Protein AF-0000000076695880 (afdb_homodimer)

Radius of gyration: 28.84 Å; Cα contacts (8 Å, |Δi|>4): 1571; chains: 2; bounding box: 132×77×71 Å

pLDDT: mean 78.67, std 29.5, range [17.52, 98.88]

Solvent-accessible surface area (backbone atoms only — not comparable to full-atom values): 42286 Å² total; per-residue (Å²): 88,83,69,28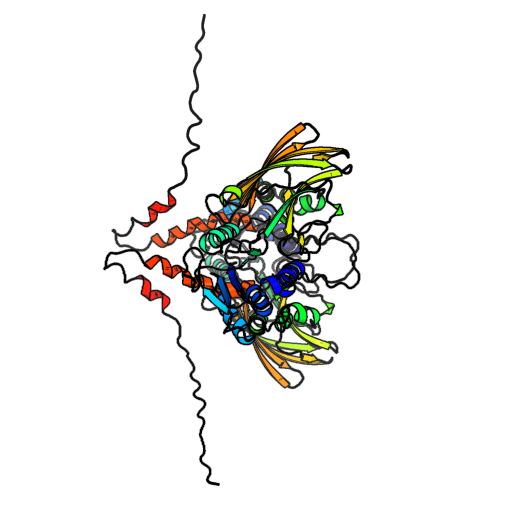,56,57,60,48,46,43,54,42,50,51,37,45,75,35,24,86,78,28,49,71,26,37,36,36,23,51,64,27,52,63,32,63,65,46,48,37,38,46,73,19,37,27,55,34,29,40,30,31,22,66,55,38,39,41,61,55,17,52,54,30,37,50,71,62,70,36,61,90,36,45,47,78,44,82,33,47,79,94,73,51,85,67,96,64,70,67,21,46,30,39,37,43,82,44,70,31,51,77,53,58,35,57,45,41,53,54,57,52,49,50,44,44,74,66,26,45,38,91,87,40,46,54,42,62,65,44,74,42,38,36,40,33,36,22,43,42,64,72,58,41,44,64,69,37,52,37,26,58,49,52,96,86,37,48,31,49,74,55,27,59,53,48,54,26,38,51,38,24,26,51,53,62,52,87,30,50,40,30,46,69,35,75,45,84,68,59,84,79,42,74,72,41,64,44,44,77,36,69,48,67,31,42,26,71,43,75,45,52,33,33,26,37,38,32,28,41,36,41,33,31,69,89,38,90,69,76,37,67,54,47,29,35,53,87,42,63,78,44,90,57,27,20,30,36,42,54,47,96,59,78,40,76,44,43,55,72,35,52,38,39,36,36,46,31,38,31,61,27,89,89,44,55,44,18,36,36,35,35,44,33,38,29,44,72,87,64,53,73,50,76,47,70,30,45,48,49,49,35,45,49,47,79,64,28,58,55,54,69,40,77,58,76,77,76,80,76,68,82,84,73,75,70,71,75,67,61,60,67,70,57,60,59,39,49,71,37,61,68,59,67,72,58,68,80,59,69,81,67,79,80,80,80,87,66,62,78,75,60,60,82,74,54,84,62,80,74,81,74,80,73,79,75,78,76,73,76,77,78,71,82,72,127,90,82,70,28,56,57,61,47,45,44,53,42,49,52,36,46,76,36,24,86,79,28,49,70,27,38,34,36,23,51,63,28,51,64,32,62,67,47,49,37,39,46,74,19,37,26,54,34,29,39,30,30,23,66,54,36,35,41,62,55,16,52,53,31,36,50,71,62,70,36,61,90,37,44,46,78,44,83,35,47,78,92,73,51,85,68,97,65,71,66,21,46,30,39,37,45,83,45,69,30,51,80,52,56,33,57,46,41,52,52,57,52,51,48,44,45,73,66,26,44,38,92,88,40,48,54,41,61,64,42,74,42,40,36,41,33,38,22,44,41,62,71,58,41,45,64,70,37,53,37,26,58,50,53,97,84,36,48,32,51,76,55,28,58,53,48,53,25,37,52,38,25,26,54,56,63,52,87,30,51,40,31,46,70,36,75,45,83,66,60,83,81,42,73,72,41,65,44,43,76,36,71,48,68,32,43,28,70,41,73,46,52,35,33,25,37,39,32,27,41,37,41,32,31,70,89,38,90,68,76,38,64,54,46,29,36,53,88,43,63,77,42,92,56,28,21,31,36,42,55,48,95,59,78,40,78,45,43,56,71,37,54,39,39,34,36,46,31,37,30,61,28,88,90,44,56,44,18,35,36,35,34,44,34,37,30,46,72,87,65,53,72,50,77,47,68,30,45,47,48,48,33,45,49,47,80,66,28,57,55,56,69,40,79,58,78,79,76,81,77,69,84,84,73,77,68,72,74,67,65,60,70,69,57,62,62,39,50,70,40,61,69,61,64,72,59,68,80,57,68,81,66,78,78,81,79,84,67,64,78,74,61,61,80,75,53,84,61,82,71,71,83,66,70,78,73,66,85,70,84,82,83,82,74,84,128

InterPro domains:
  IPR025799 Protein arginine N-methyltransferase [PS51678] (1-283)
  IPR025799 Protein arginine N-methyltransferase [PTHR11006] (1-287)
  IPR029063 S-adenosyl-L-methionine-dependent methyltransferase superfamily [G3DSA:3.40.50.150] (1-128)
  IPR029063 S-adenosyl-L-methionine-dependent methyltransferase superfamily [SSF53335] (1-287)
  IPR041698 Methyltransferase domain 25 [PF13649] (27-124)
  IPR055135 Protein arginine N-methyltransferase domain [PF22528] (129-287)

Nearest PDB structures (foldseek):
  5dst-assembly5_J  TM=9.882E-01  e=7.158E-46  Homo sapiens
  8g2g-assembly2_B-3  TM=9.650E-01  e=9.463E-41  Homo sapiens
  8g2f-assembly1_A-2  TM=9.492E-01  e=1.344E-39  Homo sapiens
  8shb-assembly1_A  TM=9.537E-01  e=2.030E-39  Homo sapiens
  4ryl-assembly1_A  TM=9.333E-01  e=1.696E-38  Homo sapiens

Secondary structure (DSSP, 8-state):
-TT-HHHHHHHHHHHHTTHHHHTT-EEEEET-TTSHHHHHHHHTT-SEEEEEESSTHHHHHHHHHHHTT-TTTEEEEES-TTTPPPS-S-EEEEEE---BTTBTGGGTHHHHHHHHHHHEEEEEEEES-EEEEEEEEE--HHHHHHHTGGGG-BTTB--HHHHHHHHTSPEEE---GGGB-B--EEE---S--GGGGSEEEEEEEEB-SSEEEEEEEEEEEEEETTSSS-EEEE-STTS---TT-EEEEEEEEEEEE-TT-EEEEEEEEEE-SS-TTSEEEEEEEE-TTS-EEEEEEEE------S-----EE--------SS---------GGGTTHHHHGGGGGGGGTT---SSTTGGGGGGG---------------------/-TT-HHHHHHHHHHHHTTHHHHTT-EEEEET-TTSHHHHHHHHTT-SEEEEEESSTHHHHHHHHHHHTT-TTTEEEEES-TTTPPPS-S-EEEEEE---BTTBTGGGTHHHHHHHHHHHEEEEEEEES-EEEEEEEEE--HHHHHHHTGGGG-BTTB--HHHHHHHHTS-EEE---GGGB-B--EEE---S--GGGGSEEEEEEEEB-SSEEEEEEEEEEEEEETTSSS-EEEE-STTS---TT-EEEEEEEEEEEE-TT-EEEEEEEEEE-SS-TTSEEEEEEEE-TTS-EEEEEEEE------S-----EE--------SS---------GGGGGGGGGGGGGGGGGTT---SSTTGGGSGGG-----GGGGGG----------

Sequence (772 aa):
MLKDTVRTGSYRSAIVDNGHLFKGKTVLDVGCGTGILSMFAAKAGAQHVVGIDMSNIIDQAQKIIEANGFSDRITLVKGKLEEAELPIKEFDIIISEWMGYFLLYESMLDTVLLARDKYLKKGGLIFPDNATLYLAAIEDQDYKEEKINFWDNVYGFDYSCIKNIALREPLVDTVDLKSVVTDPCHINLLTAKKEDLTFDSRFSLKVTRNDYIHAFLAWFDILFDCTHKRTKFSTGPHAQYTHWKQTVFYTPNTIVAHAGDTIEGTLSCAPNQRNNRDLDITVTYTTPEGSETTMNYKMCVIFPLPLPHPRVFTRVGERPLTGCQVLIYTSTFSMLITHAILTNMKLLSACLPSLHARYYILQRACWIPYSFCIALASRPFTVYRYMLKDTVRTGSYRSAIVDNGHLFKGKTVLDVGCGTGILSMFAAKAGAQHVVGIDMSNIIDQAQKIIEANGFSDRITLVKGKLEEAELPIKEFDIIISEWMGYFLLYESMLDTVLLARDKYLKKGGLIFPDNATLYLAAIEDQDYKEEKINFWDNVYGFDYSCIKNIALREPLVDTVDLKSVVTDPCHINLLTAKKEDLTFDSRFSLKVTRNDYIHAFLAWFDILFDCTHKRTKFSTGPHAQYTHWKQTVFYTPNTIVAHAGDTIEGTLSCAPNQRNNRDLDITVTYTTPEGSETTMNYKMCVIFPLPLPHPRVFTRVGERPLTGCQVLIYTSTFSMLITHAILTNMKLLSACLPSLHARYYILQRACWIPYSFCIALASRPFTVYRY

Structure (mmCIF, N/CA/C/O backbone):
data_AF-0000000076695880-model_v1
#
loop_
_entity.id
_entity.type
_entity.pdbx_description
1 polymer 'type I protein arginine methyltransferase'
#
loop_
_atom_site.group_PDB
_atom_site.id
_atom_site.type_symbol
_atom_site.label_atom_id
_atom_site.label_alt_id
_atom_site.label_comp_id
_atom_site.label_asym_id
_atom_site.label_entity_id
_atom_site.label_seq_id
_atom_site.pdbx_PDB_ins_code
_atom_site.Cartn_x
_atom_site.Cartn_y
_atom_site.Cartn_z
_atom_site.occupancy
_atom_site.B_iso_or_equiv
_atom_site.auth_seq_id
_atom_site.auth_comp_id
_atom_site.auth_asym_id
_atom_site.auth_atom_id
_atom_site.pdbx_PDB_model_num
ATOM 1 N N . MET A 1 1 ? 4.934 11.008 2.451 1 80.5 1 MET A N 1
ATOM 2 C CA . MET A 1 1 ? 4.195 12.195 2.883 1 80.5 1 MET A CA 1
ATOM 3 C C . MET A 1 1 ? 4.98 13.469 2.568 1 80.5 1 MET A C 1
ATOM 5 O O . MET A 1 1 ? 4.414 14.445 2.074 1 80.5 1 MET A O 1
ATOM 9 N N . LEU A 1 2 ? 6.305 13.406 2.711 1 90.75 2 LEU A N 1
ATOM 10 C CA . LEU A 1 2 ? 7.105 14.617 2.523 1 90.75 2 LEU A CA 1
ATOM 11 C C . LEU A 1 2 ? 7.082 15.062 1.065 1 90.75 2 LEU A C 1
ATOM 13 O O . LEU A 1 2 ? 7.289 16.234 0.77 1 90.75 2 LEU A O 1
ATOM 17 N N . LYS A 1 3 ? 6.738 14.125 0.211 1 88.81 3 LYS A N 1
ATOM 18 C CA . LYS A 1 3 ? 6.711 14.445 -1.213 1 88.81 3 LYS A CA 1
ATOM 19 C C . LYS A 1 3 ? 5.383 15.086 -1.609 1 88.81 3 LYS A C 1
ATOM 21 O O . LYS A 1 3 ? 5.242 15.602 -2.719 1 88.81 3 LYS A O 1
ATOM 26 N N . ASP A 1 4 ? 4.398 15.062 -0.739 1 92.81 4 ASP A N 1
ATOM 27 C CA . ASP A 1 4 ? 3.143 15.781 -0.947 1 92.81 4 ASP A CA 1
ATOM 28 C C . ASP A 1 4 ? 3.348 17.281 -0.825 1 92.81 4 ASP A C 1
ATOM 30 O O . ASP A 1 4 ? 3.326 17.828 0.28 1 92.81 4 ASP A O 1
ATOM 34 N N . THR A 1 5 ? 3.43 17.891 -1.964 1 94.75 5 THR A N 1
ATOM 35 C CA . THR A 1 5 ? 3.814 19.297 -1.987 1 94.75 5 THR A CA 1
ATOM 36 C C . THR A 1 5 ? 2.682 20.172 -1.469 1 94.75 5 THR A C 1
ATOM 38 O O . THR A 1 5 ? 2.924 21.266 -0.929 1 94.75 5 THR A O 1
ATOM 41 N N . VAL A 1 6 ? 1.458 19.734 -1.634 1 96.62 6 VAL A N 1
ATOM 42 C CA . VAL A 1 6 ? 0.332 20.5 -1.112 1 96.62 6 VAL A CA 1
ATOM 43 C C . VAL A 1 6 ? 0.379 20.516 0.414 1 96.62 6 VAL A C 1
ATOM 45 O O . VAL A 1 6 ? 0.318 21.578 1.033 1 96.62 6 VAL A O 1
ATOM 48 N N . ARG A 1 7 ? 0.529 19.328 0.953 1 95.56 7 ARG A N 1
ATOM 49 C CA . ARG A 1 7 ? 0.595 19.203 2.404 1 95.56 7 ARG A CA 1
ATOM 50 C C . ARG A 1 7 ? 1.791 19.953 2.971 1 95.56 7 ARG A C 1
ATOM 52 O O . ARG A 1 7 ? 1.625 20.875 3.775 1 95.56 7 ARG A O 1
ATOM 59 N N . THR A 1 8 ? 2.955 19.609 2.543 1 96.81 8 THR A N 1
ATOM 60 C CA . THR A 1 8 ? 4.176 20.141 3.141 1 96.81 8 THR A CA 1
ATOM 61 C C . THR A 1 8 ? 4.344 21.625 2.811 1 96.81 8 THR A C 1
ATOM 63 O O . THR A 1 8 ? 4.773 22.406 3.658 1 96.81 8 THR A O 1
ATOM 66 N N . GLY A 1 9 ? 3.947 21.953 1.588 1 97.19 9 GLY A N 1
ATOM 67 C CA . GLY A 1 9 ? 4.02 23.359 1.191 1 97.19 9 GLY A CA 1
ATOM 68 C C . GLY A 1 9 ? 3.09 24.25 1.985 1 97.19 9 GLY A C 1
ATOM 69 O O . GLY A 1 9 ? 3.445 25.375 2.324 1 97.19 9 GLY A O 1
ATOM 70 N N . SER A 1 10 ? 1.941 23.797 2.309 1 97.5 10 SER A N 1
ATOM 71 C CA . SER A 1 10 ? 0.995 24.578 3.092 1 97.5 10 SER A CA 1
ATOM 72 C C . SER A 1 10 ? 1.487 24.781 4.52 1 97.5 10 SER A C 1
ATOM 74 O O . SER A 1 10 ? 1.396 25.875 5.07 1 97.5 10 SER A O 1
ATOM 76 N N . TYR A 1 11 ? 2.02 23.734 5.117 1 97.88 11 TYR A N 1
ATOM 77 C CA . TYR A 1 11 ? 2.609 23.875 6.445 1 97.88 11 TYR A CA 1
ATOM 78 C C . TYR A 1 11 ? 3.789 24.844 6.418 1 97.88 11 TYR A C 1
ATOM 80 O O . TYR A 1 11 ? 3.922 25.688 7.301 1 97.88 11 TYR A O 1
ATOM 88 N N . ARG A 1 12 ? 4.613 24.656 5.418 1 98.12 12 ARG A N 1
ATOM 89 C CA . ARG A 1 12 ? 5.754 25.562 5.285 1 98.12 12 ARG A CA 1
ATOM 90 C C . ARG A 1 12 ? 5.301 27.016 5.188 1 98.12 12 ARG A C 1
ATOM 92 O O . ARG A 1 12 ? 5.801 27.875 5.91 1 98.12 12 ARG A O 1
ATOM 99 N N . SER A 1 13 ? 4.34 27.25 4.27 1 97.44 13 SER A N 1
ATOM 100 C CA . SER A 1 13 ? 3.83 28.594 4.078 1 97.44 13 SER A CA 1
ATOM 101 C C . SER A 1 13 ? 3.205 29.141 5.359 1 97.44 13 SER A C 1
ATOM 103 O O . SER A 1 13 ? 3.434 30.297 5.727 1 97.44 13 SER A O 1
ATOM 105 N N . ALA A 1 14 ? 2.486 28.328 6.051 1 97.81 14 ALA A N 1
ATOM 106 C CA . ALA A 1 14 ? 1.804 28.75 7.273 1 97.81 14 ALA A CA 1
ATOM 107 C C . ALA A 1 14 ? 2.807 29.109 8.367 1 97.81 14 ALA A C 1
ATOM 109 O O . ALA A 1 14 ? 2.535 29.953 9.211 1 97.81 14 ALA A O 1
ATOM 110 N N . ILE A 1 15 ? 3.951 28.516 8.359 1 98.25 15 ILE A N 1
ATOM 111 C CA . ILE A 1 15 ? 4.914 28.672 9.445 1 98.25 15 ILE A CA 1
ATOM 112 C C . ILE A 1 15 ? 5.984 29.688 9.031 1 98.25 15 ILE A C 1
ATOM 114 O O . ILE A 1 15 ? 6.113 30.75 9.648 1 98.25 15 ILE A O 1
ATOM 118 N N . VAL A 1 16 ? 6.641 29.453 7.945 1 97.5 16 VAL A N 1
ATOM 119 C CA . VAL A 1 16 ? 7.824 30.203 7.551 1 97.5 16 VAL A CA 1
ATOM 120 C C . VAL A 1 16 ? 7.41 31.594 7.09 1 97.5 16 VAL A C 1
ATOM 122 O O . VAL A 1 16 ? 8.109 32.594 7.352 1 97.5 16 VAL A O 1
ATOM 125 N N . ASP A 1 17 ? 6.305 31.703 6.426 1 96.69 17 ASP A N 1
ATOM 126 C CA . ASP A 1 17 ? 5.863 33 5.93 1 96.69 17 ASP A CA 1
ATOM 127 C C . ASP A 1 17 ? 5.207 33.812 7.043 1 96.69 17 ASP A C 1
ATOM 129 O O . ASP A 1 17 ? 4.82 34.969 6.828 1 96.69 17 ASP A O 1
ATOM 133 N N . ASN A 1 18 ? 5.086 33.25 8.156 1 97.44 18 ASN A N 1
ATOM 134 C CA . ASN A 1 18 ? 4.516 33.938 9.305 1 97.44 18 ASN A CA 1
ATOM 135 C C . ASN A 1 18 ? 5.473 33.938 10.492 1 97.44 18 ASN A C 1
ATOM 137 O O . ASN A 1 18 ? 5.078 33.656 11.617 1 97.44 18 ASN A O 1
ATOM 141 N N . GLY A 1 19 ? 6.68 34.312 10.203 1 96.88 19 GLY A N 1
ATOM 142 C CA . GLY A 1 19 ? 7.73 34.344 11.211 1 96.88 19 GLY A CA 1
ATOM 143 C C . GLY A 1 19 ? 7.383 35.219 12.406 1 96.88 19 GLY A C 1
ATOM 144 O O . GLY A 1 19 ? 7.82 34.938 13.523 1 96.88 19 GLY A O 1
ATOM 145 N N . HIS A 1 20 ? 6.594 36.25 12.211 1 97.06 20 HIS A N 1
ATOM 146 C CA . HIS A 1 20 ? 6.203 37.156 13.281 1 97.06 20 HIS A CA 1
ATOM 147 C C . HIS A 1 20 ? 5.441 36.406 14.375 1 97.06 20 HIS A C 1
ATOM 149 O O . HIS A 1 20 ? 5.441 36.844 15.531 1 97.06 20 HIS A O 1
ATOM 155 N N . LEU A 1 21 ? 4.816 35.281 14.062 1 97.38 21 LEU A N 1
ATOM 156 C CA . LEU A 1 21 ? 4.082 34.5 15.047 1 97.38 21 LEU A CA 1
ATOM 157 C C . LEU A 1 21 ? 5.016 33.562 15.805 1 97.38 21 LEU A C 1
ATOM 159 O O . LEU A 1 21 ? 4.711 33.125 16.922 1 97.38 21 LEU A O 1
ATOM 163 N N . PHE A 1 22 ? 6.195 33.281 15.211 1 98.25 22 PHE A N 1
ATOM 164 C CA . PHE A 1 22 ? 7.047 32.219 15.734 1 98.25 22 PHE A CA 1
ATOM 165 C C . PHE A 1 22 ? 8.281 32.812 16.406 1 98.25 22 PHE A C 1
ATOM 167 O O . PHE A 1 22 ? 8.883 32.156 17.281 1 98.25 22 PHE A O 1
ATOM 174 N N . LYS A 1 23 ? 8.664 34 16.016 1 98.44 23 LYS A N 1
ATOM 175 C CA . LYS A 1 23 ? 9.898 34.594 16.531 1 98.44 23 LYS A CA 1
ATOM 176 C C . LYS A 1 23 ? 9.891 34.656 18.047 1 98.44 23 LYS A C 1
ATOM 178 O O . LYS A 1 23 ? 8.984 35.25 18.641 1 98.44 23 LYS A O 1
ATOM 183 N N . GLY A 1 24 ? 10.891 34.031 18.609 1 98.31 24 GLY A N 1
ATOM 184 C CA . GLY A 1 24 ? 11.07 34.094 20.047 1 98.31 24 GLY A CA 1
ATOM 185 C C . GLY A 1 24 ? 10.086 33.219 20.812 1 98.31 24 GLY A C 1
ATOM 186 O O . GLY A 1 24 ? 9.977 33.312 22.031 1 98.31 24 GLY A O 1
ATOM 187 N N . LYS A 1 25 ? 9.344 32.406 20.188 1 98.56 25 LYS A N 1
ATOM 188 C CA . LYS A 1 25 ? 8.305 31.594 20.812 1 98.56 25 LYS A CA 1
ATOM 189 C C . LYS A 1 25 ? 8.781 30.156 21.016 1 98.56 25 LYS A C 1
ATOM 191 O O . LYS A 1 25 ? 9.719 29.703 20.344 1 98.56 25 LYS A O 1
ATOM 196 N N . THR A 1 26 ? 8.172 29.484 21.984 1 98.81 26 THR A N 1
ATOM 197 C CA . THR A 1 26 ? 8.367 28.047 22.156 1 98.81 26 THR A CA 1
ATOM 198 C C . THR A 1 26 ? 7.293 27.266 21.406 1 98.81 26 THR A C 1
ATOM 200 O O . THR A 1 26 ? 6.125 27.656 21.391 1 98.81 26 THR A O 1
ATOM 203 N N . VAL A 1 27 ? 7.75 26.172 20.734 1 98.88 27 VAL A N 1
ATOM 204 C CA . VAL A 1 27 ? 6.848 25.422 19.859 1 98.88 27 VAL A CA 1
ATOM 205 C C . VAL A 1 27 ? 6.898 23.938 20.219 1 98.88 27 VAL A C 1
ATOM 207 O O . VAL A 1 27 ? 7.977 23.375 20.438 1 98.88 27 VAL A O 1
ATOM 210 N N . LEU A 1 28 ? 5.719 23.344 20.359 1 98.81 28 LEU A N 1
ATOM 211 C CA . LEU A 1 28 ? 5.594 21.891 20.516 1 98.81 28 LEU A CA 1
ATOM 212 C C . LEU A 1 28 ? 5.133 21.25 19.219 1 98.81 28 LEU A C 1
ATOM 214 O O . LEU A 1 28 ? 4.062 21.578 18.703 1 98.81 28 LEU A O 1
ATOM 218 N N . ASP A 1 29 ? 5.941 20.344 18.672 1 98.69 29 ASP A N 1
ATOM 219 C CA . ASP A 1 29 ? 5.652 19.578 17.469 1 98.69 29 ASP A CA 1
ATOM 220 C C . ASP A 1 29 ? 5.207 18.156 17.828 1 98.69 29 ASP A C 1
ATOM 222 O O . ASP A 1 29 ? 6.039 17.281 18.094 1 98.69 29 ASP A O 1
ATOM 226 N N . VAL A 1 30 ? 3.859 17.938 17.766 1 97.62 30 VAL A N 1
ATOM 227 C CA . VAL A 1 30 ? 3.289 16.656 18.156 1 97.62 30 VAL A CA 1
ATOM 228 C C . VAL A 1 30 ? 3.264 15.703 16.969 1 97.62 30 VAL A C 1
ATOM 230 O O . VAL A 1 30 ? 2.65 16 15.938 1 97.62 30 VAL A O 1
ATOM 233 N N . GLY A 1 31 ? 3.891 14.516 17.125 1 96.5 31 GLY A N 1
ATOM 234 C CA . GLY A 1 31 ? 4.094 13.633 15.984 1 96.5 31 GLY A CA 1
ATOM 235 C C . GLY A 1 31 ? 5.082 14.188 14.977 1 96.5 31 GLY A C 1
ATOM 236 O O . GLY A 1 31 ? 4.77 14.297 13.789 1 96.5 31 GLY A O 1
ATOM 237 N N . CYS A 1 32 ? 6.266 14.414 15.406 1 97.56 32 CYS A N 1
ATOM 238 C CA . CYS A 1 32 ? 7.176 15.25 14.633 1 97.56 32 CYS A CA 1
ATOM 239 C C . CYS A 1 32 ? 7.777 14.469 13.469 1 97.56 32 CYS A C 1
ATOM 241 O O . CYS A 1 32 ? 8.352 15.062 12.547 1 97.56 32 CYS A O 1
ATOM 243 N N . GLY A 1 33 ? 7.691 13.172 13.5 1 95.62 33 GLY A N 1
ATOM 244 C CA . GLY A 1 33 ? 8.258 12.383 12.414 1 95.62 33 GLY A CA 1
ATOM 245 C C . GLY A 1 33 ? 9.719 12.68 12.156 1 95.62 33 GLY A C 1
ATOM 246 O O . GLY A 1 33 ? 10.539 12.617 13.07 1 95.62 33 GLY A O 1
ATOM 247 N N . THR A 1 34 ? 10.031 13.133 10.961 1 96.19 34 THR A N 1
ATOM 248 C CA . THR A 1 34 ? 11.414 13.414 10.578 1 96.19 34 THR A CA 1
ATOM 249 C C . THR A 1 34 ? 11.828 14.805 11.039 1 96.19 34 THR A C 1
ATOM 251 O O . THR A 1 34 ? 12.977 15.219 10.836 1 96.19 34 THR A O 1
ATOM 254 N N . GLY A 1 35 ? 10.922 15.539 11.57 1 97.94 35 GLY A N 1
ATOM 255 C CA . GLY A 1 35 ? 11.25 16.828 12.164 1 97.94 35 GLY A CA 1
ATOM 256 C C . GLY A 1 35 ? 11.078 17.984 11.203 1 97.94 35 GLY A C 1
ATOM 257 O O . GLY A 1 35 ? 11.562 19.094 11.461 1 97.94 35 GLY A O 1
ATOM 258 N N . ILE A 1 36 ? 10.383 17.797 10.078 1 98.31 36 ILE A N 1
ATOM 259 C CA . ILE A 1 36 ? 10.297 18.828 9.047 1 98.31 36 ILE A CA 1
ATOM 260 C C . ILE A 1 36 ? 9.562 20.047 9.602 1 98.31 36 ILE A C 1
ATOM 262 O O . ILE A 1 36 ? 10.008 21.188 9.414 1 98.31 36 ILE A O 1
ATOM 266 N N . LEU A 1 37 ? 8.5 19.844 10.289 1 98.62 37 LEU A N 1
ATOM 267 C CA . LEU A 1 37 ? 7.75 20.969 10.836 1 98.62 37 LEU A CA 1
ATOM 268 C C . LEU A 1 37 ? 8.539 21.656 11.945 1 98.62 37 LEU A C 1
ATOM 270 O O . LEU A 1 37 ? 8.5 22.891 12.07 1 98.62 37 LEU A O 1
ATOM 274 N N . SER A 1 38 ? 9.227 20.859 12.766 1 98.81 38 SER A N 1
ATOM 275 C CA . SER A 1 38 ? 10.109 21.422 13.781 1 98.81 38 SER A CA 1
ATOM 276 C C . SER A 1 38 ? 11.141 22.359 13.164 1 98.81 38 SER A C 1
ATOM 278 O O . SER A 1 38 ? 11.367 23.469 13.672 1 98.81 38 SER A O 1
ATOM 280 N N . MET A 1 39 ? 11.68 21.938 12.078 1 98.81 39 MET A N 1
ATOM 281 C CA . MET A 1 39 ? 12.711 22.734 11.43 1 98.81 39 MET A CA 1
ATOM 282 C C . MET A 1 39 ? 12.109 23.984 10.773 1 98.81 39 MET A C 1
ATOM 284 O O . MET A 1 39 ? 12.727 25.047 10.758 1 98.81 39 MET A O 1
ATOM 288 N N . PHE A 1 40 ? 10.906 23.844 10.172 1 98.81 40 PHE A N 1
ATOM 289 C CA . PHE A 1 40 ? 10.219 25.031 9.68 1 98.81 40 PHE A CA 1
ATOM 290 C C . PHE A 1 40 ? 10.039 26.062 10.789 1 98.81 40 PHE A C 1
ATOM 292 O O . PHE A 1 40 ? 10.289 27.25 10.578 1 98.81 40 PHE A O 1
ATOM 299 N N . ALA A 1 41 ? 9.648 25.609 11.961 1 98.88 41 ALA A N 1
ATOM 300 C CA . ALA A 1 41 ? 9.414 26.5 13.086 1 98.88 41 ALA A CA 1
ATOM 301 C C . ALA A 1 41 ? 10.719 27.172 13.531 1 98.88 41 ALA A C 1
ATOM 303 O O . ALA A 1 41 ? 10.75 28.375 13.789 1 98.88 41 ALA A O 1
ATOM 304 N N . ALA A 1 42 ? 11.734 26.375 13.625 1 98.75 42 ALA A N 1
ATOM 305 C CA . ALA A 1 42 ? 13.039 26.922 13.992 1 98.75 42 ALA A CA 1
ATOM 306 C C . ALA A 1 42 ? 13.508 27.969 12.984 1 98.75 42 ALA A C 1
ATOM 308 O O . ALA A 1 42 ? 13.969 29.047 13.367 1 98.75 42 ALA A O 1
ATOM 309 N N . LYS A 1 43 ? 13.375 27.672 11.742 1 98.25 43 LYS A N 1
ATOM 310 C CA . LYS A 1 43 ? 13.758 28.578 10.672 1 98.25 43 LYS A CA 1
ATOM 311 C C . LYS A 1 43 ? 12.953 29.875 10.734 1 98.25 43 LYS A C 1
ATOM 313 O O . LYS A 1 43 ? 13.461 30.953 10.406 1 98.25 43 LYS A O 1
ATOM 318 N N . ALA A 1 44 ? 11.758 29.781 11.18 1 98.19 44 ALA A N 1
ATOM 319 C CA . ALA A 1 44 ? 10.859 30.938 11.273 1 98.19 44 ALA A CA 1
ATOM 320 C C . ALA A 1 44 ? 11.203 31.797 12.477 1 98.19 44 ALA A C 1
ATOM 322 O O . ALA A 1 44 ? 10.609 32.875 12.68 1 98.19 44 ALA A O 1
ATOM 323 N N . GLY A 1 45 ? 12.117 31.312 13.352 1 98.25 45 GLY A N 1
ATOM 324 C CA . GLY A 1 45 ? 12.602 32.188 14.414 1 98.25 45 GLY A CA 1
ATOM 325 C C . GLY A 1 45 ? 12.203 31.703 15.797 1 98.25 45 GLY A C 1
ATOM 326 O O . GLY A 1 45 ? 12.422 32.406 16.797 1 98.25 45 GLY A O 1
ATOM 327 N N . ALA A 1 46 ? 11.633 30.516 15.898 1 98.75 46 ALA A N 1
ATOM 328 C CA . ALA A 1 46 ? 11.273 29.984 17.219 1 98.75 46 ALA A CA 1
ATOM 329 C C . ALA A 1 46 ? 12.477 29.969 18.141 1 98.75 46 ALA A C 1
ATOM 331 O O . ALA A 1 46 ? 13.586 29.641 17.719 1 98.75 46 ALA A O 1
ATOM 332 N N . GLN A 1 47 ? 12.219 30.297 19.391 1 98.5 47 GLN A N 1
ATOM 333 C CA . GLN A 1 47 ? 13.273 30.234 20.391 1 98.5 47 GLN A CA 1
ATOM 334 C C . GLN A 1 47 ? 13.703 28.797 20.656 1 98.5 47 GLN A C 1
ATOM 336 O O . GLN A 1 47 ? 14.898 28.5 20.75 1 98.5 47 GLN A O 1
ATOM 341 N N . HIS A 1 48 ? 12.75 27.969 20.797 1 98.75 48 HIS A N 1
ATOM 342 C CA . HIS A 1 48 ? 13.023 26.547 21 1 98.75 48 HIS A CA 1
ATOM 343 C C . HIS A 1 48 ? 11.836 25.703 20.547 1 98.75 48 HIS A C 1
ATOM 345 O O . HIS A 1 48 ? 10.68 26.078 20.766 1 98.75 48 HIS A O 1
ATOM 351 N N . VAL A 1 49 ? 12.172 24.578 19.922 1 98.88 49 VAL A N 1
ATOM 352 C CA . VAL A 1 49 ? 11.164 23.625 19.453 1 98.88 49 VAL A CA 1
ATOM 353 C C . VAL A 1 49 ? 11.375 22.281 20.125 1 98.88 49 VAL A C 1
ATOM 355 O O . VAL A 1 49 ? 12.5 21.781 20.203 1 98.88 49 VAL A O 1
ATOM 358 N N . VAL A 1 50 ? 10.297 21.734 20.656 1 98.88 50 VAL A N 1
ATOM 359 C CA . VAL A 1 50 ? 10.312 20.359 21.156 1 98.88 50 VAL A CA 1
ATOM 360 C C . VAL A 1 50 ? 9.453 19.469 20.266 1 98.88 50 VAL A C 1
ATOM 362 O O . VAL A 1 50 ? 8.266 19.75 20.062 1 98.88 50 VAL A O 1
ATOM 365 N N . GLY A 1 51 ? 10.094 18.484 19.641 1 98.56 51 GLY A N 1
ATOM 366 C CA . GLY A 1 51 ? 9.359 17.469 18.875 1 98.56 51 GLY A CA 1
ATOM 367 C C . GLY A 1 51 ? 9.211 16.156 19.625 1 98.56 51 GLY A C 1
ATOM 368 O O . GLY A 1 51 ? 10.156 15.695 20.266 1 98.56 51 GLY A O 1
ATOM 369 N N . ILE A 1 52 ? 7.984 15.602 19.531 1 98.06 52 ILE A N 1
ATOM 370 C CA . ILE A 1 52 ? 7.77 14.312 20.188 1 98.06 52 ILE A CA 1
ATOM 371 C C . ILE A 1 52 ? 7.164 13.328 19.188 1 98.06 52 ILE A C 1
ATOM 373 O O . ILE A 1 52 ? 6.281 13.688 18.406 1 98.06 52 ILE A O 1
ATOM 377 N N . ASP A 1 53 ? 7.676 12.156 19.203 1 96.12 53 ASP A N 1
ATOM 378 C CA . ASP A 1 53 ? 7.203 11.07 18.359 1 96.12 53 ASP A CA 1
ATOM 379 C C . ASP A 1 53 ? 7.512 9.711 18.984 1 96.12 53 ASP A C 1
ATOM 381 O O . ASP A 1 53 ? 8.562 9.539 19.609 1 96.12 53 ASP A O 1
ATOM 385 N N . MET A 1 54 ? 6.59 8.797 18.734 1 92.56 54 MET A N 1
ATOM 386 C CA . MET A 1 54 ? 6.773 7.48 19.344 1 92.56 54 MET A CA 1
ATOM 387 C C . MET A 1 54 ? 7.52 6.543 18.406 1 92.56 54 MET A C 1
ATOM 389 O O . MET A 1 54 ? 8.086 5.539 18.828 1 92.56 54 MET A O 1
ATOM 393 N N . SER A 1 55 ? 7.555 6.945 17.172 1 88.31 55 SER A N 1
ATOM 394 C CA . SER A 1 55 ? 8.125 6.047 16.172 1 88.31 55 SER A CA 1
ATOM 395 C C . SER A 1 55 ? 9.648 6.105 16.188 1 88.31 55 SER A C 1
ATOM 397 O O . SER A 1 55 ? 10.234 7.086 16.641 1 88.31 55 SER A O 1
ATOM 399 N N . ASN A 1 56 ? 10.289 5.102 15.641 1 88.19 56 ASN A N 1
ATOM 400 C CA . ASN A 1 56 ? 11.742 5.004 15.578 1 88.19 56 ASN A CA 1
ATOM 401 C C . ASN A 1 56 ? 12.328 5.98 14.555 1 88.19 56 ASN A C 1
ATOM 403 O O . ASN A 1 56 ? 13.531 6.23 14.547 1 88.19 56 ASN A O 1
ATOM 407 N N . ILE A 1 57 ? 11.508 6.547 13.828 1 90.5 57 ILE A N 1
ATOM 408 C CA . ILE A 1 57 ? 11.961 7.5 12.82 1 90.5 57 ILE A CA 1
ATOM 409 C C . ILE A 1 57 ? 12.625 8.695 13.508 1 90.5 57 ILE A C 1
ATOM 411 O O . ILE A 1 57 ? 13.375 9.445 12.875 1 90.5 57 ILE A O 1
ATOM 415 N N . ILE A 1 58 ? 12.32 8.797 14.711 1 94.06 58 ILE A N 1
ATOM 416 C CA . ILE A 1 58 ? 12.828 9.93 15.469 1 94.06 58 ILE A CA 1
ATOM 417 C C . ILE A 1 58 ? 14.352 9.859 15.555 1 94.06 58 ILE A C 1
ATOM 419 O O . ILE A 1 58 ? 15.016 10.891 15.664 1 94.06 58 ILE A O 1
ATOM 423 N N . ASP A 1 59 ? 14.914 8.695 15.422 1 94.19 59 ASP A N 1
ATOM 424 C CA . ASP A 1 59 ? 16.359 8.547 15.398 1 94.19 59 ASP A CA 1
ATOM 425 C C . ASP A 1 59 ? 16.969 9.195 14.156 1 94.19 59 ASP A C 1
ATOM 427 O O . ASP A 1 59 ? 18 9.852 14.234 1 94.19 59 ASP A O 1
ATOM 431 N N . GLN A 1 60 ? 16.312 8.984 13.094 1 94.19 60 GLN A N 1
ATOM 432 C CA . GLN A 1 60 ? 16.734 9.648 11.867 1 94.19 60 GLN A CA 1
ATOM 433 C C . GLN A 1 60 ? 16.5 11.156 11.953 1 94.19 60 GLN A C 1
ATOM 435 O O . GLN A 1 60 ? 17.281 11.945 11.43 1 94.19 60 GLN A O 1
ATOM 440 N N . ALA A 1 61 ? 15.422 11.5 12.633 1 97.31 61 ALA A N 1
ATOM 441 C CA . ALA A 1 61 ? 15.125 12.922 12.812 1 97.31 61 ALA A CA 1
ATOM 442 C C . ALA A 1 61 ? 16.266 13.633 13.531 1 97.31 61 ALA A C 1
ATOM 444 O O . ALA A 1 61 ? 16.609 14.766 13.18 1 97.31 61 ALA A O 1
ATOM 445 N N . GLN A 1 62 ? 16.828 12.953 14.477 1 98 62 GLN A N 1
ATOM 446 C CA . GLN A 1 62 ? 17.953 13.531 15.219 1 98 62 GLN A CA 1
ATOM 447 C C . GLN A 1 62 ? 19.125 13.82 14.297 1 98 62 GLN A C 1
ATOM 449 O O . GLN A 1 62 ? 19.734 14.891 14.367 1 98 62 GLN A O 1
ATOM 454 N N . LYS A 1 63 ? 19.406 12.906 13.43 1 97.56 63 LYS A N 1
ATOM 455 C CA . LYS A 1 63 ? 20.5 13.078 12.469 1 97.56 63 LYS A CA 1
ATOM 456 C C . LYS A 1 63 ? 20.203 14.227 11.508 1 97.56 63 LYS A C 1
ATOM 458 O O . LYS A 1 63 ? 21.094 15 11.164 1 97.56 63 LYS A O 1
ATOM 463 N N . ILE A 1 64 ? 19.031 14.344 11.148 1 98 64 ILE A N 1
ATOM 464 C CA . ILE A 1 64 ? 18.609 15.383 10.211 1 98 64 ILE A CA 1
ATOM 465 C C . ILE A 1 64 ? 18.75 16.75 10.859 1 98 64 ILE A C 1
ATOM 467 O O . ILE A 1 64 ? 19.281 17.688 10.266 1 98 64 ILE A O 1
ATOM 471 N N . ILE A 1 65 ? 18.281 16.859 12.078 1 98.44 65 ILE A N 1
ATOM 472 C CA . ILE A 1 65 ? 18.359 18.109 12.82 1 98.44 65 ILE A CA 1
ATOM 473 C C . ILE A 1 65 ? 19.812 18.547 12.961 1 98.44 65 ILE A C 1
ATOM 475 O O . ILE A 1 65 ? 20.125 19.719 12.75 1 98.44 65 ILE A O 1
ATOM 479 N N . GLU A 1 66 ? 20.625 17.609 13.258 1 98.25 66 GLU A N 1
ATOM 480 C CA . GLU A 1 66 ? 22.047 17.891 13.406 1 98.25 66 GLU A CA 1
ATOM 481 C C . GLU A 1 66 ? 22.672 18.328 12.078 1 98.25 66 GLU A C 1
ATOM 483 O O . GLU A 1 66 ? 23.406 19.312 12.031 1 98.25 66 GLU A O 1
ATOM 488 N N . ALA A 1 67 ? 22.328 17.688 11.047 1 97.94 67 ALA A N 1
ATOM 489 C CA . ALA A 1 67 ? 22.875 17.969 9.727 1 97.94 67 ALA A CA 1
ATOM 490 C C . ALA A 1 67 ? 22.469 19.359 9.258 1 97.94 67 ALA A C 1
ATOM 492 O O . ALA A 1 67 ? 23.156 19.953 8.414 1 97.94 67 ALA A O 1
ATOM 493 N N . ASN A 1 68 ? 21.422 19.906 9.812 1 98.56 68 ASN A N 1
ATOM 494 C CA . ASN A 1 68 ? 20.906 21.188 9.344 1 98.56 68 ASN A CA 1
ATOM 495 C C . ASN A 1 68 ? 21.188 22.297 10.352 1 98.56 68 ASN A C 1
ATOM 497 O O . ASN A 1 68 ? 20.688 23.422 10.195 1 98.56 68 ASN A O 1
ATOM 501 N N . GLY A 1 69 ? 21.859 21.953 11.438 1 98.06 69 GLY A N 1
ATOM 502 C CA . GLY A 1 69 ? 22.359 22.969 12.352 1 98.06 69 GLY A CA 1
ATOM 503 C C . GLY A 1 69 ? 21.312 23.438 13.344 1 98.06 69 GLY A C 1
ATOM 504 O O . GLY A 1 69 ? 21.359 24.594 13.805 1 98.06 69 GLY A O 1
ATOM 505 N N . PHE A 1 70 ? 20.359 22.594 13.688 1 98.5 70 PHE A N 1
ATOM 506 C CA . PHE A 1 70 ? 19.297 23.047 14.586 1 98.5 70 PHE A CA 1
ATOM 507 C C . PHE A 1 70 ? 19.391 22.344 15.938 1 98.5 70 PHE A C 1
ATOM 509 O O . PHE A 1 70 ? 18.438 22.359 16.719 1 98.5 70 PHE A O 1
ATOM 516 N N . SER A 1 71 ? 20.516 21.766 16.281 1 97.69 71 SER A N 1
ATOM 517 C CA . SER A 1 71 ? 20.688 20.969 17.5 1 97.69 71 SER A CA 1
ATOM 518 C C . SER A 1 71 ? 20.5 21.828 18.75 1 97.69 71 SER A C 1
ATOM 520 O O . SER A 1 71 ? 20.078 21.328 19.797 1 97.69 71 SER A O 1
ATOM 522 N N . ASP A 1 72 ? 20.75 23.078 18.609 1 97.38 72 ASP A N 1
ATOM 523 C CA . ASP A 1 72 ? 20.656 23.969 19.766 1 97.38 72 ASP A CA 1
ATOM 524 C C . ASP A 1 72 ? 19.234 24.5 19.922 1 97.38 72 ASP A C 1
ATOM 526 O O . ASP A 1 72 ? 18.875 25.031 20.984 1 97.38 72 ASP A O 1
ATOM 530 N N . ARG A 1 73 ? 18.422 24.344 18.953 1 98 73 ARG A N 1
ATOM 531 C CA . ARG A 1 73 ? 17.109 24.984 18.953 1 98 73 ARG A CA 1
ATOM 532 C C . ARG A 1 73 ? 15.992 23.938 18.984 1 98 73 ARG A C 1
ATOM 534 O O . ARG A 1 73 ? 14.836 24.266 19.266 1 98 73 ARG A O 1
ATOM 541 N N . ILE A 1 74 ? 16.297 22.703 18.625 1 98.81 74 ILE A N 1
ATOM 542 C CA . ILE A 1 74 ? 15.281 21.656 18.562 1 98.81 74 ILE A CA 1
ATOM 543 C C . ILE A 1 74 ? 15.672 20.5 19.5 1 98.81 74 ILE A C 1
ATOM 545 O O . ILE A 1 74 ? 16.797 20 19.438 1 98.81 74 ILE A O 1
ATOM 549 N N . THR A 1 75 ? 14.812 20.141 20.344 1 98.69 75 THR A N 1
ATOM 550 C CA . THR A 1 75 ? 14.945 18.953 21.188 1 98.69 75 THR A CA 1
ATOM 551 C C . THR A 1 75 ? 13.891 17.906 20.812 1 98.69 75 THR A C 1
ATOM 553 O O . THR A 1 75 ? 12.703 18.219 20.734 1 98.69 75 THR A O 1
ATOM 556 N N . LEU A 1 76 ? 14.344 16.703 20.594 1 98.44 76 LEU A N 1
ATOM 557 C CA . LEU A 1 76 ? 13.422 15.625 20.266 1 98.44 76 LEU A CA 1
ATOM 558 C C . LEU A 1 76 ? 13.219 14.703 21.453 1 98.44 76 LEU A C 1
ATOM 560 O O . LEU A 1 76 ? 14.164 14.391 22.188 1 98.44 76 LEU A O 1
ATOM 564 N N . VAL A 1 77 ? 11.984 14.344 21.672 1 97.88 77 VAL A N 1
ATOM 565 C CA . VAL A 1 77 ? 11.609 13.406 22.734 1 97.88 77 VAL A CA 1
ATOM 566 C C . VAL A 1 77 ? 10.977 12.164 22.109 1 97.88 77 VAL A C 1
ATOM 568 O O . VAL A 1 77 ? 9.977 12.25 21.391 1 97.88 77 VAL A O 1
ATOM 571 N N . LYS A 1 78 ? 11.555 11.016 22.344 1 96.5 78 LYS A N 1
ATOM 572 C CA . LYS A 1 78 ? 10.992 9.75 21.875 1 96.5 78 LYS A CA 1
ATOM 573 C C . LYS A 1 78 ? 10 9.188 22.875 1 96.5 78 LYS A C 1
ATOM 575 O O . LYS A 1 78 ? 10.359 8.891 24.016 1 96.5 78 LYS A O 1
ATOM 580 N N . GLY A 1 79 ? 8.734 9.039 22.453 1 94.62 79 GLY A N 1
ATOM 581 C CA . GLY A 1 79 ? 7.707 8.5 23.328 1 94.62 79 GLY A CA 1
ATOM 582 C C . GLY A 1 79 ? 6.309 8.961 22.969 1 94.62 79 GLY A C 1
ATOM 583 O O . GLY A 1 79 ? 6.121 9.695 22 1 94.62 79 GLY A O 1
ATOM 584 N N . LYS A 1 80 ? 5.414 8.508 23.719 1 93.5 80 LYS A N 1
ATOM 585 C CA . LYS A 1 80 ? 4.027 8.953 23.625 1 93.5 80 LYS A CA 1
ATOM 586 C C . LYS A 1 80 ? 3.795 10.219 24.453 1 93.5 80 LYS A C 1
ATOM 588 O O . LYS A 1 80 ? 4.188 10.281 25.609 1 93.5 80 LYS A O 1
ATOM 593 N N . LEU A 1 81 ? 3.137 11.117 23.781 1 94.38 81 LEU A N 1
ATOM 594 C CA . LEU A 1 81 ? 2.885 12.375 24.484 1 94.38 81 LEU A CA 1
ATOM 595 C C . LEU A 1 81 ? 2.158 12.125 25.797 1 94.38 81 LEU A C 1
ATOM 597 O O . LEU A 1 81 ? 2.416 12.812 26.797 1 94.38 81 LEU A O 1
ATOM 601 N N . GLU A 1 82 ? 1.301 11.117 25.828 1 91.12 82 GLU A N 1
ATOM 602 C CA . GLU A 1 82 ? 0.473 10.805 26.984 1 91.12 82 GLU A CA 1
ATOM 603 C C . GLU A 1 82 ? 1.326 10.344 28.156 1 91.12 82 GLU A C 1
ATOM 605 O O . GLU A 1 82 ? 0.905 10.438 29.312 1 91.12 82 GLU A O 1
ATOM 610 N N . GLU A 1 83 ? 2.512 9.898 27.828 1 92.81 83 GLU A N 1
ATOM 611 C CA . GLU A 1 83 ? 3.312 9.258 28.875 1 92.81 83 GLU A CA 1
A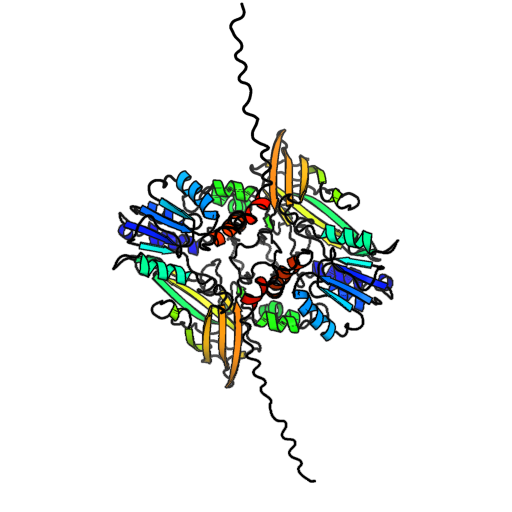TOM 612 C C . GLU A 1 83 ? 4.625 10 29.094 1 92.81 83 GLU A C 1
ATOM 614 O O . GLU A 1 83 ? 5.207 9.922 30.188 1 92.81 83 GLU A O 1
ATOM 619 N N . ALA A 1 84 ? 5.012 10.688 28.188 1 91.69 84 ALA A N 1
ATOM 620 C CA . ALA A 1 84 ? 6.348 11.266 28.219 1 91.69 84 ALA A CA 1
ATOM 621 C C . ALA A 1 84 ? 6.359 12.562 29.016 1 91.69 84 ALA A C 1
ATOM 623 O O . ALA A 1 84 ? 5.344 13.258 29.109 1 91.69 84 ALA A O 1
ATOM 624 N N . GLU A 1 85 ? 7.555 12.82 29.625 1 92.38 85 GLU A N 1
ATOM 625 C CA . GLU A 1 85 ? 7.82 14.125 30.234 1 92.38 85 GLU A CA 1
ATOM 626 C C . GLU A 1 85 ? 8.562 15.039 29.266 1 92.38 85 GLU A C 1
ATOM 628 O O . GLU A 1 85 ? 9.594 14.656 28.703 1 92.38 85 GLU A O 1
ATOM 633 N N . LEU A 1 86 ? 8.023 16.188 29.125 1 96.75 86 LEU A N 1
ATOM 634 C CA . LEU A 1 86 ? 8.648 17.125 28.203 1 96.75 86 LEU A CA 1
ATOM 635 C C . LEU A 1 86 ? 9.57 18.078 28.953 1 96.75 86 LEU A C 1
ATOM 637 O O . LEU A 1 86 ? 9.359 18.359 30.141 1 96.75 86 LEU A O 1
ATOM 641 N N . PRO A 1 87 ? 10.578 18.547 28.312 1 95.94 87 PRO A N 1
ATOM 642 C CA . PRO A 1 87 ? 11.539 19.438 28.953 1 95.94 87 PRO A CA 1
ATOM 643 C C . PRO A 1 87 ? 10.969 20.828 29.219 1 95.94 87 PRO A C 1
ATOM 645 O O . PRO A 1 87 ? 11.539 21.609 29.984 1 95.94 87 PRO A O 1
ATOM 648 N N . ILE A 1 88 ? 9.938 21.203 28.531 1 94.38 88 ILE A N 1
ATOM 649 C CA . ILE A 1 88 ? 9.234 22.469 28.719 1 94.38 88 ILE A CA 1
ATOM 650 C C . ILE A 1 88 ? 7.793 22.203 29.141 1 94.38 88 ILE A C 1
ATOM 652 O O . ILE A 1 88 ? 7.145 21.297 28.625 1 94.38 88 ILE A O 1
ATOM 656 N N . LYS A 1 89 ? 7.254 23.078 29.969 1 93.38 89 LYS A N 1
ATOM 657 C CA . LYS A 1 89 ? 5.949 22.797 30.562 1 93.38 89 LYS A CA 1
ATOM 658 C C . LYS A 1 89 ? 4.832 23.484 29.797 1 93.38 89 LYS A C 1
ATOM 660 O O . LYS A 1 89 ? 3.686 23.031 29.812 1 93.38 89 LYS A O 1
ATOM 665 N N . GLU A 1 90 ? 5.18 24.688 29.281 1 97.25 90 GLU A N 1
ATOM 666 C CA . GLU A 1 90 ? 4.172 25.406 28.516 1 97.25 90 GLU A CA 1
ATOM 667 C C . GLU A 1 90 ? 4.75 25.938 27.219 1 97.25 90 GLU A C 1
ATOM 669 O O . GLU A 1 90 ? 5.891 26.406 27.172 1 97.25 90 GLU A O 1
ATOM 674 N N . PHE A 1 91 ? 3.926 25.875 26.172 1 98.56 91 PHE A N 1
ATOM 675 C CA . PHE A 1 91 ? 4.371 26.297 24.844 1 98.56 91 PHE A CA 1
ATOM 676 C C . PHE A 1 91 ? 3.477 27.406 24.297 1 98.56 91 PHE A C 1
ATOM 678 O O . PHE A 1 91 ? 2.283 27.453 24.609 1 98.56 91 PHE A O 1
ATOM 685 N N . ASP A 1 92 ? 4.039 28.281 23.469 1 98.56 92 ASP A N 1
ATOM 686 C CA . ASP A 1 92 ? 3.285 29.328 22.797 1 98.56 92 ASP A CA 1
ATOM 687 C C . ASP A 1 92 ? 2.475 28.766 21.641 1 98.56 92 ASP A C 1
ATOM 689 O O . ASP A 1 92 ? 1.398 29.281 21.312 1 98.56 92 ASP A O 1
ATOM 693 N N . ILE A 1 93 ? 3.035 27.781 20.984 1 98.5 93 ILE A N 1
ATOM 694 C CA . ILE A 1 93 ? 2.449 27.25 19.766 1 98.5 93 ILE A CA 1
ATOM 695 C C . ILE A 1 93 ? 2.539 25.719 19.75 1 98.5 93 ILE A C 1
ATOM 697 O O . ILE A 1 93 ? 3.555 25.156 20.172 1 98.5 93 ILE A O 1
ATOM 701 N N . ILE A 1 94 ? 1.479 25.094 19.312 1 98 94 ILE A N 1
ATOM 702 C CA . ILE A 1 94 ? 1.487 23.672 19.016 1 98 94 ILE A CA 1
ATOM 703 C C . ILE A 1 94 ? 1.278 23.453 17.516 1 98 94 ILE A C 1
ATOM 705 O O . ILE A 1 94 ? 0.375 24.031 16.922 1 98 94 ILE A O 1
ATOM 709 N N . ILE A 1 95 ? 2.162 22.703 16.891 1 98.25 95 ILE A N 1
ATOM 710 C CA . ILE A 1 95 ? 2.002 22.312 15.5 1 98.25 95 ILE A CA 1
ATOM 711 C C . ILE A 1 95 ? 1.885 20.781 15.398 1 98.25 95 ILE A C 1
ATOM 713 O O . ILE A 1 95 ? 2.521 20.062 16.156 1 98.25 95 ILE A O 1
ATOM 717 N N . SER A 1 96 ? 1.011 20.297 14.477 1 97 96 SER A N 1
ATOM 718 C CA . SER A 1 96 ? 0.854 18.859 14.281 1 97 96 SER A CA 1
ATOM 719 C C . SER A 1 96 ? 0.179 18.562 12.945 1 97 96 SER A C 1
ATOM 721 O O . SER A 1 96 ? -0.734 19.281 12.531 1 97 96 SER A O 1
ATOM 723 N N . GLU A 1 97 ? 0.717 17.578 12.297 1 94.5 97 GLU A N 1
ATOM 724 C CA . GLU A 1 97 ? -0.011 16.984 11.18 1 94.5 97 GLU A CA 1
ATOM 725 C C . GLU A 1 97 ? -0.861 15.805 11.648 1 94.5 97 GLU A C 1
ATOM 727 O O . GLU A 1 97 ? -0.458 14.648 11.508 1 94.5 97 GLU A O 1
ATOM 732 N N . TRP A 1 98 ? -2.047 16.125 12.055 1 92.06 98 TRP A N 1
ATOM 733 C CA . TRP A 1 98 ? -2.812 15.125 12.781 1 92.06 98 TRP A CA 1
ATOM 734 C C . TRP A 1 98 ? -3.824 14.438 11.867 1 92.06 98 TRP A C 1
ATOM 736 O O . TRP A 1 98 ? -4.395 13.406 12.227 1 92.06 98 TRP A O 1
ATOM 746 N N . MET A 1 99 ? -3.994 14.883 10.641 1 92.62 99 MET A N 1
ATOM 747 C CA . MET A 1 99 ? -5.082 14.375 9.805 1 92.62 99 MET A CA 1
ATOM 748 C C . MET A 1 99 ? -4.789 12.961 9.328 1 92.62 99 MET A C 1
ATOM 750 O O . MET A 1 99 ? -3.648 12.633 9 1 92.62 99 MET A O 1
ATOM 754 N N . GLY A 1 100 ? -5.785 12.18 9.273 1 91.31 100 GLY A N 1
ATOM 755 C CA . GLY A 1 100 ? -5.773 10.898 8.594 1 91.31 100 GLY A CA 1
ATOM 756 C C . GLY A 1 100 ? -6.832 10.789 7.508 1 91.31 100 GLY A C 1
ATOM 757 O O . GLY A 1 100 ? -7.473 11.781 7.156 1 91.31 100 GLY A O 1
ATOM 758 N N . TYR A 1 101 ? -6.887 9.609 6.961 1 90.75 101 TYR A N 1
ATOM 759 C CA . TYR A 1 101 ? -7.973 9.367 6.016 1 90.75 101 TYR A CA 1
ATOM 760 C C . TYR A 1 101 ? -9.32 9.703 6.637 1 90.75 101 TYR A C 1
ATOM 762 O O . TYR A 1 101 ? -9.531 9.508 7.836 1 90.75 101 TYR A O 1
ATOM 770 N N . PHE A 1 102 ? -10.195 10.281 5.805 1 94.06 102 PHE A N 1
ATOM 771 C CA . PHE A 1 102 ? -11.5 10.711 6.301 1 94.06 102 PHE A CA 1
ATOM 772 C C . PHE A 1 102 ? -11.344 11.672 7.477 1 94.06 102 PHE A C 1
ATOM 774 O O . PHE A 1 102 ? -12.172 11.68 8.391 1 94.06 102 PHE A O 1
ATOM 781 N N . LEU A 1 103 ? -10.234 12.32 7.555 1 92.62 103 LEU A N 1
ATOM 782 C CA . LEU A 1 103 ? -9.891 13.375 8.5 1 92.62 103 LEU A CA 1
ATOM 783 C C . LEU A 1 103 ? -9.555 12.805 9.867 1 92.62 103 LEU A C 1
ATOM 785 O O . LEU A 1 103 ? -8.555 13.188 10.477 1 92.62 103 LEU A O 1
ATOM 789 N N . LEU A 1 104 ? -10.305 11.812 10.289 1 89.5 104 LEU A N 1
ATOM 790 C CA . LEU A 1 104 ? -10.234 11.43 11.695 1 89.5 104 LEU A CA 1
ATOM 791 C C . LEU A 1 104 ? -9.625 10.039 11.852 1 89.5 104 LEU A C 1
ATOM 793 O O . LEU A 1 104 ? -9.477 9.547 12.969 1 89.5 104 LEU A O 1
ATOM 797 N N . TYR A 1 105 ? -9.25 9.531 10.75 1 87.31 105 TYR A N 1
ATOM 798 C CA . TYR A 1 105 ? -8.648 8.203 10.812 1 87.31 105 TYR A CA 1
ATOM 799 C C . TYR A 1 105 ? -7.359 8.234 11.625 1 87.31 105 TYR A C 1
ATOM 801 O O . TYR A 1 105 ? -6.617 9.219 11.594 1 87.31 105 TYR A O 1
ATOM 809 N N . GLU A 1 106 ? -7.031 7.191 12.461 1 80.62 106 GLU A N 1
ATOM 810 C CA . GLU A 1 106 ? -5.879 6.957 13.328 1 80.62 106 GLU A CA 1
ATOM 811 C C . GLU A 1 106 ? -6.008 7.73 14.633 1 80.62 106 GLU A C 1
ATOM 813 O O . GLU A 1 106 ? -5.113 7.68 15.484 1 80.62 106 GLU A O 1
ATOM 818 N N . SER A 1 107 ? -6.945 8.641 14.836 1 79.81 107 SER A N 1
ATOM 819 C CA . SER A 1 107 ? -7.336 9.273 16.094 1 79.81 107 SER A CA 1
ATOM 820 C C . SER A 1 107 ? -6.18 10.07 16.688 1 79.81 107 SER A C 1
ATOM 822 O O . SER A 1 107 ? -5.973 10.062 17.906 1 79.81 107 SER A O 1
ATOM 824 N N . MET A 1 108 ? -5.41 10.703 15.844 1 86.5 108 MET A N 1
ATOM 825 C CA . MET A 1 108 ? -4.281 11.508 16.312 1 86.5 108 MET A CA 1
ATOM 826 C C . MET A 1 108 ? -4.766 12.805 16.953 1 86.5 108 MET A C 1
ATOM 828 O O . MET A 1 108 ? -4.066 13.383 17.781 1 86.5 108 MET A O 1
ATOM 832 N N . LEU A 1 109 ? -5.898 13.234 16.609 1 89.12 109 LEU A N 1
ATOM 833 C CA . LEU A 1 109 ? -6.41 14.5 17.109 1 89.12 109 LEU A CA 1
ATOM 834 C C . LEU A 1 109 ? -6.598 14.438 18.625 1 89.12 109 LEU A C 1
ATOM 836 O O . LEU A 1 109 ? -6.426 15.445 19.312 1 89.12 109 LEU A O 1
ATOM 840 N N . ASP A 1 110 ? -6.848 13.266 19.172 1 87.38 110 ASP A N 1
ATOM 841 C CA . ASP A 1 110 ? -6.949 13.094 20.625 1 87.38 110 ASP A CA 1
ATOM 842 C C . ASP A 1 110 ? -5.668 13.547 21.312 1 87.38 110 ASP A C 1
ATOM 844 O O . ASP A 1 110 ? -5.719 14.242 22.328 1 87.38 110 ASP A O 1
ATOM 848 N N . THR A 1 111 ? -4.66 13.188 20.75 1 91.12 111 THR A N 1
ATOM 849 C CA . THR A 1 111 ? -3.359 13.523 21.328 1 91.12 111 THR A CA 1
ATOM 850 C C . THR A 1 111 ? -3.094 15.023 21.219 1 91.12 111 THR A C 1
ATOM 852 O O . THR A 1 111 ? -2.553 15.633 22.156 1 91.12 111 THR A O 1
ATOM 855 N N . VAL A 1 112 ? -3.459 15.602 20.156 1 93 112 VAL A N 1
ATOM 856 C CA . VAL A 1 112 ? -3.242 17.031 19.969 1 93 112 VAL A CA 1
ATOM 857 C C . VAL A 1 112 ? -4.086 17.828 20.953 1 93 112 VAL A C 1
ATOM 859 O O . VAL A 1 112 ? -3.623 18.812 21.516 1 93 112 VAL A O 1
ATOM 862 N N . LEU A 1 113 ? -5.27 17.359 21.156 1 91.25 113 LEU A N 1
ATOM 863 C CA . LEU A 1 113 ? -6.141 18.031 22.125 1 91.25 113 LEU A CA 1
ATOM 864 C C . LEU A 1 113 ? -5.594 17.891 23.531 1 91.25 113 LEU A C 1
ATOM 866 O O . LEU A 1 113 ? -5.66 18.828 24.328 1 91.25 113 LEU A O 1
ATOM 870 N N . LEU A 1 114 ? -5.078 16.766 23.828 1 92 114 LEU A N 1
ATOM 871 C CA . LEU A 1 114 ? -4.414 16.578 25.109 1 92 114 LEU A CA 1
ATOM 872 C C . LEU A 1 114 ? -3.232 17.531 25.25 1 92 114 LEU A C 1
ATOM 874 O O . LEU A 1 114 ? -3.053 18.156 26.297 1 92 114 LEU A O 1
ATOM 878 N N . ALA A 1 115 ? -2.465 17.656 24.266 1 94.88 115 ALA A N 1
ATOM 879 C CA . ALA A 1 115 ? -1.335 18.578 24.266 1 94.88 115 ALA A CA 1
ATOM 880 C C . ALA A 1 115 ? -1.803 20.016 24.484 1 94.88 115 ALA A C 1
ATOM 882 O O . ALA A 1 115 ? -1.188 20.766 25.234 1 94.88 115 ALA A O 1
ATOM 883 N N . ARG A 1 116 ? -2.816 20.359 23.766 1 93.62 116 ARG A N 1
ATOM 884 C CA . ARG A 1 116 ? -3.4 21.688 23.906 1 93.62 116 ARG A CA 1
ATOM 885 C C . ARG A 1 116 ? -3.771 21.969 25.359 1 93.62 116 ARG A C 1
ATOM 887 O O . ARG A 1 116 ? -3.361 22.984 25.938 1 93.62 116 ARG A O 1
ATOM 894 N N . ASP A 1 117 ? -4.461 21.062 25.953 1 92.75 117 ASP A N 1
ATOM 895 C CA . ASP A 1 117 ? -5.004 21.266 27.297 1 92.75 117 ASP A CA 1
ATOM 896 C C . ASP A 1 117 ? -3.898 21.25 28.344 1 92.75 117 ASP A C 1
ATOM 898 O O . ASP A 1 117 ? -3.975 21.984 29.344 1 92.75 117 ASP A O 1
ATOM 902 N N . LYS A 1 118 ? -2.891 20.562 28.094 1 94.5 118 LYS A N 1
ATOM 903 C CA . LYS A 1 118 ? -1.85 20.359 29.094 1 94.5 118 LYS A CA 1
ATOM 904 C C . LYS A 1 118 ? -0.709 21.359 28.922 1 94.5 118 LYS A C 1
ATOM 906 O O . LYS A 1 118 ? -0.11 21.812 29.891 1 94.5 118 LYS A O 1
ATOM 911 N N . TYR A 1 119 ? -0.454 21.688 27.656 1 96.69 119 TYR A N 1
ATOM 912 C CA . TYR A 1 119 ? 0.849 22.312 27.453 1 96.69 119 TYR A CA 1
ATOM 913 C C . TYR A 1 119 ? 0.701 23.672 26.781 1 96.69 119 TYR A C 1
ATOM 915 O O . TYR A 1 119 ? 1.647 24.453 26.75 1 96.69 119 TYR A O 1
ATOM 923 N N . LEU A 1 120 ? -0.398 23.984 26.219 1 97.31 120 LEU A N 1
ATOM 924 C CA . LEU A 1 120 ? -0.536 25.234 25.484 1 97.31 120 LEU A CA 1
ATOM 925 C C . LEU A 1 120 ? -0.809 26.391 26.438 1 97.31 120 LEU A C 1
ATOM 927 O O . LEU A 1 120 ? -1.682 26.297 27.297 1 97.31 120 LEU A O 1
ATOM 931 N N . LYS A 1 121 ? -0.094 27.484 26.281 1 97.38 121 LYS A N 1
ATOM 932 C CA . LYS A 1 121 ? -0.344 28.703 27.031 1 97.38 121 LYS A CA 1
ATOM 933 C C . LYS A 1 121 ? -1.708 29.297 26.688 1 97.38 121 LYS A C 1
ATOM 935 O O . LYS A 1 121 ? -2.221 29.094 25.594 1 97.38 121 LYS A O 1
ATOM 940 N N . LYS A 1 122 ? -2.232 30.031 27.734 1 95.31 122 LYS A N 1
ATOM 941 C CA . LYS A 1 122 ? -3.441 30.781 27.422 1 95.31 122 LYS A CA 1
ATOM 942 C C . LYS A 1 122 ? -3.219 31.719 26.234 1 95.31 122 LYS A C 1
ATOM 944 O O . LYS A 1 122 ? -2.256 32.5 26.219 1 95.31 122 LYS A O 1
ATOM 949 N N . GLY A 1 123 ? -4.051 31.562 25.281 1 94.19 123 GLY A N 1
ATOM 950 C CA . GLY A 1 123 ? -3.924 32.406 24.109 1 94.19 123 GLY A CA 1
ATOM 951 C C . GLY A 1 123 ? -2.943 31.859 23.078 1 94.19 123 GLY A C 1
ATOM 952 O O . GLY A 1 123 ? -2.648 32.5 22.078 1 94.19 123 GLY A O 1
ATOM 953 N N . GLY A 1 124 ? -2.393 30.719 23.328 1 97.25 124 GLY A N 1
ATOM 954 C CA . GLY A 1 124 ? -1.469 30.094 22.391 1 97.25 124 GLY A CA 1
ATOM 955 C C . GLY A 1 124 ? -2.125 29.688 21.078 1 97.25 124 GLY A C 1
ATOM 956 O O . GLY A 1 124 ? -3.348 29.75 20.938 1 97.25 124 GLY A O 1
ATOM 957 N N . LEU A 1 125 ? -1.286 29.359 20.141 1 96.75 125 LEU A N 1
ATOM 958 C CA . LEU A 1 125 ? -1.785 29.047 18.797 1 96.75 125 LEU A CA 1
ATOM 959 C C . LEU A 1 125 ? -1.612 27.578 18.484 1 96.75 125 LEU A C 1
ATOM 961 O O . LEU A 1 125 ? -0.695 26.922 19 1 96.75 125 LEU A O 1
ATOM 965 N N . ILE A 1 126 ? -2.523 27.078 17.672 1 95.25 126 ILE A N 1
ATOM 966 C CA . ILE A 1 126 ? -2.439 25.703 17.172 1 95.25 126 ILE A CA 1
ATOM 967 C C . ILE A 1 126 ? -2.449 25.703 15.656 1 95.25 126 ILE A C 1
ATOM 969 O O . ILE A 1 126 ? -3.258 26.391 15.031 1 95.25 126 ILE A O 1
ATOM 973 N N . PHE A 1 127 ? -1.484 24.969 15.086 1 96.19 127 PHE A N 1
ATOM 974 C CA . PHE A 1 127 ? -1.379 24.844 13.633 1 96.19 127 PHE A CA 1
ATOM 975 C C . PHE A 1 127 ? -1.62 23.406 13.188 1 96.19 127 PHE A C 1
ATOM 977 O O . PHE A 1 127 ? -0.879 22.5 13.57 1 96.19 127 PHE A O 1
ATOM 984 N N . PRO A 1 128 ? -2.551 23.141 12.25 1 95.19 128 PRO A N 1
ATOM 985 C CA . PRO A 1 128 ? -3.629 24.031 11.82 1 95.19 128 PRO A CA 1
ATOM 986 C C . PRO A 1 128 ? -4.707 24.219 12.883 1 95.19 128 PRO A C 1
ATOM 988 O O . PRO A 1 128 ? -4.734 23.484 13.875 1 95.19 128 PRO A O 1
ATOM 991 N N . ASP A 1 129 ? -5.566 25.172 12.648 1 92.12 129 ASP A N 1
ATOM 992 C CA . ASP A 1 129 ? -6.512 25.469 13.719 1 92.12 129 ASP A CA 1
ATOM 993 C C . ASP A 1 129 ? -7.949 25.234 13.258 1 92.12 129 ASP A C 1
ATOM 995 O O . ASP A 1 129 ? -8.883 25.328 14.062 1 92.12 129 ASP A O 1
ATOM 999 N N . ASN A 1 130 ? -8.172 24.953 12.023 1 90.62 130 ASN A N 1
ATOM 1000 C CA . ASN A 1 130 ? -9.523 24.672 11.531 1 90.62 130 ASN A CA 1
ATOM 1001 C C . ASN A 1 130 ? -9.531 23.547 10.508 1 90.62 130 ASN A C 1
ATOM 1003 O O . ASN A 1 130 ? -8.602 23.422 9.703 1 90.62 130 ASN A O 1
ATOM 1007 N N . ALA A 1 131 ? -10.5 22.703 10.625 1 92.06 131 ALA A N 1
ATOM 1008 C CA . ALA A 1 131 ? -10.727 21.609 9.672 1 92.06 131 ALA A CA 1
ATOM 1009 C C . ALA A 1 131 ? -12.219 21.453 9.383 1 92.06 131 ALA A C 1
ATOM 1011 O O . ALA A 1 131 ? -13.047 21.609 10.281 1 92.06 131 ALA A O 1
ATOM 1012 N N . THR A 1 132 ? -12.539 21.188 8.125 1 91.88 132 THR A N 1
ATOM 1013 C CA . THR A 1 132 ? -13.93 20.984 7.723 1 91.88 132 THR A CA 1
ATOM 1014 C C . THR A 1 132 ? -14.062 19.688 6.914 1 91.88 132 THR A C 1
ATOM 1016 O O . THR A 1 132 ? -13.289 19.453 5.988 1 91.88 132 THR A O 1
ATOM 1019 N N . LEU A 1 133 ? -15.031 18.891 7.328 1 94.12 133 LEU A N 1
ATOM 1020 C CA . LEU A 1 133 ? -15.367 17.672 6.582 1 94.12 133 LEU A CA 1
ATOM 1021 C C . LEU A 1 133 ? -16.531 17.938 5.629 1 94.12 133 LEU A C 1
ATOM 1023 O O . LEU A 1 133 ? -17.5 18.594 5.992 1 94.12 133 LEU A O 1
ATOM 1027 N N . TYR A 1 134 ? -16.391 17.422 4.387 1 96.06 134 TYR A N 1
ATOM 1028 C CA . TYR A 1 134 ? -17.422 17.578 3.369 1 96.06 134 TYR A CA 1
ATOM 1029 C C . TYR A 1 134 ? -17.938 16.219 2.904 1 96.06 134 TYR A C 1
ATOM 1031 O O . TYR A 1 134 ? -17.219 15.211 2.986 1 96.06 134 TYR A O 1
ATOM 1039 N N . LEU A 1 135 ? -19.172 16.234 2.434 1 97.56 135 LEU A N 1
ATOM 1040 C CA . LEU A 1 135 ? -19.812 15.062 1.855 1 97.56 135 LEU A CA 1
ATOM 1041 C C . LEU A 1 135 ? -20.516 15.414 0.548 1 97.56 135 LEU A C 1
ATOM 1043 O O . LEU A 1 135 ? -21.125 16.484 0.432 1 97.56 135 LEU A O 1
ATOM 1047 N N . ALA A 1 136 ? -20.422 14.562 -0.418 1 98.25 136 ALA A N 1
ATOM 1048 C CA . ALA A 1 136 ? -21.156 14.641 -1.678 1 98.25 136 ALA A CA 1
ATOM 1049 C C . ALA A 1 136 ? -21.516 13.242 -2.188 1 98.25 136 ALA A C 1
ATOM 1051 O O . ALA A 1 136 ? -21.234 12.242 -1.532 1 98.25 136 ALA A O 1
ATOM 1052 N N . ALA A 1 137 ? -22.25 13.219 -3.236 1 98.38 137 ALA A N 1
ATOM 1053 C CA . ALA A 1 137 ? -22.562 11.961 -3.906 1 98.38 137 ALA A CA 1
ATOM 1054 C C . ALA A 1 137 ? -21.953 11.914 -5.301 1 98.38 137 ALA A C 1
ATOM 1056 O O . ALA A 1 137 ? -21.797 12.945 -5.949 1 98.38 137 ALA A O 1
ATOM 1057 N N . ILE A 1 138 ? -21.641 10.664 -5.742 1 98.56 138 ILE A N 1
ATOM 1058 C CA . ILE A 1 138 ? -20.906 10.594 -7 1 98.56 138 ILE A CA 1
ATOM 1059 C C . ILE A 1 138 ? -21.484 9.492 -7.883 1 98.56 138 ILE A C 1
ATOM 1061 O O . ILE A 1 138 ? -22 8.5 -7.379 1 98.56 138 ILE A O 1
ATOM 1065 N N . GLU A 1 139 ? -21.422 9.758 -9.203 1 98.56 139 GLU A N 1
ATOM 1066 C CA . GLU A 1 139 ? -21.547 8.703 -10.211 1 98.56 139 GLU A CA 1
ATOM 1067 C C . GLU A 1 139 ? -20.219 7.953 -10.383 1 98.56 139 GLU A C 1
ATOM 1069 O O . GLU A 1 139 ? -19.203 8.555 -10.711 1 98.56 139 GLU A O 1
ATOM 1074 N N . ASP A 1 140 ? -20.266 6.66 -10.102 1 97.62 140 ASP A N 1
ATOM 1075 C CA . ASP A 1 140 ? -19.031 5.883 -10.109 1 97.62 140 ASP A CA 1
ATOM 1076 C C . ASP A 1 140 ? -19.297 4.441 -10.539 1 97.62 140 ASP A C 1
ATOM 1078 O O . ASP A 1 140 ? -18.781 3.504 -9.922 1 97.62 140 ASP A O 1
ATOM 1082 N N . GLN A 1 141 ? -20 4.285 -11.57 1 97.12 141 GLN A N 1
ATOM 1083 C CA . GLN A 1 141 ? -20.438 2.971 -12.031 1 97.12 141 GLN A CA 1
ATOM 1084 C C . GLN A 1 141 ? -19.25 2.086 -12.383 1 97.12 141 GLN A C 1
ATOM 1086 O O . GLN A 1 141 ? -19.156 0.948 -11.922 1 97.12 141 GLN A O 1
ATOM 1091 N N . ASP A 1 142 ? -18.375 2.6 -13.188 1 94.75 142 ASP A N 1
ATOM 1092 C CA . ASP A 1 142 ? -17.266 1.801 -13.688 1 94.75 142 ASP A CA 1
ATOM 1093 C C . ASP A 1 142 ? -16.406 1.278 -12.531 1 94.75 142 ASP A C 1
ATOM 1095 O O . ASP A 1 142 ? -16.047 0.099 -12.5 1 94.75 142 ASP A O 1
ATOM 1099 N N . TYR A 1 143 ? -16.125 2.092 -11.617 1 93.5 143 TYR A N 1
ATOM 1100 C CA . TYR A 1 143 ? -15.273 1.689 -10.5 1 93.5 143 TYR A CA 1
ATOM 1101 C C . TYR A 1 143 ? -16.016 0.776 -9.539 1 93.5 143 TYR A C 1
ATOM 1103 O O . TYR A 1 143 ? -15.43 -0.117 -8.93 1 93.5 143 TYR A O 1
ATOM 1111 N N . LYS A 1 144 ? -17.25 1.045 -9.375 1 96.12 144 LYS A N 1
ATOM 1112 C CA . LYS A 1 144 ? -18.031 0.128 -8.562 1 96.12 144 LYS A CA 1
ATOM 1113 C C . LYS A 1 144 ? -18.047 -1.271 -9.164 1 96.12 144 LYS A C 1
ATOM 1115 O O . LYS A 1 144 ? -17.984 -2.268 -8.445 1 96.12 144 LYS A O 1
ATOM 1120 N N . GLU A 1 145 ? -18.219 -1.368 -10.5 1 95.31 145 GLU A N 1
ATOM 1121 C CA . GLU A 1 145 ? -18.188 -2.652 -11.195 1 95.31 145 GLU A CA 1
ATOM 1122 C C . GLU A 1 145 ? -16.859 -3.365 -10.961 1 95.31 145 GLU A C 1
ATOM 1124 O O . GLU A 1 145 ? -16.828 -4.566 -10.672 1 95.31 145 GLU A O 1
ATOM 1129 N N . GLU A 1 146 ? -15.859 -2.627 -10.945 1 91.94 146 GLU A N 1
ATOM 1130 C CA . GLU A 1 146 ? -14.508 -3.184 -10.844 1 91.94 146 GLU A CA 1
ATOM 1131 C C . GLU A 1 146 ? -14.18 -3.572 -9.406 1 91.94 146 GLU A C 1
ATOM 1133 O O . GLU A 1 146 ? -13.578 -4.617 -9.156 1 91.94 146 GLU A O 1
ATOM 1138 N N . LYS A 1 147 ? -14.602 -2.766 -8.445 1 91.88 147 LYS A N 1
ATOM 1139 C CA . LYS A 1 147 ? -14.109 -2.934 -7.082 1 91.88 147 LYS A CA 1
ATOM 1140 C C . LYS A 1 147 ? -15.109 -3.695 -6.223 1 91.88 147 LYS A C 1
ATOM 1142 O O . LYS A 1 147 ? -14.742 -4.324 -5.23 1 91.88 147 LYS A O 1
ATOM 1147 N N . ILE A 1 148 ? -16.359 -3.602 -6.625 1 94.38 148 ILE A N 1
ATOM 1148 C CA . ILE A 1 148 ? -17.391 -4.191 -5.781 1 94.38 148 ILE A CA 1
ATOM 1149 C C . ILE A 1 148 ? -18.078 -5.336 -6.523 1 94.38 148 ILE A C 1
ATOM 1151 O O . ILE A 1 148 ? -18.031 -6.488 -6.086 1 94.38 148 ILE A O 1
ATOM 1155 N N . ASN A 1 149 ? -18.547 -5.047 -7.703 1 95.31 149 ASN A N 1
ATOM 1156 C CA . ASN A 1 149 ? -19.344 -6.027 -8.422 1 95.31 149 ASN A CA 1
ATOM 1157 C C . ASN A 1 149 ? -18.484 -7.125 -9.031 1 95.31 149 ASN A C 1
ATOM 1159 O O . ASN A 1 149 ? -19 -8.172 -9.438 1 95.31 149 ASN A O 1
ATOM 1163 N N . PHE A 1 150 ? -17.266 -6.965 -9.141 1 93.06 150 PHE A N 1
ATOM 1164 C CA . PHE A 1 150 ? -16.312 -7.984 -9.562 1 93.06 150 PHE A CA 1
ATOM 1165 C C . PHE A 1 150 ? -16.547 -9.281 -8.797 1 93.06 150 PHE A C 1
ATOM 1167 O O . PHE A 1 150 ? -16.422 -10.375 -9.359 1 93.06 150 PHE A O 1
ATOM 1174 N N . TRP A 1 151 ? -16.938 -9.195 -7.617 1 95.38 151 TRP A N 1
ATOM 1175 C CA . TRP A 1 151 ? -17 -10.328 -6.711 1 95.38 151 TRP A CA 1
ATOM 1176 C C . TRP A 1 151 ? -18.234 -11.195 -6.992 1 95.38 151 TRP A C 1
ATOM 1178 O O . TRP A 1 151 ? -18.328 -12.32 -6.504 1 95.38 151 TRP A O 1
ATOM 1188 N N . ASP A 1 152 ? -19.141 -10.633 -7.707 1 96.12 152 ASP A N 1
ATOM 1189 C CA . ASP A 1 152 ? -20.328 -11.422 -8.047 1 96.12 152 ASP A CA 1
ATOM 1190 C C . ASP A 1 152 ? -19.953 -12.625 -8.914 1 96.12 152 ASP A C 1
ATOM 1192 O O . ASP A 1 152 ? -20.641 -13.648 -8.883 1 96.12 152 ASP A O 1
ATOM 1196 N N . ASN A 1 153 ? -18.922 -12.453 -9.664 1 96.69 153 ASN A N 1
ATOM 1197 C CA . ASN A 1 153 ? -18.406 -13.5 -10.547 1 96.69 153 ASN A CA 1
ATOM 1198 C C . ASN A 1 153 ? -16.906 -13.391 -10.742 1 96.69 153 ASN A C 1
ATOM 1200 O O . ASN A 1 153 ? -16.438 -12.609 -11.57 1 96.69 153 ASN A O 1
ATOM 1204 N N . VAL A 1 154 ? -16.203 -14.18 -10.062 1 96.44 154 VAL A N 1
ATOM 1205 C CA . VAL A 1 154 ? -14.75 -14.219 -10.148 1 96.44 154 VAL A CA 1
ATOM 1206 C C . VAL A 1 154 ? -14.312 -15.445 -10.945 1 96.44 154 VAL A C 1
ATOM 1208 O O . VAL A 1 154 ? -14.25 -16.547 -10.398 1 96.44 154 VAL A O 1
ATOM 1211 N N . TYR A 1 155 ? -14.008 -15.266 -12.234 1 96.19 155 TYR A N 1
ATOM 1212 C CA . TYR A 1 155 ? -13.594 -16.328 -13.141 1 96.19 155 TYR A CA 1
ATOM 1213 C C . TYR A 1 155 ? -14.609 -17.469 -13.141 1 96.19 155 TYR A C 1
ATOM 1215 O O . TYR A 1 155 ? -14.227 -18.641 -13.133 1 96.19 155 TYR A O 1
ATOM 1223 N N . GLY A 1 156 ? -15.906 -17.141 -12.977 1 96.44 156 GLY A N 1
ATOM 1224 C CA . GLY A 1 156 ? -16.969 -18.125 -13.062 1 96.44 156 GLY A CA 1
ATOM 1225 C C . GLY A 1 156 ? -17.484 -18.578 -11.711 1 96.44 156 GLY A C 1
ATOM 1226 O O . GLY A 1 156 ? -18.406 -19.391 -11.625 1 96.44 156 GLY A O 1
ATOM 1227 N N . PHE A 1 157 ? -16.938 -18.078 -10.664 1 98.06 157 PHE A N 1
ATOM 1228 C CA . PHE A 1 157 ? -17.312 -18.547 -9.336 1 98.06 157 PHE A CA 1
ATOM 1229 C C . PHE A 1 157 ? -18 -17.422 -8.562 1 98.06 157 PHE A C 1
ATOM 1231 O O . PHE A 1 157 ? -17.703 -16.25 -8.766 1 98.06 157 PHE A O 1
ATOM 1238 N N . ASP A 1 158 ? -18.828 -17.812 -7.617 1 98.12 158 ASP A N 1
ATOM 1239 C CA . ASP A 1 158 ? -19.562 -16.906 -6.754 1 98.12 158 ASP A CA 1
ATOM 1240 C C . ASP A 1 158 ? -18.734 -16.5 -5.539 1 98.12 158 ASP A C 1
ATOM 1242 O O . ASP A 1 158 ? -18.469 -17.328 -4.656 1 98.12 158 ASP A O 1
ATOM 1246 N N . TYR A 1 159 ? -18.344 -15.258 -5.547 1 97.5 159 TYR A N 1
ATOM 1247 C CA . TYR A 1 159 ? -17.641 -14.688 -4.418 1 97.5 159 TYR A CA 1
ATOM 1248 C C . TYR A 1 159 ? -18.469 -13.609 -3.736 1 97.5 159 TYR A C 1
ATOM 1250 O O . TYR A 1 159 ? -17.922 -12.633 -3.205 1 97.5 159 TYR A O 1
ATOM 1258 N N . SER A 1 160 ? -19.734 -13.68 -3.691 1 95.56 160 SER A N 1
ATOM 1259 C CA . SER A 1 160 ? -20.641 -12.648 -3.197 1 95.56 160 SER A CA 1
ATOM 1260 C C . SER A 1 160 ? -20.406 -12.383 -1.712 1 95.56 160 SER A C 1
ATOM 1262 O O . SER A 1 160 ? -20.656 -11.281 -1.227 1 95.56 160 SER A O 1
ATOM 1264 N N . CYS A 1 161 ? -19.938 -13.375 -1.013 1 93.56 161 CYS A N 1
ATOM 1265 C CA . CYS A 1 161 ? -19.656 -13.156 0.404 1 93.56 161 CYS A CA 1
ATOM 1266 C C . CYS A 1 161 ? -18.578 -12.094 0.595 1 93.56 161 CYS A C 1
ATOM 1268 O O . CYS A 1 161 ? -18.594 -11.367 1.587 1 93.56 161 CYS A O 1
ATOM 1270 N N . ILE A 1 162 ? -17.641 -12.07 -0.34 1 93.5 162 ILE A N 1
ATOM 1271 C CA . ILE A 1 162 ? -16.594 -11.062 -0.292 1 93.5 162 ILE A CA 1
ATOM 1272 C C . ILE A 1 162 ? -17.156 -9.695 -0.669 1 93.5 162 ILE A C 1
ATOM 1274 O O . ILE A 1 162 ? -16.703 -8.672 -0.155 1 93.5 162 ILE A O 1
ATOM 1278 N N . LYS A 1 163 ? -18.109 -9.68 -1.555 1 93.81 163 LYS A N 1
ATOM 1279 C CA . LYS A 1 163 ? -18.75 -8.43 -1.977 1 93.81 163 LYS A CA 1
ATOM 1280 C C . LYS A 1 163 ? -19.328 -7.676 -0.783 1 93.81 163 LYS A C 1
ATOM 1282 O O . LYS A 1 163 ? -19.172 -6.457 -0.678 1 93.81 163 LYS A O 1
ATOM 1287 N N . ASN A 1 164 ? -19.906 -8.414 0.091 1 91.5 164 ASN A N 1
ATOM 1288 C CA . ASN A 1 164 ? -20.516 -7.812 1.271 1 91.5 164 ASN A CA 1
ATOM 1289 C C . ASN A 1 164 ? -19.484 -7.168 2.18 1 91.5 164 ASN A C 1
ATOM 1291 O O . ASN A 1 164 ? -19.734 -6.113 2.768 1 91.5 164 ASN A O 1
ATOM 1295 N N . ILE A 1 165 ? -18.438 -7.797 2.221 1 90.06 165 ILE A N 1
ATOM 1296 C CA . ILE A 1 165 ? -17.328 -7.266 3.021 1 90.06 165 ILE A CA 1
ATOM 1297 C C . ILE A 1 165 ? -16.734 -6.039 2.332 1 90.06 165 ILE A C 1
ATOM 1299 O O . ILE A 1 165 ? -16.516 -5.008 2.971 1 90.06 165 ILE A O 1
ATOM 1303 N N . ALA A 1 166 ? -16.531 -6.148 1.031 1 90.5 166 ALA A N 1
ATOM 1304 C CA . ALA A 1 166 ? -15.953 -5.066 0.241 1 90.5 166 ALA A CA 1
ATOM 1305 C C . ALA A 1 166 ? -16.828 -3.816 0.302 1 90.5 166 ALA A C 1
ATOM 1307 O O . ALA A 1 166 ? -16.312 -2.695 0.354 1 90.5 166 ALA A O 1
ATOM 1308 N N . LEU A 1 167 ? -18.078 -3.998 0.365 1 94 167 LEU A N 1
ATOM 1309 C CA . LEU A 1 167 ? -19.031 -2.893 0.403 1 94 167 LEU A CA 1
ATOM 1310 C C . LEU A 1 167 ? -18.906 -2.119 1.713 1 94 167 LEU A C 1
ATOM 1312 O O . LEU A 1 167 ? -19.203 -0.921 1.76 1 94 167 LEU A O 1
ATOM 1316 N N . ARG A 1 168 ? -18.453 -2.787 2.721 1 94.25 168 ARG A N 1
ATOM 1317 C CA . ARG A 1 168 ? -18.453 -2.191 4.051 1 94.25 168 ARG A CA 1
ATOM 1318 C C . ARG A 1 168 ? -17.078 -1.599 4.387 1 94.25 168 ARG A C 1
ATOM 1320 O O . ARG A 1 168 ? -16.875 -1.075 5.484 1 94.25 168 ARG A O 1
ATOM 1327 N N . GLU A 1 169 ? -16.234 -1.642 3.484 1 90.88 169 GLU A N 1
ATOM 1328 C CA . GLU A 1 169 ? -14.93 -1.002 3.627 1 90.88 169 GLU A CA 1
ATOM 1329 C C . GLU A 1 169 ? -14.797 0.195 2.689 1 90.88 169 GLU A C 1
ATOM 1331 O O . GLU A 1 169 ? -14.703 0.03 1.472 1 90.88 169 GLU A O 1
ATOM 1336 N N . PRO A 1 170 ? -14.719 1.352 3.25 1 94.94 170 PRO A N 1
ATOM 1337 C CA . PRO A 1 170 ? -14.547 2.518 2.379 1 94.94 170 PRO A CA 1
ATOM 1338 C C . PRO A 1 170 ? -13.258 2.467 1.57 1 94.94 170 PRO A C 1
ATOM 1340 O O . PRO A 1 170 ? -12.25 1.923 2.037 1 94.94 170 PRO A O 1
ATOM 1343 N N . LEU A 1 171 ? -13.328 3.023 0.419 1 92.12 171 LEU A N 1
ATOM 1344 C CA . LEU A 1 171 ? -12.148 3.105 -0.435 1 92.12 171 LEU A CA 1
ATOM 1345 C C . LEU A 1 171 ? -11.539 4.504 -0.39 1 92.12 171 LEU A C 1
ATOM 1347 O O . LEU A 1 171 ? -12.266 5.5 -0.403 1 92.12 171 LEU A O 1
ATOM 1351 N N . VAL A 1 172 ? -10.273 4.543 -0.196 1 92.31 172 VAL A N 1
ATOM 1352 C CA . VAL A 1 172 ? -9.539 5.801 -0.285 1 92.31 172 VAL A CA 1
ATOM 1353 C C . VAL A 1 172 ? -8.953 5.961 -1.686 1 92.31 172 VAL A C 1
ATOM 1355 O O . VAL A 1 172 ? -8.133 5.145 -2.117 1 92.31 172 VAL A O 1
ATOM 1358 N N . ASP A 1 173 ? -9.43 7.004 -2.408 1 90.94 173 ASP A N 1
ATOM 1359 C CA . ASP A 1 173 ? -9 7.195 -3.791 1 90.94 173 ASP A CA 1
ATOM 1360 C C . ASP A 1 173 ? -9.234 8.641 -4.242 1 90.94 173 ASP A C 1
ATOM 1362 O O . ASP A 1 173 ? -9.836 9.43 -3.516 1 90.94 173 ASP A O 1
ATOM 1366 N N . THR A 1 174 ? -8.641 8.906 -5.383 1 93.81 174 THR A N 1
ATOM 1367 C CA . THR A 1 174 ? -8.906 10.188 -6.016 1 93.81 174 THR A CA 1
ATOM 1368 C C . THR A 1 174 ? -10.078 10.086 -6.984 1 93.81 174 THR A C 1
ATOM 1370 O O . THR A 1 174 ? -10.102 9.203 -7.844 1 93.81 174 THR A O 1
ATOM 1373 N N . VAL A 1 175 ? -11.016 10.922 -6.844 1 95.88 175 VAL A N 1
ATOM 1374 C CA . VAL A 1 175 ? -12.211 10.93 -7.676 1 95.88 175 VAL A CA 1
ATOM 1375 C C . VAL A 1 175 ? -12.211 12.156 -8.586 1 95.88 175 VAL A C 1
ATOM 1377 O O . VAL A 1 175 ? -11.852 13.25 -8.148 1 95.88 175 VAL A O 1
ATOM 1380 N N . ASP A 1 176 ? -12.57 11.938 -9.828 1 95.12 176 ASP A N 1
ATOM 1381 C CA . ASP A 1 176 ? -12.68 13.055 -10.758 1 95.12 176 ASP A CA 1
ATOM 1382 C C . ASP A 1 176 ? -13.828 13.977 -10.375 1 95.12 176 ASP A C 1
ATOM 1384 O O . ASP A 1 176 ? -14.914 13.516 -10.008 1 95.12 176 ASP A O 1
ATOM 1388 N N . LEU A 1 177 ? -13.555 15.211 -10.531 1 94.88 177 LEU A N 1
ATOM 1389 C CA . LEU A 1 177 ? -14.57 16.203 -10.195 1 94.88 177 LEU A CA 1
ATOM 1390 C C . LEU A 1 177 ? -15.852 15.961 -10.984 1 94.88 177 LEU A C 1
ATOM 1392 O O . LEU A 1 177 ? -16.953 16.188 -10.469 1 94.88 177 LEU A O 1
ATOM 1396 N N . LYS A 1 178 ? -15.75 15.531 -12.227 1 95.81 178 LYS A N 1
ATOM 1397 C CA . LYS A 1 178 ? -16.906 15.328 -13.094 1 95.81 178 LYS A CA 1
ATOM 1398 C C . LYS A 1 178 ? -17.828 14.242 -12.539 1 95.81 178 LYS A C 1
ATOM 1400 O O . LYS A 1 178 ? -18.984 14.141 -12.945 1 95.81 178 LYS A O 1
ATOM 1405 N N . SER A 1 179 ? -17.281 13.438 -11.633 1 96.81 179 SER A N 1
ATOM 1406 C CA . SER A 1 179 ? -18.078 12.352 -11.07 1 96.81 179 SER A CA 1
ATOM 1407 C C . SER A 1 179 ? -19.016 12.859 -9.984 1 96.81 179 SER A C 1
ATOM 1409 O O . SER A 1 179 ? -19.938 12.148 -9.57 1 96.81 179 SER A O 1
ATOM 1411 N N . VAL A 1 180 ? -18.797 14.039 -9.445 1 97.62 180 VAL A N 1
ATOM 1412 C CA . VAL A 1 180 ? -19.609 14.594 -8.367 1 97.62 180 VAL A CA 1
ATOM 1413 C C . VAL A 1 180 ? -20.953 15.07 -8.922 1 97.62 180 VAL A C 1
ATOM 1415 O O . VAL A 1 180 ? -21 15.883 -9.844 1 97.62 180 VAL A O 1
ATOM 1418 N N . VAL A 1 181 ? -22.016 14.586 -8.297 1 97.56 181 VAL A N 1
ATOM 1419 C CA . VAL A 1 181 ? -23.328 14.828 -8.891 1 97.56 181 VAL A CA 1
ATOM 1420 C C . VAL A 1 181 ? -24.188 15.68 -7.945 1 97.56 181 VAL A C 1
ATOM 1422 O O . VAL A 1 181 ? -25.359 15.953 -8.227 1 97.56 181 VAL A O 1
ATOM 1425 N N . THR A 1 182 ? -23.672 16.109 -6.824 1 97.06 182 THR A N 1
ATOM 1426 C CA . THR A 1 182 ? -24.375 16.953 -5.871 1 97.06 182 THR A CA 1
ATOM 1427 C C . THR A 1 182 ? -23.5 18.125 -5.43 1 97.06 182 THR A C 1
ATOM 1429 O O . THR A 1 182 ? -22.281 18.078 -5.586 1 97.06 182 THR A O 1
ATOM 1432 N N . ASP A 1 183 ? -24.172 19.109 -4.875 1 94.12 183 ASP A N 1
ATOM 1433 C CA . ASP A 1 183 ? -23.422 20.078 -4.102 1 94.12 183 ASP A CA 1
ATOM 1434 C C . ASP A 1 183 ? -22.891 19.469 -2.809 1 94.12 183 ASP A C 1
ATOM 1436 O O . ASP A 1 183 ? -23.594 18.703 -2.148 1 94.12 183 ASP A O 1
ATOM 1440 N N . PRO A 1 184 ? -21.656 19.828 -2.557 1 92.62 184 PRO A N 1
ATOM 1441 C CA . PRO A 1 184 ? -21.125 19.312 -1.29 1 92.62 184 PRO A CA 1
ATOM 1442 C C . PRO A 1 184 ? -21.797 19.953 -0.073 1 92.62 184 PRO A C 1
ATOM 1444 O O . PRO A 1 184 ? -22.312 21.062 -0.158 1 92.62 184 PRO A O 1
ATOM 1447 N N . CYS A 1 185 ? -21.828 19.219 1.042 1 87.44 185 CYS A N 1
ATOM 1448 C CA . CYS A 1 185 ? -22.328 19.766 2.301 1 87.44 185 CYS A CA 1
ATOM 1449 C C . CYS A 1 185 ? -21.25 19.688 3.385 1 87.44 185 CYS A C 1
ATOM 1451 O O . CYS A 1 185 ? -20.422 18.781 3.379 1 87.44 185 CYS A O 1
ATOM 1453 N N . HIS A 1 186 ? -21.297 20.594 4.305 1 86.19 186 HIS A N 1
ATOM 1454 C CA . HIS A 1 186 ? -20.391 20.656 5.445 1 86.19 186 HIS A CA 1
ATOM 1455 C C . HIS A 1 186 ? -20.875 19.75 6.574 1 86.19 186 HIS A C 1
ATOM 1457 O O . HIS A 1 186 ? -22.062 19.734 6.91 1 86.19 186 HIS A O 1
ATOM 1463 N N . ILE A 1 187 ? -19.797 19.031 7.086 1 75.19 187 ILE A N 1
ATOM 1464 C CA . ILE A 1 187 ? -20.094 18.234 8.266 1 75.19 187 ILE A CA 1
ATOM 1465 C C . ILE A 1 187 ? -19.578 18.938 9.516 1 75.19 187 ILE A C 1
ATOM 1467 O O . ILE A 1 187 ? -18.375 19.188 9.648 1 75.19 187 ILE A O 1
ATOM 1471 N N . ASN A 1 188 ? -20.375 19.438 10.289 1 64.81 188 ASN A N 1
ATOM 1472 C CA . ASN A 1 188 ? -20.047 20.25 11.461 1 64.81 188 ASN A CA 1
ATOM 1473 C C . ASN A 1 188 ? -19.328 19.422 12.523 1 64.81 188 ASN A C 1
ATOM 1475 O O . ASN A 1 188 ? -19.906 18.5 13.102 1 64.81 188 ASN A O 1
ATOM 1479 N N . LEU A 1 189 ? -17.969 19.625 12.617 1 61.5 189 LEU A N 1
ATOM 1480 C CA . LEU A 1 189 ? -17.203 19.031 13.711 1 61.5 189 LEU A CA 1
ATOM 1481 C C . LEU A 1 189 ? -17.062 20.016 14.867 1 61.5 189 LEU A C 1
ATOM 1483 O O . LEU A 1 189 ? -16.766 21.188 14.656 1 61.5 189 LEU A O 1
ATOM 1487 N N . LEU A 1 190 ? -18.062 20.156 15.891 1 55.31 190 LEU A N 1
ATOM 1488 C CA . LEU A 1 190 ? -18.094 21.156 16.953 1 55.31 190 LEU A CA 1
ATOM 1489 C C . LEU A 1 190 ? -16.688 21.469 17.438 1 55.31 190 LEU A C 1
ATOM 1491 O O . LEU A 1 190 ? -15.719 20.797 17.047 1 55.31 190 LEU A O 1
ATOM 1495 N N . THR A 1 191 ? -16.578 22.406 18.484 1 58.16 191 THR A N 1
ATOM 1496 C CA . THR A 1 191 ? -15.375 22.875 19.172 1 58.16 191 THR A CA 1
ATOM 1497 C C . THR A 1 191 ? -14.586 21.688 19.734 1 58.16 191 THR A C 1
ATOM 1499 O O . THR A 1 191 ? -15.156 20.781 20.344 1 58.16 191 THR A O 1
ATOM 1502 N N . ALA A 1 192 ? -13.633 21.203 19.047 1 62.59 192 ALA A N 1
ATOM 1503 C CA . ALA A 1 192 ? -13.023 19.875 19 1 62.59 192 ALA A CA 1
ATOM 1504 C C . ALA A 1 192 ? -12.648 19.391 20.391 1 62.59 192 ALA A C 1
ATOM 1506 O O . ALA A 1 192 ? -11.648 19.844 20.969 1 62.59 192 ALA A O 1
ATOM 1507 N N . LYS A 1 193 ? -13.617 19.141 21.344 1 74.75 193 LYS A N 1
ATOM 1508 C CA . LYS A 1 193 ? -13.328 18.219 22.438 1 74.75 193 LYS A CA 1
ATOM 1509 C C . LYS A 1 193 ? -13.297 16.781 21.938 1 74.75 193 LYS A C 1
ATOM 1511 O O . LYS A 1 193 ? -13.773 16.484 20.844 1 74.75 193 LYS A O 1
ATOM 1516 N N . LYS A 1 194 ? -12.586 16.062 22.719 1 78.12 194 LYS A N 1
ATOM 1517 C CA . LYS A 1 194 ? -12.43 14.648 22.359 1 78.12 194 LYS A CA 1
ATOM 1518 C C . LYS A 1 194 ? -13.781 14 22.078 1 78.12 194 LYS A C 1
ATOM 1520 O O . LYS A 1 194 ? -13.906 13.211 21.141 1 78.12 194 LYS A O 1
ATOM 1525 N N . GLU A 1 195 ? -14.797 14.391 22.844 1 78.38 195 GLU A N 1
ATOM 1526 C CA . GLU A 1 195 ? -16.141 13.812 22.703 1 78.38 195 GLU A CA 1
ATOM 1527 C C . GLU A 1 195 ? -16.75 14.188 21.359 1 78.38 195 GLU A C 1
ATOM 1529 O O . GLU A 1 195 ? -17.625 13.477 20.844 1 78.38 195 GLU A O 1
ATOM 1534 N N . ASP A 1 196 ? -16.219 15.32 20.828 1 76.81 196 ASP A N 1
ATOM 1535 C CA . ASP A 1 196 ? -16.766 15.82 19.562 1 76.81 196 ASP A CA 1
ATOM 1536 C C . ASP A 1 196 ? -16.25 15.008 18.375 1 76.81 196 ASP A C 1
ATOM 1538 O O . ASP A 1 196 ? -16.781 15.125 17.266 1 76.81 196 ASP A O 1
ATOM 1542 N N . LEU A 1 197 ? -15.297 14.227 18.672 1 80.5 197 LEU A N 1
ATOM 1543 C CA . LEU A 1 197 ? -14.734 13.422 17.594 1 80.5 197 LEU A CA 1
ATOM 1544 C C . LEU A 1 197 ? -15.648 12.242 17.25 1 80.5 197 LEU A C 1
ATOM 1546 O O . LEU A 1 197 ? -15.484 11.602 16.219 1 80.5 197 LEU A O 1
ATOM 1550 N N . THR A 1 198 ? -16.562 11.922 18.141 1 86.31 198 THR A N 1
ATOM 1551 C CA . THR A 1 198 ? -17.719 11.094 17.859 1 86.31 198 THR A CA 1
ATOM 1552 C C . THR A 1 198 ? -18.922 11.961 17.516 1 86.31 198 THR A C 1
ATOM 1554 O O . THR A 1 198 ? -19.359 12.797 18.312 1 86.31 198 THR A O 1
ATOM 1557 N N . PHE A 1 199 ? -19.422 11.805 16.25 1 87.25 199 PHE A N 1
ATOM 1558 C CA . PHE A 1 199 ? -20.469 12.734 15.875 1 87.25 199 PHE A CA 1
ATOM 1559 C C . PHE A 1 199 ? -21.547 12.031 15.055 1 87.25 199 PHE A C 1
ATOM 1561 O O . PHE A 1 199 ? -21.328 10.93 14.547 1 87.25 199 PHE A O 1
ATOM 1568 N N . ASP A 1 200 ? -22.672 12.625 15.078 1 89.94 200 ASP A N 1
ATOM 1569 C CA . ASP A 1 200 ? -23.812 12.375 14.188 1 89.94 200 ASP A CA 1
ATOM 1570 C C . ASP A 1 200 ? -24.25 13.664 13.5 1 89.94 200 ASP A C 1
ATOM 1572 O O . ASP A 1 200 ? -24.703 14.602 14.164 1 89.94 200 ASP A O 1
ATOM 1576 N N . SER A 1 201 ? -24.109 13.695 12.219 1 91 201 SER A N 1
ATOM 1577 C CA . SER A 1 201 ? -24.422 14.922 11.5 1 91 201 SER A CA 1
ATOM 1578 C C . SER A 1 201 ? -25.453 14.664 10.398 1 91 201 SER A C 1
ATOM 1580 O O . SER A 1 201 ? -25.266 13.766 9.57 1 91 201 SER A O 1
ATOM 1582 N N . ARG A 1 202 ? -26.469 15.461 10.383 1 92.75 202 ARG A N 1
ATOM 1583 C CA . ARG A 1 202 ? -27.422 15.406 9.281 1 92.75 202 ARG A CA 1
ATOM 1584 C C . ARG A 1 202 ? -26.859 16.047 8.023 1 92.75 202 ARG A C 1
ATOM 1586 O O . ARG A 1 202 ? -26.031 16.969 8.109 1 92.75 202 ARG A O 1
ATOM 1593 N N . PHE A 1 203 ? -27.266 15.484 6.891 1 94.81 203 PHE A N 1
ATOM 1594 C CA . PHE A 1 203 ? -26.859 16.109 5.637 1 94.81 203 PHE A CA 1
ATOM 1595 C C . PHE A 1 203 ? -28.016 16.156 4.645 1 94.81 203 PHE A C 1
ATOM 1597 O O . PHE A 1 203 ? -28.984 15.391 4.777 1 94.81 203 PHE A O 1
ATOM 1604 N N . SER A 1 204 ? -27.938 17.125 3.805 1 95.94 204 SER A N 1
ATOM 1605 C CA . SER A 1 204 ? -28.828 17.281 2.66 1 95.94 204 SER A CA 1
ATOM 1606 C C . SER A 1 204 ? -28.047 17.594 1.388 1 95.94 204 SER A C 1
ATOM 1608 O O . SER A 1 204 ? -27.406 18.641 1.292 1 95.94 204 SER A O 1
ATOM 1610 N N . LEU A 1 205 ? -28.125 16.688 0.439 1 97.69 205 LEU A N 1
ATOM 1611 C CA . LEU A 1 205 ? -27.375 16.844 -0.804 1 97.69 205 LEU A CA 1
ATOM 1612 C C . LEU A 1 205 ? -28.312 17.156 -1.967 1 97.69 205 LEU A C 1
ATOM 1614 O O . LEU A 1 205 ? -29.188 16.344 -2.311 1 97.69 205 LEU A O 1
ATOM 1618 N N . LYS A 1 206 ? -28.062 18.25 -2.521 1 97.94 206 LYS A N 1
ATOM 1619 C CA . LYS A 1 206 ? -28.859 18.641 -3.68 1 97.94 206 LYS A CA 1
ATOM 1620 C C . LYS A 1 206 ? -28.234 18.125 -4.977 1 97.94 206 LYS A C 1
ATOM 1622 O O . LYS A 1 206 ? -27.078 18.406 -5.262 1 97.94 206 LYS A O 1
ATOM 1627 N N . VAL A 1 207 ? -29.047 17.438 -5.785 1 98 207 VAL A N 1
ATOM 1628 C CA . VAL A 1 207 ? -28.578 16.875 -7.047 1 98 207 VAL A CA 1
ATOM 1629 C C . VAL A 1 207 ? -28.5 17.953 -8.109 1 98 207 VAL A C 1
ATOM 1631 O O . VAL A 1 207 ? -29.438 18.75 -8.281 1 98 207 VAL A O 1
ATOM 1634 N N . THR A 1 208 ? -27.406 17.938 -8.844 1 98.12 208 THR A N 1
ATOM 1635 C CA . THR A 1 208 ? -27.156 19.062 -9.734 1 98.12 208 THR A CA 1
ATOM 1636 C C . THR A 1 208 ? -27.375 18.672 -11.188 1 98.12 208 THR A C 1
ATOM 1638 O O . THR A 1 208 ? -27.375 19.516 -12.078 1 98.12 208 THR A O 1
ATOM 1641 N N . ARG A 1 209 ? -27.531 17.344 -11.484 1 98.06 209 ARG A N 1
ATOM 1642 C CA . ARG A 1 209 ? -27.766 16.859 -12.844 1 98.06 209 ARG A CA 1
ATOM 1643 C C . ARG A 1 209 ? -28.438 15.5 -12.836 1 98.06 209 ARG A C 1
ATOM 1645 O O . ARG A 1 209 ? -28.406 14.789 -11.828 1 98.06 209 ARG A O 1
ATOM 1652 N N . ASN A 1 210 ? -29.078 15.195 -13.977 1 98 210 ASN A N 1
ATOM 1653 C CA . ASN A 1 210 ? -29.609 13.852 -14.125 1 98 210 ASN A CA 1
ATOM 1654 C C . ASN A 1 210 ? -28.5 12.812 -14.234 1 98 210 ASN A C 1
ATOM 1656 O O . ASN A 1 210 ? -27.703 12.836 -15.172 1 98 210 ASN A O 1
ATOM 1660 N N . ASP A 1 211 ? -28.453 11.914 -13.273 1 98.06 211 ASP A N 1
ATOM 1661 C CA . ASP A 1 211 ? -27.391 10.906 -13.25 1 98.06 211 ASP A CA 1
ATOM 1662 C C . ASP A 1 211 ? -27.703 9.805 -12.242 1 98.06 211 ASP A C 1
ATOM 1664 O O . ASP A 1 211 ? -28.797 9.781 -11.648 1 98.06 211 ASP A O 1
ATOM 1668 N N . TYR A 1 212 ? -26.766 8.875 -12.164 1 98.12 212 TYR A N 1
ATOM 1669 C CA . TYR A 1 212 ? -26.828 7.832 -11.148 1 98.12 212 TYR A CA 1
ATOM 1670 C C . TYR A 1 212 ? -25.859 8.133 -10.008 1 98.12 212 TYR A C 1
ATOM 1672 O O . TYR A 1 212 ? -24.844 8.789 -10.203 1 98.12 212 TYR A O 1
ATOM 1680 N N . ILE A 1 213 ? -26.266 7.66 -8.867 1 98.25 213 ILE A N 1
ATOM 1681 C CA . ILE A 1 213 ? -25.391 7.75 -7.707 1 98.25 213 ILE A CA 1
ATOM 1682 C C . ILE A 1 213 ? -25 6.348 -7.246 1 98.25 213 ILE A C 1
ATOM 1684 O O . ILE A 1 213 ? -25.859 5.508 -6.98 1 98.25 213 ILE A O 1
ATOM 1688 N N . HIS A 1 214 ? -23.703 6.172 -7.152 1 98.44 214 HIS A N 1
ATOM 1689 C CA . HIS A 1 214 ? -23.188 4.855 -6.801 1 98.44 214 HIS A CA 1
ATOM 1690 C C . HIS A 1 214 ? -22.5 4.887 -5.441 1 98.44 214 HIS A C 1
ATOM 1692 O O . HIS A 1 214 ? -22.219 3.834 -4.855 1 98.44 214 HIS A O 1
ATOM 1698 N N . ALA A 1 215 ? -22.141 6.051 -4.934 1 98.56 215 ALA A N 1
ATOM 1699 C CA . ALA A 1 215 ? -21.391 6.168 -3.684 1 98.56 215 ALA A CA 1
ATOM 1700 C C . ALA A 1 215 ? -21.5 7.582 -3.115 1 98.56 215 ALA A C 1
ATOM 1702 O O . ALA A 1 215 ? -21.859 8.516 -3.826 1 98.56 215 ALA A O 1
ATOM 1703 N N . PHE A 1 216 ? -21.203 7.715 -1.849 1 98.31 216 PHE A N 1
ATOM 1704 C CA . PHE A 1 216 ? -20.922 9 -1.219 1 98.31 216 PHE A CA 1
ATOM 1705 C C . PHE A 1 216 ? -19.422 9.25 -1.175 1 98.31 216 PHE A C 1
ATOM 1707 O O . PHE A 1 216 ? -18.625 8.305 -1.127 1 98.31 216 PHE A O 1
ATOM 1714 N N . LEU A 1 217 ? -19.062 10.5 -1.228 1 98.31 217 LEU A N 1
ATOM 1715 C CA . LEU A 1 217 ? -17.672 10.945 -1.249 1 98.31 217 LEU A CA 1
ATOM 1716 C C . LEU A 1 217 ? -17.406 11.922 -0.113 1 98.31 217 LEU A C 1
ATOM 1718 O O . LEU A 1 217 ? -18.109 12.922 0.032 1 98.31 217 LEU A O 1
ATOM 1722 N N . ALA A 1 218 ? -16.391 11.602 0.661 1 97.75 218 ALA A N 1
ATOM 1723 C CA . ALA A 1 218 ? -16 12.508 1.741 1 97.75 218 ALA A CA 1
ATOM 1724 C C . ALA A 1 218 ? -14.578 13.016 1.547 1 97.75 218 ALA A C 1
ATOM 1726 O O . ALA A 1 218 ? -13.703 12.281 1.1 1 97.75 218 ALA A O 1
ATOM 1727 N N . TRP A 1 219 ? -14.406 14.25 1.827 1 97.12 219 TRP A N 1
ATOM 1728 C CA . TRP A 1 219 ? -13.086 14.867 1.854 1 97.12 219 TRP A CA 1
ATOM 1729 C C . TRP A 1 219 ? -13.023 15.977 2.898 1 97.12 219 TRP A C 1
ATOM 1731 O O . TRP A 1 219 ? -13.992 16.219 3.621 1 97.12 219 TRP A O 1
ATOM 1741 N N . PHE A 1 220 ? -11.836 16.578 3.059 1 96.06 220 PHE A N 1
ATOM 1742 C CA . PHE A 1 220 ? -11.758 17.594 4.094 1 96.06 220 PHE A CA 1
ATOM 1743 C C . PHE A 1 220 ? -10.898 18.766 3.631 1 96.06 220 PHE A C 1
ATOM 1745 O O . PHE A 1 220 ? -10.086 18.625 2.709 1 96.06 220 PHE A O 1
ATOM 1752 N N . ASP A 1 221 ? -11.172 19.922 4.18 1 95.38 221 ASP A N 1
ATOM 1753 C CA . ASP A 1 221 ? -10.383 21.141 4.023 1 95.38 221 ASP A CA 1
ATOM 1754 C C . ASP A 1 221 ? -9.703 21.531 5.332 1 95.38 221 ASP A C 1
ATOM 1756 O O . ASP A 1 221 ? -10.281 21.391 6.406 1 95.38 221 ASP A O 1
ATOM 1760 N N . ILE A 1 222 ? -8.469 22 5.176 1 95.38 222 ILE A N 1
ATOM 1761 C CA . ILE A 1 222 ? -7.691 22.469 6.32 1 95.38 222 ILE A CA 1
ATOM 1762 C C . ILE A 1 222 ? -7.402 23.953 6.168 1 95.38 222 ILE A C 1
ATOM 1764 O O . ILE A 1 222 ? -7.07 24.422 5.074 1 95.38 222 ILE A O 1
ATOM 1768 N N . LEU A 1 223 ? -7.57 24.672 7.262 1 93.88 223 LEU A N 1
ATOM 1769 C CA . LEU A 1 223 ? -7.344 26.109 7.273 1 93.88 223 LEU A CA 1
ATOM 1770 C C . LEU A 1 223 ? -6.422 26.516 8.422 1 93.88 223 LEU A C 1
ATOM 1772 O O . LEU A 1 223 ? -6.574 26.016 9.547 1 93.88 223 LEU A O 1
ATOM 1776 N N . PHE A 1 224 ? -5.41 27.297 8.117 1 95.25 224 PHE A N 1
ATOM 1777 C CA . PHE A 1 224 ? -4.578 28 9.094 1 95.25 224 PHE A CA 1
ATOM 1778 C C . PHE A 1 224 ? -5.051 29.422 9.281 1 95.25 224 PHE A C 1
ATOM 1780 O O . PHE A 1 224 ? -4.438 30.359 8.773 1 95.25 224 PHE A O 1
ATOM 1787 N N . ASP A 1 225 ? -6.059 29.531 10.055 1 91.5 225 ASP A N 1
ATOM 1788 C CA . ASP A 1 225 ? -6.789 30.797 10.156 1 91.5 225 ASP A CA 1
ATOM 1789 C C . ASP A 1 225 ? -5.977 31.844 10.914 1 91.5 225 ASP A C 1
ATOM 1791 O O . ASP A 1 225 ? -6.195 33.031 10.75 1 91.5 225 ASP A O 1
ATOM 1795 N N . CYS A 1 226 ? -5.082 31.406 11.773 1 91.25 226 CYS A N 1
ATOM 1796 C CA . CYS A 1 226 ? -4.305 32.312 12.617 1 91.25 226 CYS A CA 1
ATOM 1797 C C . CYS A 1 226 ? -3.24 33.031 11.805 1 91.25 226 CYS A C 1
ATOM 1799 O O . CYS A 1 226 ? -2.629 34 12.281 1 91.25 226 CYS A O 1
ATOM 1801 N N . THR A 1 227 ? -3.031 32.625 10.531 1 93.12 227 THR A N 1
ATOM 1802 C CA . THR A 1 227 ? -1.992 33.25 9.711 1 93.12 227 THR A CA 1
ATOM 1803 C C . THR A 1 227 ? -2.473 34.562 9.125 1 93.12 227 THR A C 1
ATOM 1805 O O . THR A 1 227 ? -3.676 34.812 9.062 1 93.12 227 THR A O 1
ATOM 1808 N N . HIS A 1 228 ? -1.53 35.438 8.75 1 90 228 HIS A N 1
ATOM 1809 C CA . HIS A 1 228 ? -1.863 36.75 8.164 1 90 228 HIS A CA 1
ATOM 1810 C C . HIS A 1 228 ? -2.561 36.562 6.816 1 90 228 HIS A C 1
ATOM 1812 O O . HIS A 1 228 ? -3.654 37.094 6.609 1 90 228 HIS A O 1
ATOM 1818 N N . LYS A 1 229 ? -1.885 35.938 5.91 1 89.56 229 LYS A N 1
ATOM 1819 C CA . LYS A 1 229 ? -2.555 35.469 4.695 1 89.56 229 LYS A CA 1
ATOM 1820 C C . LYS A 1 229 ? -3.084 34.062 4.867 1 89.56 229 LYS A C 1
ATOM 1822 O O . LYS A 1 229 ? -2.334 33.156 5.234 1 89.56 229 LYS A O 1
ATOM 1827 N N . ARG A 1 230 ? -4.32 33.969 4.652 1 88.44 230 ARG A N 1
ATOM 1828 C CA . ARG A 1 230 ? -4.992 32.719 4.941 1 88.44 230 ARG A CA 1
ATOM 1829 C C . ARG A 1 230 ? -4.422 31.578 4.086 1 88.44 230 ARG A C 1
ATOM 1831 O O . ARG A 1 230 ? -4.504 31.625 2.857 1 88.44 230 ARG A O 1
ATOM 1838 N N . THR A 1 231 ? -3.717 30.641 4.754 1 94.81 231 THR A N 1
ATOM 1839 C CA . THR A 1 231 ? -3.219 29.422 4.121 1 94.81 231 THR A CA 1
ATOM 1840 C C . THR A 1 231 ? -4.219 28.281 4.285 1 94.81 231 THR A C 1
ATOM 1842 O O . THR A 1 231 ? -4.77 28.094 5.371 1 94.81 231 THR A O 1
ATOM 1845 N N . LYS A 1 232 ? -4.535 27.625 3.189 1 95.94 232 LYS A N 1
ATOM 1846 C CA . LYS A 1 232 ? -5.484 26.516 3.248 1 95.94 232 LYS A CA 1
ATOM 1847 C C . LYS A 1 232 ? -5.176 25.469 2.186 1 95.94 232 LYS A C 1
ATOM 1849 O O . LYS A 1 232 ? -4.438 25.75 1.236 1 95.94 232 LYS A O 1
ATOM 1854 N N . PHE A 1 233 ? -5.652 24.25 2.414 1 97.12 233 PHE A N 1
ATOM 1855 C CA . PHE A 1 233 ? -5.637 23.25 1.36 1 97.12 233 PHE A CA 1
ATOM 1856 C C . PHE A 1 233 ? -6.836 22.312 1.486 1 97.12 233 PHE A C 1
ATOM 1858 O O . PHE A 1 233 ? -7.5 22.281 2.523 1 97.12 233 PHE A O 1
ATOM 1865 N N . SER A 1 234 ? -7.109 21.609 0.381 1 97.38 234 SER A N 1
ATOM 1866 C CA . SER A 1 234 ? -8.234 20.688 0.302 1 97.38 234 SER A CA 1
ATOM 1867 C C . SER A 1 234 ? -7.793 19.328 -0.236 1 97.38 234 SER A C 1
ATOM 1869 O O . SER A 1 234 ? -6.859 19.234 -1.034 1 97.38 234 SER A O 1
ATOM 1871 N N . THR A 1 235 ? -8.461 18.266 0.25 1 97.25 235 THR A N 1
ATOM 1872 C CA . THR A 1 235 ? -8.258 16.938 -0.322 1 97.25 235 THR A CA 1
ATOM 1873 C C . THR A 1 235 ? -9.328 16.625 -1.362 1 97.25 235 THR A C 1
ATOM 1875 O O . THR A 1 235 ? -9.375 15.508 -1.891 1 97.25 235 THR A O 1
ATOM 1878 N N . GLY A 1 236 ? -10.156 17.578 -1.637 1 97.19 236 GLY A N 1
ATOM 1879 C CA . GLY A 1 236 ? -11.336 17.344 -2.463 1 97.19 236 GLY A CA 1
ATOM 1880 C C . GLY A 1 236 ? -11 17.109 -3.924 1 97.19 236 GLY A C 1
ATOM 1881 O O . GLY A 1 236 ? -9.867 17.344 -4.355 1 97.19 236 GLY A O 1
ATOM 1882 N N . PRO A 1 237 ? -11.984 16.625 -4.672 1 96.94 237 PRO A N 1
ATOM 1883 C CA . PRO A 1 237 ? -11.766 16.297 -6.082 1 96.94 237 PRO A CA 1
ATOM 1884 C C . PRO A 1 237 ? -11.422 17.531 -6.922 1 96.94 237 PRO A C 1
ATOM 1886 O O . PRO A 1 237 ? -10.844 17.391 -8.008 1 96.94 237 PRO A O 1
ATOM 1889 N N . HIS A 1 238 ? -11.75 18.672 -6.453 1 96.5 238 HIS A N 1
ATOM 1890 C CA . HIS A 1 238 ? -11.5 19.922 -7.184 1 96.5 238 HIS A CA 1
ATOM 1891 C C . HIS A 1 238 ? -10.07 20.406 -6.965 1 96.5 238 HIS A C 1
ATOM 1893 O O . HIS A 1 238 ? -9.609 21.312 -7.66 1 96.5 238 HIS A O 1
ATOM 1899 N N . ALA A 1 239 ? -9.414 19.844 -6 1 96.75 239 ALA A N 1
ATOM 1900 C CA . ALA A 1 239 ? -8.117 20.375 -5.566 1 96.75 239 ALA A CA 1
ATOM 1901 C C . ALA A 1 239 ? -6.977 19.484 -6.062 1 96.75 239 ALA A C 1
ATOM 1903 O O . ALA A 1 239 ? -7.211 18.422 -6.637 1 96.75 239 ALA A O 1
ATOM 1904 N N . GLN A 1 240 ? -5.773 20 -5.883 1 95.25 240 GLN A N 1
ATOM 1905 C CA . GLN A 1 240 ? -4.578 19.234 -6.219 1 95.25 240 GLN A CA 1
ATOM 1906 C C . GLN A 1 240 ? -4.461 17.984 -5.352 1 95.25 240 GLN A C 1
ATOM 1908 O O . GLN A 1 240 ? -4.902 17.984 -4.199 1 95.25 240 GLN A O 1
ATOM 1913 N N . TYR A 1 241 ? -3.801 17.125 -5.898 1 93.19 241 TYR A N 1
ATOM 1914 C CA . TYR A 1 241 ? -3.607 15.82 -5.266 1 93.19 241 TYR A CA 1
ATOM 1915 C C . TYR A 1 241 ? -2.959 15.969 -3.896 1 93.19 241 TYR A C 1
ATOM 1917 O O . TYR A 1 241 ? -2.029 16.766 -3.727 1 93.19 241 TYR A O 1
ATOM 1925 N N . THR A 1 242 ? -3.451 15.195 -2.9 1 94.56 242 THR A N 1
ATOM 1926 C CA . THR A 1 242 ? -2.809 14.945 -1.616 1 94.56 242 THR A CA 1
ATOM 1927 C C . THR A 1 242 ? -2.781 13.445 -1.311 1 94.56 242 THR A C 1
ATOM 1929 O O . THR A 1 242 ? -3.582 12.68 -1.851 1 94.56 242 THR A O 1
ATOM 1932 N N . HIS A 1 243 ? -1.924 12.953 -0.456 1 89.94 243 HIS A N 1
ATOM 1933 C CA . HIS A 1 243 ? -1.803 11.539 -0.144 1 89.94 243 HIS A CA 1
ATOM 1934 C C . HIS A 1 243 ? -3.033 11.031 0.6 1 89.94 243 HIS A C 1
ATOM 1936 O O . HIS A 1 243 ? -3.26 9.82 0.683 1 89.94 243 HIS A O 1
ATOM 1942 N N . TRP A 1 244 ? -3.809 11.938 1.161 1 93.69 244 TRP A N 1
ATOM 1943 C CA . TRP A 1 244 ? -5.004 11.531 1.889 1 93.69 244 TRP A CA 1
ATOM 1944 C C . TRP A 1 244 ? -6.125 11.148 0.926 1 93.69 244 TRP A C 1
ATOM 1946 O O . TRP A 1 244 ? -7.023 10.383 1.28 1 93.69 244 TRP A O 1
ATOM 1956 N N . LYS A 1 245 ? -6.039 11.734 -0.25 1 95.38 245 LYS A N 1
ATOM 1957 C CA . LYS A 1 245 ? -7.078 11.484 -1.245 1 95.38 245 LYS A CA 1
ATOM 1958 C C . LYS A 1 245 ? -8.469 11.727 -0.661 1 95.38 245 LYS A C 1
ATOM 1960 O O . LYS A 1 245 ? -8.672 12.672 0.102 1 95.38 245 LYS A O 1
ATOM 1965 N N . GLN A 1 246 ? -9.508 11.055 -1.243 1 96.94 246 GLN A N 1
ATOM 1966 C CA . GLN A 1 246 ? -10.875 11.102 -0.735 1 96.94 246 GLN A CA 1
ATOM 1967 C C . GLN A 1 246 ? -11.328 9.727 -0.266 1 96.94 246 GLN A C 1
ATOM 1969 O O . GLN A 1 246 ? -10.641 8.727 -0.483 1 96.94 246 GLN A O 1
ATOM 1974 N N . THR A 1 247 ? -12.383 9.711 0.494 1 96.75 247 THR A N 1
ATOM 1975 C CA . THR A 1 247 ? -12.961 8.461 0.971 1 96.75 247 THR A CA 1
ATOM 1976 C C . THR A 1 247 ? -14.297 8.188 0.291 1 96.75 247 THR A C 1
ATOM 1978 O O . THR A 1 247 ? -15.195 9.031 0.315 1 96.75 247 THR A O 1
ATOM 1981 N N . VAL A 1 248 ? -14.391 7.023 -0.31 1 97.38 248 VAL A N 1
ATOM 1982 C CA . VAL A 1 248 ? -15.562 6.656 -1.092 1 97.38 248 VAL A CA 1
ATOM 1983 C C . VAL A 1 248 ? -16.375 5.605 -0.342 1 97.38 248 VAL A C 1
ATOM 1985 O O . VAL A 1 248 ? -15.852 4.562 0.046 1 97.38 248 VAL A O 1
ATOM 1988 N N . PHE A 1 249 ? -17.672 5.891 -0.106 1 97.88 249 PHE A N 1
ATOM 1989 C CA . PHE A 1 249 ? -18.625 4.973 0.507 1 97.88 249 PHE A CA 1
ATOM 1990 C C . PHE A 1 249 ? -19.625 4.461 -0.525 1 97.88 249 PHE A C 1
ATOM 1992 O O . PHE A 1 249 ? -20.609 5.129 -0.821 1 97.88 249 PHE A O 1
ATOM 1999 N N . TYR A 1 250 ? -19.406 3.297 -1.039 1 97.88 250 TYR A N 1
ATOM 2000 C CA . TYR A 1 250 ? -20.312 2.768 -2.051 1 97.88 250 TYR A CA 1
ATOM 2001 C C . TYR A 1 250 ? -21.656 2.383 -1.433 1 97.88 250 TYR A C 1
ATOM 2003 O O . TYR A 1 250 ? -21.703 1.844 -0.324 1 97.88 250 TYR A O 1
ATOM 2011 N N . THR A 1 251 ? -22.672 2.617 -2.16 1 97.88 251 THR A N 1
ATOM 2012 C CA . THR A 1 251 ? -24.016 2.201 -1.767 1 97.88 251 THR A CA 1
ATOM 2013 C C . THR A 1 251 ? -24.328 0.801 -2.287 1 97.88 251 THR A C 1
ATOM 2015 O O . THR A 1 251 ? -23.766 0.375 -3.303 1 97.88 251 THR A O 1
ATOM 2018 N N . PRO A 1 252 ? -25.172 0.079 -1.558 1 96.69 252 PRO A N 1
ATOM 2019 C CA . PRO A 1 252 ? -25.5 -1.261 -2.047 1 96.69 252 PRO A CA 1
ATOM 2020 C C . PRO A 1 252 ? -26.25 -1.235 -3.383 1 96.69 252 PRO A C 1
ATOM 2022 O O . PRO A 1 252 ? -25.984 -2.064 -4.254 1 96.69 252 PRO A O 1
ATOM 2025 N N . ASN A 1 253 ? -27.156 -0.31 -3.551 1 95.38 253 ASN A N 1
ATOM 2026 C CA . ASN A 1 253 ? -27.922 -0.173 -4.785 1 95.38 253 ASN A CA 1
ATOM 2027 C C . ASN A 1 253 ? -27.625 1.153 -5.484 1 95.38 253 ASN A C 1
ATOM 2029 O O . ASN A 1 253 ? -27.219 2.121 -4.836 1 95.38 253 ASN A O 1
ATOM 2033 N N . THR A 1 254 ? -27.812 1.107 -6.762 1 96.75 254 THR A N 1
ATOM 2034 C CA . THR A 1 254 ? -27.703 2.336 -7.539 1 96.75 254 THR A CA 1
ATOM 2035 C C . THR A 1 254 ? -28.906 3.238 -7.309 1 96.75 254 THR A C 1
ATOM 2037 O O . THR A 1 254 ? -30.047 2.771 -7.316 1 96.75 254 THR A O 1
ATOM 2040 N N . ILE A 1 255 ? -28.625 4.527 -7.098 1 97.44 255 ILE A N 1
ATOM 2041 C CA . ILE A 1 255 ? -29.688 5.5 -6.883 1 97.44 255 ILE A CA 1
ATOM 2042 C C . ILE A 1 255 ? -29.906 6.312 -8.156 1 97.44 255 ILE A C 1
ATOM 2044 O O . ILE A 1 255 ? -28.969 6.891 -8.703 1 97.44 255 ILE A O 1
ATOM 2048 N N . VAL A 1 256 ? -31.078 6.359 -8.641 1 97.06 256 VAL A N 1
ATOM 2049 C CA . VAL A 1 256 ? -31.438 7.223 -9.758 1 97.06 256 VAL A CA 1
ATOM 2050 C C . VAL A 1 256 ? -31.75 8.625 -9.242 1 97.06 256 VAL A C 1
ATOM 2052 O O . VAL A 1 256 ? -32.625 8.789 -8.375 1 97.06 256 VAL A O 1
ATOM 2055 N N . ALA A 1 257 ? -31.047 9.602 -9.781 1 96.75 257 ALA A N 1
ATOM 2056 C CA . ALA A 1 257 ? -31.234 10.953 -9.273 1 96.75 257 ALA A CA 1
ATOM 2057 C C . ALA A 1 257 ? -31.438 11.945 -10.414 1 96.75 257 ALA A C 1
ATOM 2059 O O . ALA A 1 257 ? -30.797 11.844 -11.461 1 96.75 257 ALA A O 1
ATOM 2060 N N . HIS A 1 258 ? -32.375 12.898 -10.234 1 97.69 258 HIS A N 1
ATOM 2061 C CA . HIS A 1 258 ? -32.656 13.969 -11.18 1 97.69 258 HIS A CA 1
ATOM 2062 C C . HIS A 1 258 ? -32.281 15.328 -10.602 1 97.69 258 HIS A C 1
ATOM 2064 O O . HIS A 1 258 ? -32.312 15.516 -9.383 1 97.69 258 HIS A O 1
ATOM 2070 N N . ALA A 1 259 ? -31.922 16.188 -11.578 1 97.81 259 ALA A N 1
ATOM 2071 C CA . ALA A 1 259 ? -31.578 17.547 -11.141 1 97.81 259 ALA A CA 1
ATOM 2072 C C . ALA A 1 259 ? -32.688 18.125 -10.258 1 97.81 259 ALA A C 1
ATOM 2074 O O . ALA A 1 259 ? -33.844 18.078 -10.602 1 97.81 259 ALA A O 1
ATOM 2075 N N . GLY A 1 260 ? -32.25 18.641 -9.102 1 97.06 260 GLY A N 1
ATOM 2076 C CA . GLY A 1 260 ? -33.188 19.234 -8.188 1 97.06 260 GLY A CA 1
ATOM 2077 C C . GLY A 1 260 ? -33.625 18.312 -7.062 1 97.06 260 GLY A C 1
ATOM 2078 O O . GLY A 1 260 ? -34.125 18.766 -6.043 1 97.06 260 GLY A O 1
ATOM 2079 N N . ASP A 1 261 ? -33.406 17 -7.223 1 97.25 261 ASP A N 1
ATOM 2080 C CA . ASP A 1 261 ? -33.656 16.062 -6.137 1 97.25 261 ASP A CA 1
ATOM 2081 C C . ASP A 1 261 ? -32.781 16.344 -4.934 1 97.25 261 ASP A C 1
ATOM 2083 O O . ASP A 1 261 ? -31.766 17.047 -5.055 1 97.25 261 ASP A O 1
ATOM 2087 N N . THR A 1 262 ? -33.25 15.836 -3.807 1 96.81 262 THR A N 1
ATOM 2088 C CA . THR A 1 262 ? -32.438 15.938 -2.6 1 96.81 262 THR A CA 1
ATOM 2089 C C . THR A 1 262 ? -32.281 14.57 -1.934 1 96.81 262 THR A C 1
ATOM 2091 O O . THR A 1 262 ? -33.25 13.805 -1.859 1 96.81 262 THR A O 1
ATOM 2094 N N . ILE A 1 263 ? -31.109 14.297 -1.545 1 97.06 263 ILE A N 1
ATOM 2095 C CA . ILE A 1 263 ? -30.844 13.125 -0.723 1 97.06 263 ILE A CA 1
ATOM 2096 C C . ILE A 1 263 ? -30.562 13.555 0.714 1 97.06 263 ILE A C 1
ATOM 2098 O O . ILE A 1 263 ? -29.609 14.297 0.971 1 97.06 263 ILE A O 1
ATOM 2102 N N . GLU A 1 264 ? -31.359 13.094 1.604 1 96.44 264 GLU A N 1
ATOM 2103 C CA . GLU A 1 264 ? -31.203 13.438 3.016 1 96.44 264 GLU A CA 1
ATOM 2104 C C . GLU A 1 264 ? -30.734 12.234 3.826 1 96.44 264 GLU A C 1
ATOM 2106 O O . GLU A 1 264 ? -31.062 11.094 3.502 1 96.44 264 GLU A O 1
ATOM 2111 N N . GLY A 1 265 ? -29.969 12.57 4.887 1 96.31 265 GLY A N 1
ATOM 2112 C CA . GLY A 1 265 ? -29.5 11.461 5.707 1 96.31 265 GLY A CA 1
ATOM 2113 C C . GLY A 1 265 ? -28.656 11.906 6.887 1 96.31 265 GLY A C 1
ATOM 2114 O O . GLY A 1 265 ? -28.719 13.07 7.293 1 96.31 265 GLY A O 1
ATOM 2115 N N . THR A 1 266 ? -28.078 10.898 7.488 1 95.88 266 THR A N 1
ATOM 2116 C CA . THR A 1 266 ? -27.203 11.117 8.641 1 95.88 266 THR A CA 1
ATOM 2117 C C . THR A 1 266 ? -25.875 10.391 8.453 1 95.88 266 THR A C 1
ATOM 2119 O O . THR A 1 266 ? -25.844 9.25 7.996 1 95.88 266 THR A O 1
ATOM 2122 N N . LEU A 1 267 ? -24.828 11.109 8.711 1 95.62 267 LEU A N 1
ATOM 2123 C CA . LEU A 1 267 ? -23.484 10.547 8.773 1 95.62 267 LEU A CA 1
ATOM 2124 C C . LEU A 1 267 ? -23 10.453 10.219 1 95.62 267 LEU A C 1
ATOM 2126 O O . LEU A 1 267 ? -22.938 11.461 10.922 1 95.62 267 LEU A O 1
ATOM 2130 N N . SER A 1 268 ? -22.688 9.266 10.625 1 93.88 268 SER A N 1
ATOM 2131 C CA . SER A 1 268 ? -22.172 9.031 11.977 1 93.88 268 SER A CA 1
ATOM 2132 C C . SER A 1 268 ? -20.75 8.477 11.93 1 93.88 268 SER A C 1
ATOM 2134 O O . SER A 1 268 ? -20.422 7.664 11.062 1 93.88 268 SER A O 1
ATOM 2136 N N . CYS A 1 269 ? -19.953 8.922 12.844 1 93 269 CYS A N 1
ATOM 2137 C CA . CYS A 1 269 ? -18.578 8.484 12.922 1 93 269 CYS A CA 1
ATOM 2138 C C . CYS A 1 269 ? -18.125 8.352 14.367 1 93 269 CYS A C 1
ATOM 2140 O O . CYS A 1 269 ? -18.406 9.219 15.195 1 93 269 CYS A O 1
ATOM 2142 N N . ALA A 1 270 ? -17.453 7.258 14.664 1 91.69 270 ALA A N 1
ATOM 2143 C CA . ALA A 1 270 ? -16.922 7.02 16 1 91.69 270 ALA A CA 1
ATOM 2144 C C . ALA A 1 270 ? -15.68 6.133 15.953 1 91.69 270 ALA A C 1
ATOM 2146 O O . ALA A 1 270 ? -15.547 5.289 15.07 1 91.69 270 ALA A O 1
ATOM 2147 N N . PRO A 1 271 ? -14.75 6.375 16.891 1 90.12 271 PRO A N 1
ATOM 2148 C CA . PRO A 1 271 ? -13.672 5.391 17.016 1 90.12 271 PRO A CA 1
ATOM 2149 C C . PRO A 1 271 ? -14.188 3.988 17.328 1 90.12 271 PRO A C 1
ATOM 2151 O O . PRO A 1 271 ? -15.164 3.838 18.062 1 90.12 271 PRO A O 1
ATOM 2154 N N . ASN A 1 272 ? -13.547 3.023 16.734 1 90.62 272 ASN A N 1
ATOM 2155 C CA . ASN A 1 272 ? -13.922 1.642 17 1 90.62 272 ASN A CA 1
ATOM 2156 C C . ASN A 1 272 ? -13.672 1.266 18.453 1 90.62 272 ASN A C 1
ATOM 2158 O O . ASN A 1 272 ? -12.664 1.66 19.047 1 90.62 272 ASN A O 1
ATOM 2162 N N . GLN A 1 273 ? -14.508 0.475 18.984 1 87.94 273 GLN A N 1
ATOM 2163 C CA . GLN A 1 273 ? -14.445 0.137 20.406 1 87.94 273 GLN A CA 1
ATOM 2164 C C . GLN A 1 273 ? -13.25 -0.758 20.703 1 87.94 273 GLN A C 1
ATOM 2166 O O . GLN A 1 273 ? -12.625 -0.635 21.766 1 87.94 273 GLN A O 1
ATOM 2171 N N . ARG A 1 274 ? -12.891 -1.608 19.812 1 87 274 ARG A N 1
ATOM 2172 C CA . ARG A 1 274 ? -11.797 -2.543 20.031 1 87 274 ARG A CA 1
ATOM 2173 C C . ARG A 1 274 ? -10.453 -1.88 19.734 1 87 274 ARG A C 1
ATOM 2175 O O . ARG A 1 274 ? -9.484 -2.082 20.469 1 87 274 ARG A O 1
ATOM 2182 N N . ASN A 1 275 ? -10.398 -1.164 18.703 1 85.81 275 ASN A N 1
ATOM 2183 C CA . ASN A 1 275 ? -9.219 -0.407 18.297 1 85.81 275 ASN A CA 1
ATOM 2184 C C . ASN A 1 275 ? -9.57 1.048 17.984 1 85.81 275 ASN A C 1
ATOM 2186 O O . ASN A 1 275 ? -10.086 1.355 16.922 1 85.81 275 ASN A O 1
ATOM 2190 N N . ASN A 1 276 ? -9.172 1.826 18.828 1 86.06 276 ASN A N 1
ATOM 2191 C CA . ASN A 1 276 ? -9.594 3.221 18.734 1 86.06 276 ASN A CA 1
ATOM 2192 C C . ASN A 1 276 ? -8.977 3.91 17.531 1 86.06 276 ASN A C 1
ATOM 2194 O O . ASN A 1 276 ? -9.391 5.012 17.156 1 86.06 276 ASN A O 1
ATOM 2198 N N . ARG A 1 277 ? -8.07 3.332 16.906 1 85.06 277 ARG A N 1
ATOM 2199 C CA . ARG A 1 277 ? -7.477 3.918 15.719 1 85.06 277 ARG A CA 1
ATOM 2200 C C . ARG A 1 277 ? -8.328 3.627 14.484 1 85.06 277 ARG A C 1
ATOM 2202 O O . ARG A 1 277 ? -8.156 4.258 13.438 1 85.06 277 ARG A O 1
ATOM 2209 N N . ASP A 1 278 ? -9.219 2.639 14.625 1 88.69 278 ASP A N 1
ATOM 2210 C CA . ASP A 1 278 ? -10.188 2.342 13.578 1 88.69 278 ASP A CA 1
ATOM 2211 C C . ASP A 1 278 ? -11.414 3.248 13.695 1 88.69 278 ASP A C 1
ATOM 2213 O O . ASP A 1 278 ? -11.688 3.797 14.766 1 88.69 278 ASP A O 1
ATOM 2217 N N . LEU A 1 279 ? -12.117 3.381 12.57 1 93.25 279 LEU A N 1
ATOM 2218 C CA . LEU A 1 279 ? -13.312 4.207 12.578 1 93.25 279 LEU A CA 1
ATOM 2219 C C . LEU A 1 279 ? -14.539 3.391 12.188 1 93.25 279 LEU A C 1
ATOM 2221 O O . LEU A 1 279 ? -14.484 2.574 11.266 1 93.25 279 LEU A O 1
ATOM 2225 N N . ASP A 1 280 ? -15.555 3.58 12.961 1 94.62 280 ASP A N 1
ATOM 2226 C CA . ASP A 1 280 ? -16.891 3.119 12.578 1 94.62 280 ASP A CA 1
ATOM 2227 C C . ASP A 1 280 ? -17.703 4.254 11.977 1 94.62 280 ASP A C 1
ATOM 2229 O O . ASP A 1 280 ? -17.938 5.273 12.625 1 94.62 280 ASP A O 1
ATOM 2233 N N . ILE A 1 281 ? -18.109 4.031 10.734 1 96.25 281 ILE A N 1
ATOM 2234 C CA . ILE A 1 281 ? -18.844 5.074 10.023 1 96.25 281 ILE A CA 1
ATOM 2235 C C . ILE A 1 281 ? -20.188 4.527 9.547 1 96.25 281 ILE A C 1
ATOM 2237 O O . ILE A 1 281 ? -20.25 3.467 8.922 1 96.25 281 ILE A O 1
ATOM 2241 N N . THR A 1 282 ? -21.234 5.23 9.898 1 97.62 282 THR A N 1
ATOM 2242 C CA . THR A 1 282 ? -22.578 4.844 9.461 1 97.62 282 THR A CA 1
ATOM 2243 C C . THR A 1 282 ? -23.203 5.934 8.594 1 97.62 282 THR A C 1
ATOM 2245 O O . THR A 1 282 ? -23.172 7.113 8.961 1 97.62 282 THR A O 1
ATOM 2248 N N . VAL A 1 283 ? -23.688 5.527 7.457 1 97.88 283 VAL A N 1
ATOM 2249 C CA . VAL A 1 283 ? -24.422 6.441 6.594 1 97.88 283 VAL A CA 1
ATOM 2250 C C . VAL A 1 283 ? -25.875 5.961 6.441 1 97.88 283 VAL A C 1
ATOM 2252 O O . VAL A 1 283 ? -26.109 4.863 5.938 1 97.88 283 VAL A O 1
ATOM 2255 N N . THR A 1 284 ? -26.766 6.746 6.91 1 98.25 284 THR A N 1
ATOM 2256 C CA . THR A 1 284 ? -28.188 6.547 6.664 1 98.25 284 THR A CA 1
ATOM 2257 C C . THR A 1 284 ? -28.719 7.59 5.688 1 98.25 284 THR A C 1
ATOM 2259 O O . THR A 1 284 ? -28.484 8.789 5.852 1 98.25 284 THR A O 1
ATOM 2262 N N . TYR A 1 285 ? -29.406 7.129 4.652 1 98.19 285 TYR A N 1
ATOM 2263 C CA . TYR A 1 285 ? -29.891 8.086 3.66 1 98.19 285 TYR A CA 1
ATOM 2264 C C . TYR A 1 285 ? -31.234 7.676 3.1 1 98.19 285 TYR A C 1
ATOM 2266 O O . TYR A 1 285 ? -31.594 6.492 3.121 1 98.19 285 TYR A O 1
ATOM 2274 N N . THR A 1 286 ? -32 8.664 2.639 1 97.81 286 THR A N 1
ATOM 2275 C CA . THR A 1 286 ? -33.25 8.477 1.936 1 97.81 286 THR A CA 1
ATOM 2276 C C . THR A 1 286 ? -33.125 8.906 0.475 1 97.81 286 THR A C 1
ATOM 2278 O O . THR A 1 286 ? -32.719 10.023 0.184 1 97.81 286 THR A O 1
ATOM 2281 N N . THR A 1 287 ? -33.469 7.953 -0.41 1 95.31 287 THR A N 1
ATOM 2282 C CA . THR A 1 287 ? -33.375 8.234 -1.84 1 95.31 287 THR A CA 1
ATOM 2283 C C . THR A 1 287 ? -34.5 9.172 -2.266 1 95.31 287 THR A C 1
ATOM 2285 O O . THR A 1 287 ? -35.469 9.375 -1.521 1 95.31 287 THR A O 1
ATOM 2288 N N . PRO A 1 288 ? -34.344 9.719 -3.457 1 92.81 288 PRO A N 1
ATOM 2289 C CA . PRO A 1 288 ? -35.406 10.57 -3.941 1 92.81 288 PRO A CA 1
ATOM 2290 C C . PRO A 1 288 ? -36.75 9.836 -4.039 1 92.81 288 PRO A C 1
ATOM 2292 O O . PRO A 1 288 ? -37.812 10.453 -3.947 1 92.81 288 PRO A O 1
ATOM 2295 N N . GLU A 1 289 ? -36.688 8.539 -4.188 1 91.12 289 GLU A N 1
ATOM 2296 C CA . GLU A 1 289 ? -37.906 7.734 -4.293 1 91.12 289 GLU A CA 1
ATOM 2297 C C . GLU A 1 289 ? -38.469 7.414 -2.916 1 91.12 289 GLU A C 1
ATOM 2299 O O . GLU A 1 289 ? -39.531 6.812 -2.809 1 91.12 289 GLU A O 1
ATOM 2304 N N . GLY A 1 290 ? -37.812 7.75 -1.883 1 90.56 290 GLY A N 1
ATOM 2305 C CA . GLY A 1 290 ? -38.344 7.621 -0.54 1 90.56 290 GLY A CA 1
ATOM 2306 C C . GLY A 1 290 ? -37.844 6.395 0.194 1 90.56 290 GLY A C 1
ATOM 2307 O O . GLY A 1 290 ? -38.25 6.133 1.331 1 90.56 290 GLY A O 1
ATOM 2308 N N . SER A 1 291 ? -36.938 5.668 -0.386 1 93.75 291 SER A N 1
ATOM 2309 C CA . SER A 1 291 ? -36.406 4.48 0.259 1 93.75 291 SER A CA 1
ATOM 2310 C C . SER A 1 291 ? -35.25 4.84 1.19 1 93.75 291 SER A C 1
ATOM 2312 O O . SER A 1 291 ? -34.344 5.594 0.811 1 93.75 291 SER A O 1
ATOM 2314 N N . GLU A 1 292 ? -35.344 4.312 2.438 1 96.75 292 GLU A N 1
ATOM 2315 C CA . GLU A 1 292 ? -34.281 4.566 3.416 1 96.75 292 GLU A CA 1
ATOM 2316 C C . GLU A 1 292 ? -33.312 3.387 3.504 1 96.75 292 GLU A C 1
ATOM 2318 O O . GLU A 1 292 ? -33.719 2.229 3.508 1 96.75 292 GLU A O 1
ATOM 2323 N N . THR A 1 293 ? -32.062 3.674 3.492 1 97.5 293 THR A N 1
ATOM 2324 C CA . THR A 1 293 ? -31 2.672 3.596 1 97.5 293 THR A CA 1
ATOM 2325 C C . THR A 1 293 ? -29.953 3.082 4.637 1 97.5 293 THR A C 1
ATOM 2327 O O . THR A 1 293 ? -29.625 4.262 4.75 1 97.5 293 THR A O 1
ATOM 2330 N N . THR A 1 294 ? -29.516 2.129 5.477 1 98 294 THR A N 1
ATOM 2331 C CA . THR A 1 294 ? -28.422 2.344 6.426 1 98 294 THR A CA 1
ATOM 2332 C C . THR A 1 294 ? -27.25 1.422 6.121 1 98 294 THR A C 1
ATOM 2334 O O . THR A 1 294 ? -27.422 0.214 5.949 1 98 294 THR A O 1
ATOM 2337 N N . MET A 1 295 ? -26.141 2.01 5.949 1 97.75 295 MET A N 1
ATOM 2338 C CA . MET A 1 295 ? -24.906 1.261 5.723 1 97.75 295 MET A CA 1
ATOM 2339 C C . MET A 1 295 ? -23.891 1.519 6.836 1 97.75 295 MET A C 1
ATOM 2341 O O . MET A 1 295 ? -23.688 2.664 7.242 1 97.75 295 MET A O 1
ATOM 2345 N N . ASN A 1 296 ? -23.297 0.429 7.383 1 97.06 296 ASN A N 1
ATOM 2346 C CA . ASN A 1 296 ? -22.203 0.502 8.359 1 97.06 296 ASN A CA 1
ATOM 2347 C C . ASN A 1 296 ? -20.859 0.182 7.727 1 97.06 296 ASN A C 1
ATOM 2349 O O . ASN A 1 296 ? -20.656 -0.918 7.211 1 97.06 296 ASN A O 1
ATOM 2353 N N . TYR A 1 297 ? -20.031 1.137 7.777 1 96.25 297 TYR A N 1
ATOM 2354 C CA . TYR A 1 297 ? -18.688 0.983 7.234 1 96.25 297 TYR A CA 1
ATOM 2355 C C . TYR A 1 297 ? -17.656 0.937 8.352 1 96.25 297 TYR A C 1
ATOM 2357 O O . TYR A 1 297 ? -17.859 1.519 9.422 1 96.25 297 TYR A O 1
ATOM 2365 N N . LYS A 1 298 ? -16.578 0.257 8.047 1 92.19 298 LYS A N 1
ATOM 2366 C CA . LYS A 1 298 ? -15.453 0.187 8.984 1 92.19 298 LYS A CA 1
ATOM 2367 C C . LYS A 1 298 ? -14.133 0.5 8.281 1 92.19 298 LYS A C 1
ATOM 2369 O O . LYS A 1 298 ? -13.828 -0.075 7.238 1 92.19 298 LYS A O 1
ATOM 2374 N N . MET A 1 299 ? -13.461 1.465 8.781 1 89.5 299 MET A N 1
ATOM 2375 C CA . MET A 1 299 ? -12.109 1.767 8.336 1 89.5 299 MET A CA 1
ATOM 2376 C C . MET A 1 299 ? -11.078 1.224 9.32 1 89.5 299 MET A C 1
ATOM 2378 O O . MET A 1 299 ? -10.945 1.729 10.43 1 89.5 299 MET A O 1
ATOM 2382 N N . CYS A 1 300 ? -10.477 0.226 8.898 1 77.06 300 CYS A N 1
ATOM 2383 C CA . CYS A 1 300 ? -9.562 -0.453 9.812 1 77.06 300 CYS A CA 1
ATOM 2384 C C . CYS A 1 300 ? -8.109 -0.193 9.422 1 77.06 300 CYS A C 1
ATOM 2386 O O . CYS A 1 300 ? -7.793 -0.103 8.234 1 77.06 300 CYS A O 1
ATOM 2388 N N . VAL A 1 301 ? -7.434 0.179 10.398 1 56.06 301 VAL A N 1
ATOM 2389 C CA . VAL A 1 301 ? -5.988 0.217 10.195 1 56.06 301 VAL A CA 1
ATOM 2390 C C . VAL A 1 301 ? -5.477 -1.183 9.859 1 56.06 301 VAL A C 1
ATOM 2392 O O . VAL A 1 301 ? -5.66 -2.121 10.641 1 56.06 301 VAL A O 1
ATOM 2395 N N . ILE A 1 302 ? -5.723 -1.522 8.578 1 49.19 302 ILE A N 1
ATOM 2396 C CA . ILE A 1 302 ? -5.289 -2.875 8.242 1 49.19 302 ILE A CA 1
ATOM 2397 C C . ILE A 1 302 ? -3.814 -3.045 8.602 1 49.19 302 ILE A C 1
ATOM 2399 O O . ILE A 1 302 ? -2.963 -2.295 8.117 1 49.19 302 ILE A O 1
ATOM 2403 N N . PHE A 1 303 ? -3.596 -3.451 9.75 1 36.19 303 PHE A N 1
ATOM 2404 C CA . PHE A 1 303 ? -2.229 -3.916 9.953 1 36.19 303 PHE A CA 1
ATOM 2405 C C . PHE A 1 303 ? -1.829 -4.91 8.867 1 36.19 303 PHE A C 1
ATOM 2407 O O . PHE A 1 303 ? -2.594 -5.82 8.539 1 36.19 303 PHE A O 1
ATOM 2414 N N . PRO A 1 304 ? -1.237 -4.414 7.887 1 32.88 304 PRO A N 1
ATOM 2415 C CA . PRO A 1 304 ? -0.886 -5.457 6.922 1 32.88 304 PRO A CA 1
ATOM 2416 C C . PRO A 1 304 ? -0.748 -6.836 7.566 1 32.88 304 PRO A C 1
ATOM 2418 O O . PRO A 1 304 ? -0.206 -6.953 8.672 1 32.88 304 PRO A O 1
ATOM 2421 N N . LEU A 1 305 ? -1.711 -7.613 7.586 1 31.33 305 LEU A N 1
ATOM 2422 C CA . LEU A 1 305 ? -1.135 -8.945 7.738 1 31.33 305 LEU A CA 1
ATOM 2423 C C . LEU A 1 305 ? 0.308 -8.977 7.246 1 31.33 305 LEU A C 1
ATOM 2425 O O . LEU A 1 305 ? 0.687 -8.188 6.375 1 31.33 305 LEU A O 1
ATOM 2429 N N . PRO A 1 306 ? 1.139 -9.664 7.926 1 31.78 306 PRO A N 1
ATOM 2430 C CA . PRO A 1 306 ? 2.543 -9.75 7.52 1 31.78 306 PRO A CA 1
ATOM 2431 C C . PRO A 1 306 ? 2.717 -9.781 6 1 31.78 306 PRO A C 1
ATOM 2433 O O . PRO A 1 306 ? 3.711 -10.312 5.5 1 31.78 306 PRO A O 1
ATOM 2436 N N . LEU A 1 307 ? 1.629 -9.555 5.227 1 31.41 307 LEU A N 1
ATOM 2437 C CA . LEU A 1 307 ? 2.318 -9.609 3.943 1 31.41 307 LEU A CA 1
ATOM 2438 C C . LEU A 1 307 ? 3.076 -8.312 3.678 1 31.41 307 LEU A C 1
ATOM 2440 O O . LEU A 1 307 ? 2.479 -7.234 3.65 1 31.41 307 LEU A O 1
ATOM 2444 N N . PRO A 1 308 ? 4.207 -8.195 4.145 1 34.88 308 PRO A N 1
ATOM 2445 C CA . PRO A 1 308 ? 5.176 -7.121 3.934 1 34.88 308 PRO A CA 1
ATOM 2446 C C . PRO A 1 308 ? 5.238 -6.656 2.48 1 34.88 308 PRO A C 1
ATOM 2448 O O . PRO A 1 308 ? 5.254 -7.48 1.564 1 34.88 308 PRO A O 1
ATOM 2451 N N . HIS A 1 309 ? 4.492 -5.648 2.148 1 3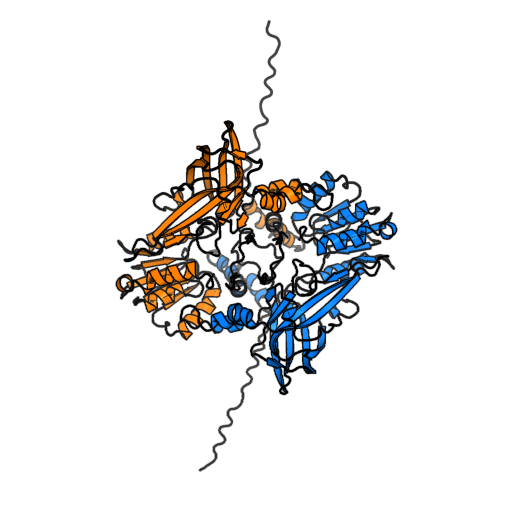8.41 309 HIS A N 1
ATOM 2452 C CA . HIS A 1 309 ? 4.641 -5.281 0.744 1 38.41 309 HIS A CA 1
ATOM 2453 C C . HIS A 1 309 ? 5.848 -4.375 0.535 1 38.41 309 HIS A C 1
ATOM 2455 O O . HIS A 1 309 ? 6.117 -3.496 1.356 1 38.41 309 HIS A O 1
ATOM 2461 N N . PRO A 1 310 ? 6.773 -4.809 -0.155 1 39.97 310 PRO A N 1
ATOM 2462 C CA . PRO A 1 310 ? 7.805 -3.873 -0.61 1 39.97 310 PRO A CA 1
ATOM 2463 C C . PRO A 1 310 ? 7.219 -2.57 -1.151 1 39.97 310 PRO A C 1
ATOM 2465 O O . PRO A 1 310 ? 6.031 -2.516 -1.49 1 39.97 310 PRO A O 1
ATOM 2468 N N . ARG A 1 311 ? 7.863 -1.561 -1.037 1 42.31 311 ARG A N 1
ATOM 2469 C CA . ARG A 1 311 ? 7.465 -0.272 -1.594 1 42.31 311 ARG A CA 1
ATOM 2470 C C . ARG A 1 311 ? 7.008 -0.42 -3.041 1 42.31 311 ARG A C 1
ATOM 2472 O O . ARG A 1 311 ? 7.816 -0.701 -3.928 1 42.31 311 ARG A O 1
ATOM 2479 N N . VAL A 1 312 ? 5.75 -0.739 -3.35 1 32.84 312 VAL A N 1
ATOM 2480 C CA . VAL A 1 312 ? 5.176 -0.898 -4.68 1 32.84 312 VAL A CA 1
ATOM 2481 C C . VAL A 1 312 ? 4.793 0.468 -5.246 1 32.84 312 VAL A C 1
ATOM 2483 O O . VAL A 1 312 ? 4.066 1.231 -4.605 1 32.84 312 VAL A O 1
ATOM 2486 N N . PHE A 1 313 ? 5.746 0.914 -6.152 1 35.09 313 PHE A N 1
ATOM 2487 C CA . PHE A 1 313 ? 5.438 2.174 -6.816 1 35.09 313 PHE A CA 1
ATOM 2488 C C . PHE A 1 313 ? 4.906 1.93 -8.227 1 35.09 313 PHE A C 1
ATOM 2490 O O . PHE A 1 313 ? 5.301 0.963 -8.883 1 35.09 313 PHE A O 1
ATOM 2497 N N . THR A 1 314 ? 3.68 2.24 -8.586 1 34.09 314 THR A N 1
ATOM 2498 C CA . THR A 1 314 ? 3.266 2.16 -9.984 1 34.09 314 THR A CA 1
ATOM 2499 C C . THR A 1 314 ? 3.74 3.387 -10.758 1 34.09 314 THR A C 1
ATOM 2501 O O . THR A 1 314 ? 3.467 4.523 -10.367 1 34.09 314 THR A O 1
ATOM 2504 N N . ARG A 1 315 ? 4.707 3.061 -11.789 1 35.88 315 ARG A N 1
ATOM 2505 C CA . ARG A 1 315 ? 5.188 4.109 -12.688 1 35.88 315 ARG A CA 1
ATOM 2506 C C . ARG A 1 315 ? 4.043 4.691 -13.508 1 35.88 315 ARG A C 1
ATOM 2508 O O . ARG A 1 315 ? 3.264 3.945 -14.109 1 35.88 315 ARG A O 1
ATOM 2515 N N . VAL A 1 316 ? 3.568 5.895 -13.422 1 30.75 316 VAL A N 1
ATOM 2516 C CA . VAL A 1 316 ? 2.525 6.562 -14.195 1 30.75 316 VAL A CA 1
ATOM 2517 C C . VAL A 1 316 ? 3.045 6.875 -15.602 1 30.75 316 VAL A C 1
ATOM 2519 O O . VAL A 1 316 ? 3.832 7.805 -15.781 1 30.75 316 VAL A O 1
ATOM 2522 N N . GLY A 1 317 ? 3.717 5.988 -16.422 1 28.14 317 GLY A N 1
ATOM 2523 C CA . GLY A 1 317 ? 4.137 6.406 -17.75 1 28.14 317 GLY A CA 1
ATOM 2524 C C . GLY A 1 317 ? 2.984 6.887 -18.609 1 28.14 317 GLY A C 1
ATOM 2525 O O . GLY A 1 317 ? 1.819 6.633 -18.297 1 28.14 317 GLY A O 1
ATOM 2526 N N . GLU A 1 318 ? 3.389 7.539 -19.938 1 28.89 318 GLU A N 1
ATOM 2527 C CA . GLU A 1 318 ? 2.85 8.383 -21 1 28.89 318 GLU A CA 1
ATOM 2528 C C . GLU A 1 318 ? 1.814 7.621 -21.828 1 28.89 318 GLU A C 1
ATOM 2530 O O . GLU A 1 318 ? 1.238 8.18 -22.766 1 28.89 318 GLU A O 1
ATOM 2535 N N . ARG A 1 319 ? 2.125 6.441 -22.484 1 24.73 319 ARG A N 1
ATOM 2536 C CA . ARG A 1 319 ? 1.448 6.234 -23.766 1 24.73 319 ARG A CA 1
ATOM 2537 C C . ARG A 1 319 ? -0.058 6.43 -23.625 1 24.73 319 ARG A C 1
ATOM 2539 O O . ARG A 1 319 ? -0.671 5.906 -22.688 1 24.73 319 ARG A O 1
ATOM 2546 N N . PRO A 1 320 ? -0.588 7.359 -24.359 1 25.47 320 PRO A N 1
ATOM 2547 C CA . PRO A 1 320 ? -2.023 7.527 -24.594 1 25.47 320 PRO A CA 1
ATOM 2548 C C . PRO A 1 320 ? -2.729 6.211 -24.922 1 25.47 320 PRO A C 1
ATOM 2550 O O . PRO A 1 320 ? -2.508 5.637 -25.984 1 25.47 320 PRO A O 1
ATOM 2553 N N . LEU A 1 321 ? -2.521 5.074 -24.281 1 23.52 321 LEU A N 1
ATOM 2554 C CA . LEU A 1 321 ? -3.531 4.227 -24.906 1 23.52 321 LEU A CA 1
ATOM 2555 C C . LEU A 1 321 ? -4.895 4.906 -24.891 1 23.52 321 LEU A C 1
ATOM 2557 O O . LEU A 1 321 ? -5.191 5.695 -23.984 1 23.52 321 LEU A O 1
ATOM 2561 N N . THR A 1 322 ? -5.652 5.043 -26.062 1 22.73 322 THR A N 1
ATOM 2562 C CA . THR A 1 322 ? -7.094 5.266 -26.109 1 22.73 322 THR A CA 1
ATOM 2563 C C . THR A 1 322 ? -7.754 4.785 -24.812 1 22.73 322 THR A C 1
ATOM 2565 O O . THR A 1 322 ? -8.227 5.594 -24.016 1 22.73 322 THR A O 1
ATOM 2568 N N . GLY A 1 323 ? -9.039 4.172 -24.969 1 22.06 323 GLY A N 1
ATOM 2569 C CA . GLY A 1 323 ? -10.141 3.775 -24.109 1 22.06 323 GLY A CA 1
ATOM 2570 C C . GLY A 1 323 ? -9.711 2.852 -22.984 1 22.06 323 GLY A C 1
ATOM 2571 O O . GLY A 1 323 ? -10.555 2.266 -22.297 1 22.06 323 GLY A O 1
ATOM 2572 N N . CYS A 1 324 ? -8.602 2.275 -23.047 1 19.83 324 CYS A N 1
ATOM 2573 C CA . CYS A 1 324 ? -8.422 1.048 -22.281 1 19.83 324 CYS A CA 1
ATOM 2574 C C . CYS A 1 324 ? -8.164 1.354 -20.812 1 19.83 324 CYS A C 1
ATOM 2576 O O . CYS A 1 324 ? -7.289 2.158 -20.484 1 19.83 324 CYS A O 1
ATOM 2578 N N . GLN A 1 325 ? -9.18 1.194 -19.969 1 20.47 325 GLN A N 1
ATOM 2579 C CA . GLN A 1 325 ? -9.406 1.162 -18.531 1 20.47 325 GLN A CA 1
ATOM 2580 C C . GLN A 1 325 ? -8.227 0.53 -17.797 1 20.47 325 GLN A C 1
ATOM 2582 O O . GLN A 1 325 ? -7.922 -0.646 -18.016 1 20.47 325 GLN A O 1
ATOM 2587 N N . VAL A 1 326 ? -7.125 1.15 -17.859 1 21.86 326 VAL A N 1
ATOM 2588 C CA . VAL A 1 326 ? -6.027 0.565 -17.094 1 21.86 326 VAL A CA 1
ATOM 2589 C C . VAL A 1 326 ? -6.477 0.306 -15.656 1 21.86 326 VAL A C 1
ATOM 2591 O O . VAL A 1 326 ? -6.836 1.238 -14.93 1 21.86 326 VAL A O 1
ATOM 2594 N N . LEU A 1 327 ? -7.18 -0.721 -15.43 1 21.41 327 LEU A N 1
ATOM 2595 C CA . LEU A 1 327 ? -7.66 -1.281 -14.172 1 21.41 327 LEU A CA 1
ATOM 2596 C C . LEU A 1 327 ? -6.508 -1.508 -13.203 1 21.41 327 LEU A C 1
ATOM 2598 O O . LEU A 1 327 ? -5.59 -2.279 -13.492 1 21.41 327 LEU A O 1
ATOM 2602 N N . ILE A 1 328 ? -5.965 -0.501 -12.781 1 22.05 328 ILE A N 1
ATOM 2603 C CA . ILE A 1 328 ? -4.973 -0.693 -11.727 1 22.05 328 ILE A CA 1
ATOM 2604 C C . ILE A 1 328 ? -5.609 -1.436 -10.555 1 22.05 328 ILE A C 1
ATOM 2606 O O . ILE A 1 328 ? -6.582 -0.962 -9.969 1 22.05 328 ILE A O 1
ATOM 2610 N N . TYR A 1 329 ? -5.633 -2.707 -10.594 1 22.19 329 TYR A N 1
ATOM 2611 C CA . TYR A 1 329 ? -6.203 -3.66 -9.648 1 22.19 329 TYR A CA 1
ATOM 2612 C C . TYR A 1 329 ? -5.535 -3.539 -8.281 1 22.19 329 TYR A C 1
ATOM 2614 O O . TYR A 1 329 ? -4.324 -3.719 -8.164 1 22.19 329 TYR A O 1
ATOM 2622 N N . THR A 1 330 ? -5.777 -2.486 -7.609 1 23.69 330 THR A N 1
ATOM 2623 C CA . THR A 1 330 ? -5.379 -2.385 -6.211 1 23.69 330 THR A CA 1
ATOM 2624 C C . THR A 1 330 ? -6.051 -3.471 -5.375 1 23.69 330 THR A C 1
ATOM 2626 O O . THR A 1 330 ? -7.227 -3.779 -5.578 1 23.69 330 THR A O 1
ATOM 2629 N N . SER A 1 331 ? -5.328 -4.5 -4.945 1 23.36 331 SER A N 1
ATOM 2630 C CA . SER A 1 331 ? -5.738 -5.66 -4.16 1 23.36 331 SER A CA 1
ATOM 2631 C C . SER A 1 331 ? -6.465 -5.234 -2.887 1 23.36 331 SER A C 1
ATOM 2633 O O . SER A 1 331 ? -5.941 -4.441 -2.102 1 23.36 331 SER A O 1
ATOM 2635 N N . THR A 1 332 ? -7.715 -5.051 -2.904 1 24.88 332 THR A N 1
ATOM 2636 C CA . THR A 1 332 ? -8.695 -4.812 -1.85 1 24.88 332 THR A CA 1
ATOM 2637 C C . THR A 1 332 ? -8.539 -5.84 -0.732 1 24.88 332 THR A C 1
ATOM 2639 O O . THR A 1 332 ? -9.266 -5.793 0.266 1 24.88 332 THR A O 1
ATOM 2642 N N . PHE A 1 333 ? -8.031 -6.988 -0.988 1 24.05 333 PHE A N 1
ATOM 2643 C CA . PHE A 1 333 ? -8.336 -8.062 -0.051 1 24.05 333 PHE A CA 1
ATOM 2644 C C . PHE A 1 333 ? -7.641 -7.832 1.283 1 24.05 333 PHE A C 1
ATOM 2646 O O . PHE A 1 333 ? -7.602 -8.727 2.131 1 24.05 333 PHE A O 1
ATOM 2653 N N . SER A 1 334 ? -7.195 -6.695 1.59 1 24.59 334 SER A N 1
ATOM 2654 C CA . SER A 1 334 ? -6.379 -6.637 2.801 1 24.59 334 SER A CA 1
ATOM 2655 C C . SER A 1 334 ? -7.23 -6.844 4.051 1 24.59 334 SER A C 1
ATOM 2657 O O . SER A 1 334 ? -6.703 -7.129 5.125 1 24.59 334 SER A O 1
ATOM 2659 N N . MET A 1 335 ? -8.516 -6.508 4.023 1 24.58 335 MET A N 1
ATOM 2660 C CA . MET A 1 335 ? -9.211 -6.418 5.305 1 24.58 335 MET A CA 1
ATOM 2661 C C . MET A 1 335 ? -9.453 -7.805 5.895 1 24.58 335 MET A C 1
ATOM 2663 O O . MET A 1 335 ? -9.711 -7.938 7.09 1 24.58 335 MET A O 1
ATOM 2667 N N . LEU A 1 336 ? -9.758 -8.766 5.027 1 24.92 336 LEU A N 1
ATOM 2668 C CA . LEU A 1 336 ? -10.281 -9.969 5.672 1 24.92 336 LEU A CA 1
ATOM 2669 C C . LEU A 1 336 ? -9.219 -10.617 6.551 1 24.92 336 LEU A C 1
ATOM 2671 O O . LEU A 1 336 ? -9.531 -11.422 7.426 1 24.92 336 LEU A O 1
ATOM 2675 N N . ILE A 1 337 ? -8.039 -10.32 6.16 1 25.73 337 ILE A N 1
ATOM 2676 C CA . ILE A 1 337 ? -7.027 -11.133 6.824 1 25.73 337 ILE A CA 1
ATOM 2677 C C . ILE A 1 337 ? -6.781 -10.594 8.234 1 25.73 337 ILE A C 1
ATOM 2679 O O . ILE A 1 337 ? -6.09 -11.227 9.039 1 25.73 337 ILE A O 1
ATOM 2683 N N . THR A 1 338 ? -7.363 -9.477 8.586 1 26.09 338 THR A N 1
ATOM 2684 C CA . THR A 1 338 ? -6.992 -8.891 9.867 1 26.09 338 THR A CA 1
ATOM 2685 C C . THR A 1 338 ? -7.527 -9.727 11.023 1 26.09 338 THR A C 1
ATOM 2687 O O . THR A 1 338 ? -6.863 -9.867 12.055 1 26.09 338 THR A O 1
ATOM 2690 N N . HIS A 1 339 ? -8.727 -10.242 10.945 1 24.45 339 HIS A N 1
ATOM 2691 C CA . HIS A 1 339 ? -9.297 -10.859 12.133 1 24.45 339 HIS A CA 1
ATOM 2692 C C . HIS A 1 339 ? -8.523 -12.109 12.539 1 24.45 339 HIS A C 1
ATOM 2694 O O . HIS A 1 339 ? -8.555 -12.523 13.695 1 24.45 339 HIS A O 1
ATOM 2700 N N . ALA A 1 340 ? -7.992 -12.734 11.547 1 23.84 340 ALA A N 1
ATOM 2701 C CA . ALA A 1 340 ? -7.504 -14.078 11.867 1 23.84 340 ALA A CA 1
ATOM 2702 C C . ALA A 1 340 ? -6.227 -14.008 12.695 1 23.84 340 ALA A C 1
ATOM 2704 O O . ALA A 1 340 ? -5.863 -14.984 13.367 1 23.84 340 ALA A O 1
ATOM 2705 N N . ILE A 1 341 ? -5.539 -12.922 12.617 1 26.12 341 ILE A N 1
ATOM 2706 C CA . ILE A 1 341 ? -4.223 -12.969 13.25 1 26.12 341 ILE A CA 1
ATOM 2707 C C . ILE A 1 341 ? -4.383 -12.961 14.766 1 26.12 341 ILE A C 1
ATOM 2709 O O . ILE A 1 341 ? -3.494 -13.422 15.492 1 26.12 341 ILE A O 1
ATOM 2713 N N . LEU A 1 342 ? -5.52 -12.547 15.312 1 24.8 342 LEU A N 1
ATOM 2714 C CA . LEU A 1 342 ? -5.52 -12.477 16.766 1 24.8 342 LEU A CA 1
ATOM 2715 C C . LEU A 1 342 ? -5.395 -13.867 17.375 1 24.8 342 LEU A C 1
ATOM 2717 O O . LEU A 1 342 ? -5.039 -14.008 18.547 1 24.8 342 LEU A O 1
ATOM 2721 N N . THR A 1 343 ? -5.906 -14.859 16.625 1 23.38 343 THR A N 1
ATOM 2722 C CA . THR A 1 343 ? -6.109 -16.078 17.391 1 23.38 343 THR A CA 1
ATOM 2723 C C . THR A 1 343 ? -4.785 -16.797 17.625 1 23.38 343 THR A C 1
ATOM 2725 O O . THR A 1 343 ? -4.676 -17.641 18.531 1 23.38 343 THR A O 1
ATOM 2728 N N . ASN A 1 344 ? -3.875 -16.641 16.719 1 24.14 344 ASN A N 1
ATOM 2729 C CA . ASN A 1 344 ? -2.82 -17.641 16.859 1 24.14 344 ASN A CA 1
ATOM 2730 C C . ASN A 1 344 ? -1.912 -17.328 18.047 1 24.14 344 ASN A C 1
ATOM 2732 O O . ASN A 1 344 ? -0.826 -17.906 18.156 1 24.14 344 ASN A O 1
ATOM 2736 N N . MET A 1 345 ? -2.191 -16.266 18.766 1 23.88 345 MET A N 1
ATOM 2737 C CA . MET A 1 345 ? -1.281 -16.156 19.906 1 23.88 345 MET A CA 1
ATOM 2738 C C . MET A 1 345 ? -1.45 -17.328 20.859 1 23.88 345 MET A C 1
ATOM 2740 O O . MET A 1 345 ? -0.784 -17.406 21.891 1 23.88 345 MET A O 1
ATOM 2744 N N . LYS A 1 346 ? -2.6 -18.109 20.641 1 25.2 346 LYS A N 1
ATOM 2745 C CA . LYS A 1 346 ? -2.838 -19.047 21.734 1 25.2 346 LYS A CA 1
ATOM 2746 C C . LYS A 1 346 ? -1.826 -20.188 21.719 1 25.2 346 LYS A C 1
ATOM 2748 O O . LYS A 1 346 ? -1.742 -20.969 22.672 1 25.2 346 LYS A O 1
ATOM 2753 N N . LEU A 1 347 ? -1.273 -20.484 20.578 1 22.06 347 LEU A N 1
ATOM 2754 C CA . LEU A 1 347 ? -0.779 -21.859 20.531 1 22.06 347 LEU A CA 1
ATOM 2755 C C . LEU A 1 347 ? 0.501 -22 21.344 1 22.06 347 LEU A C 1
ATOM 2757 O O . LEU A 1 347 ? 1.15 -23.047 21.312 1 22.06 347 LEU A O 1
ATOM 2761 N N . LEU A 1 348 ? 1.027 -21 21.969 1 24.08 348 LEU A N 1
ATOM 2762 C CA . LEU A 1 348 ? 2.287 -21.281 22.641 1 24.08 348 LEU A CA 1
ATOM 2763 C C . LEU A 1 348 ? 2.061 -22.203 23.844 1 24.08 348 LEU A C 1
ATOM 2765 O O . LEU A 1 348 ? 2.98 -22.453 24.625 1 24.08 348 LEU A O 1
ATOM 2769 N N . SER A 1 349 ? 0.76 -22.594 24.062 1 22.36 349 SER A N 1
ATOM 2770 C CA . SER A 1 349 ? 0.561 -23.141 25.391 1 22.36 349 SER A CA 1
ATOM 2771 C C . SER A 1 349 ? 1.141 -24.547 25.5 1 22.36 349 SER A C 1
ATOM 2773 O O . SER A 1 349 ? 1.212 -25.109 26.594 1 22.36 349 SER A O 1
ATOM 2775 N N . ALA A 1 350 ? 1.193 -25.297 24.438 1 23.3 350 ALA A N 1
ATOM 2776 C CA . ALA A 1 350 ? 0.969 -26.703 24.812 1 23.3 350 ALA A CA 1
ATOM 2777 C C . ALA A 1 350 ? 2.139 -27.234 25.625 1 23.3 350 ALA A C 1
ATOM 2779 O O . ALA A 1 350 ? 1.974 -28.172 26.406 1 23.3 350 ALA A O 1
ATOM 2780 N N . CYS A 1 351 ? 3.342 -27.172 25.188 1 22.22 351 CYS A N 1
ATOM 2781 C CA . CYS A 1 351 ? 4.137 -28.312 25.641 1 22.22 351 CYS A CA 1
ATOM 2782 C C . CYS A 1 351 ? 4.617 -28.094 27.062 1 22.22 351 CYS A C 1
ATOM 2784 O O . CYS A 1 351 ? 5.52 -28.797 27.531 1 22.22 351 CYS A O 1
ATOM 2786 N N . LEU A 1 352 ? 4.227 -26.859 27.734 1 23.39 352 LEU A N 1
ATOM 2787 C CA . LEU A 1 352 ? 5.008 -26.844 28.969 1 23.39 352 LEU A CA 1
ATOM 2788 C C . LEU A 1 352 ? 4.387 -27.75 30.016 1 23.39 352 LEU A C 1
ATOM 2790 O O . LEU A 1 352 ? 3.166 -27.75 30.203 1 23.39 352 LEU A O 1
ATOM 2794 N N . PRO A 1 353 ? 4.992 -28.906 30.453 1 23.17 353 PRO A N 1
ATOM 2795 C CA . PRO A 1 353 ? 4.473 -29.922 31.375 1 23.17 353 PRO A CA 1
ATOM 2796 C C . PRO A 1 353 ? 3.816 -29.297 32.625 1 23.17 353 PRO A C 1
ATOM 2798 O O . PRO A 1 353 ? 2.777 -29.781 33.062 1 23.17 353 PRO A O 1
ATOM 2801 N N . SER A 1 354 ? 4.57 -28.562 33.406 1 22.61 354 SER A N 1
ATOM 2802 C CA . SER A 1 354 ? 4.273 -28.609 34.844 1 22.61 354 SER A CA 1
ATOM 2803 C C . SER A 1 354 ? 3.021 -27.797 35.188 1 22.61 354 SER A C 1
ATOM 2805 O O . SER A 1 354 ? 2.645 -26.891 34.406 1 22.61 354 SER A O 1
ATOM 2807 N N . LEU A 1 355 ? 2.061 -28.125 36.25 1 22.47 355 LEU A N 1
ATOM 2808 C CA . LEU A 1 355 ? 0.697 -27.938 36.75 1 22.47 355 LEU A CA 1
ATOM 2809 C C . LEU A 1 355 ? 0.337 -26.453 36.812 1 22.47 355 LEU A C 1
ATOM 2811 O O . LEU A 1 355 ? -0.766 -26.062 36.438 1 22.47 355 LEU A O 1
ATOM 2815 N N . HIS A 1 356 ? 0.977 -25.703 37.625 1 21.83 356 HIS A N 1
ATOM 2816 C CA . HIS A 1 356 ? 0.404 -24.625 38.438 1 21.83 356 HIS A CA 1
ATOM 2817 C C . HIS A 1 356 ? 0.114 -23.391 37.594 1 21.83 356 HIS A C 1
ATOM 2819 O O . HIS A 1 356 ? -0.725 -22.562 37.969 1 21.83 356 HIS A O 1
ATOM 2825 N N . ALA A 1 357 ? 1.046 -23.078 36.688 1 20.48 357 ALA A N 1
ATOM 2826 C CA . ALA A 1 357 ? 1.121 -21.703 36.219 1 20.48 357 ALA A CA 1
ATOM 2827 C C . ALA A 1 357 ? 0.064 -21.422 35.156 1 20.48 357 ALA A C 1
ATOM 2829 O O . ALA A 1 357 ? 0.391 -21.234 33.969 1 20.48 357 ALA A O 1
ATOM 2830 N N . ARG A 1 358 ? -1.013 -22.266 35 1 23.02 358 ARG A N 1
ATOM 2831 C CA . ARG A 1 358 ? -2.043 -22.344 33.969 1 23.02 358 ARG A CA 1
ATOM 2832 C C . ARG A 1 358 ? -2.902 -21.094 33.969 1 23.02 358 ARG A C 1
ATOM 2834 O O . ARG A 1 358 ? -3.676 -20.859 33.031 1 23.02 358 ARG A O 1
ATOM 2841 N N . TYR A 1 359 ? -3.047 -20.484 35.094 1 20.59 359 TYR A N 1
ATOM 2842 C CA . TYR A 1 359 ? -4.297 -19.781 35.375 1 20.59 359 TYR A CA 1
ATOM 2843 C C . TYR A 1 359 ? -4.402 -18.516 34.531 1 20.59 359 TYR A C 1
ATOM 2845 O O . TYR A 1 359 ? -5.496 -18.125 34.156 1 20.59 359 TYR A O 1
ATOM 2853 N N . TYR A 1 360 ? -3.318 -17.766 34.594 1 21.75 360 TYR A N 1
ATOM 2854 C CA . TYR A 1 360 ? -3.59 -16.328 34.5 1 21.75 360 TYR A CA 1
ATOM 2855 C C . TYR A 1 360 ? -4.012 -15.93 33.094 1 21.75 360 TYR A C 1
ATOM 2857 O O . TYR A 1 360 ? -4.219 -14.75 32.812 1 21.75 360 TYR A O 1
ATOM 2865 N N . ILE A 1 361 ? -3.795 -16.828 32.188 1 23.27 361 ILE A N 1
ATOM 2866 C CA . ILE A 1 361 ? -3.881 -16.297 30.812 1 23.27 361 ILE A CA 1
ATOM 2867 C C . ILE A 1 361 ? -5.34 -16.016 30.469 1 23.27 361 ILE A C 1
ATOM 2869 O O . ILE A 1 361 ? -5.625 -15.398 29.438 1 23.27 361 ILE A O 1
ATOM 2873 N N . LEU A 1 362 ? -6.293 -16.625 31.25 1 21.58 362 LEU A N 1
ATOM 2874 C CA . LEU A 1 362 ? -7.66 -16.703 30.766 1 21.58 362 LEU A CA 1
ATOM 2875 C C . LEU A 1 362 ? -8.297 -15.32 30.688 1 21.58 362 LEU A C 1
ATOM 2877 O O . LEU A 1 362 ? -9.281 -15.117 29.969 1 21.58 362 LEU A O 1
ATOM 2881 N N . GLN A 1 363 ? -7.938 -14.523 31.688 1 20.58 363 GLN A N 1
ATOM 2882 C CA . GLN A 1 363 ? -9.039 -13.625 32 1 20.58 363 GLN A CA 1
ATOM 2883 C C . GLN A 1 363 ? -9.312 -12.656 30.844 1 20.58 363 GLN A C 1
ATOM 2885 O O . GLN A 1 363 ? -10.43 -12.172 30.688 1 20.58 363 GLN A O 1
ATOM 2890 N N . ARG A 1 364 ? -8.258 -12.07 30.375 1 21.45 364 ARG A N 1
ATOM 2891 C CA . ARG A 1 364 ? -8.656 -10.797 29.781 1 21.45 364 ARG A CA 1
ATOM 2892 C C . ARG A 1 364 ? -9.406 -11.016 28.469 1 21.45 364 ARG A C 1
ATOM 2894 O O . ARG A 1 364 ? -9.68 -10.062 27.734 1 21.45 364 ARG A O 1
ATOM 2901 N N . ALA A 1 365 ? -9.453 -12.281 27.953 1 21.95 365 ALA A N 1
ATOM 2902 C CA . ALA A 1 365 ? -10.18 -12.453 26.688 1 21.95 365 ALA A CA 1
ATOM 2903 C C . ALA A 1 365 ? -11.648 -12.07 26.844 1 21.95 365 ALA A C 1
ATOM 2905 O O . ALA A 1 365 ? -12.445 -12.258 25.922 1 21.95 365 ALA A O 1
ATOM 2906 N N . CYS A 1 366 ? -12.078 -11.727 28.094 1 20.72 366 CYS A N 1
ATOM 2907 C CA . CYS A 1 366 ? -13.492 -11.992 28.359 1 20.72 366 CYS A CA 1
ATOM 2908 C C . CYS A 1 366 ? -14.383 -11.094 27.5 1 20.72 366 CYS A C 1
ATOM 2910 O O . CYS A 1 366 ? -15.547 -11.422 27.266 1 20.72 366 CYS A O 1
ATOM 2912 N N . TRP A 1 367 ? -14.148 -9.789 27.406 1 18.44 367 TRP A N 1
ATOM 2913 C CA . TRP A 1 367 ? -15.422 -9.086 27.438 1 18.44 367 TRP A CA 1
ATOM 2914 C C . TRP A 1 367 ? -16.156 -9.219 26.109 1 18.44 367 TRP A C 1
ATOM 2916 O O . TRP A 1 367 ? -15.859 -8.492 25.156 1 18.44 367 TRP A O 1
ATOM 2926 N N . ILE A 1 368 ? -16.219 -10.422 25.547 1 20.06 368 ILE A N 1
ATOM 2927 C CA . ILE A 1 368 ? -17.078 -10.602 24.391 1 20.06 368 ILE A CA 1
ATOM 2928 C C . ILE A 1 368 ? -18.5 -10.18 24.75 1 20.06 368 ILE A C 1
ATOM 2930 O O . ILE A 1 368 ? -19.125 -10.75 25.656 1 20.06 368 ILE A O 1
ATOM 2934 N N . PRO A 1 369 ? -18.906 -8.891 24.75 1 18.91 369 PRO A N 1
ATOM 2935 C CA . PRO A 1 369 ? -20.328 -8.703 25 1 18.91 369 PRO A CA 1
ATOM 2936 C C . PRO A 1 369 ? -21.203 -9.594 24.125 1 18.91 369 PRO A C 1
ATOM 2938 O O . PRO A 1 369 ? -20.859 -9.875 22.984 1 18.91 369 PRO A O 1
ATOM 2941 N N . TYR A 1 370 ? -21.891 -10.672 24.656 1 19.08 370 TYR A N 1
ATOM 2942 C CA . TYR A 1 370 ? -22.938 -11.594 24.234 1 19.08 370 TYR A CA 1
ATOM 2943 C C . TYR A 1 370 ? -24.125 -10.836 23.656 1 19.08 370 TYR A C 1
ATOM 2945 O O . TYR A 1 370 ? -25.141 -10.664 24.312 1 19.08 370 TYR A O 1
ATOM 2953 N N . SER A 1 371 ? -24.203 -9.609 23.281 1 17.72 371 SER A N 1
ATOM 2954 C CA . SER A 1 371 ? -25.578 -9.203 23.016 1 17.72 371 SER A CA 1
ATOM 2955 C C . SER A 1 371 ? -26.172 -10 21.859 1 17.72 371 SER A C 1
ATOM 2957 O O . SER A 1 371 ? -25.797 -9.797 20.703 1 17.72 371 SER A O 1
ATOM 2959 N N . PHE A 1 372 ? -26.297 -11.398 21.922 1 18.19 372 PHE A N 1
ATOM 2960 C CA . PHE A 1 372 ? -27.109 -12.227 21.047 1 18.19 372 PHE A CA 1
ATOM 2961 C C . PHE A 1 372 ? -28.562 -11.727 21.016 1 18.19 372 PHE A C 1
ATOM 2963 O O . PHE A 1 372 ? -29.281 -11.883 22 1 18.19 372 PHE A O 1
ATOM 2970 N N . CYS A 1 373 ? -28.953 -10.523 20.562 1 17.72 373 CYS A N 1
ATOM 2971 C CA . CYS A 1 373 ? -30.375 -10.25 20.438 1 17.72 373 CYS A CA 1
ATOM 2972 C C . CYS A 1 373 ? -31.062 -11.336 19.625 1 17.72 373 CYS A C 1
ATOM 2974 O O . CYS A 1 373 ? -30.766 -11.516 18.438 1 17.72 373 CYS A O 1
ATOM 2976 N N . ILE A 1 374 ? -31.391 -12.523 20.219 1 18.19 374 ILE A N 1
ATOM 2977 C CA . ILE A 1 374 ? -32.312 -13.578 19.797 1 18.19 374 ILE A CA 1
ATOM 2978 C C . ILE A 1 374 ? -33.656 -12.977 19.422 1 18.19 374 ILE A C 1
ATOM 2980 O O . ILE A 1 374 ? -34.406 -12.516 20.297 1 18.19 374 ILE A O 1
ATOM 2984 N N . ALA A 1 375 ? -33.844 -11.977 18.562 1 18.33 375 ALA A N 1
ATOM 2985 C CA . ALA A 1 375 ? -35.219 -11.68 18.234 1 18.33 375 ALA A CA 1
ATOM 2986 C C . ALA A 1 375 ? -35.938 -12.938 17.75 1 18.33 375 ALA A C 1
ATOM 2988 O O . ALA A 1 375 ? -35.531 -13.547 16.75 1 18.33 375 ALA A O 1
ATOM 2989 N N . LEU A 1 376 ? -36.469 -13.797 18.688 1 18.38 376 LEU A N 1
ATOM 2990 C CA . LEU A 1 376 ? -37.469 -14.859 18.609 1 18.38 376 LEU A CA 1
ATOM 2991 C C . LEU A 1 376 ? -38.688 -14.398 17.812 1 18.38 376 LEU A C 1
ATOM 2993 O O . LEU A 1 376 ? -39.438 -13.531 18.281 1 18.38 376 LEU A O 1
ATOM 2997 N N . ALA A 1 377 ? -38.625 -13.859 16.641 1 19.09 377 ALA A N 1
ATOM 2998 C CA . ALA A 1 377 ? -39.938 -13.641 16 1 19.09 377 ALA A CA 1
ATOM 2999 C C . ALA A 1 377 ? -40.781 -14.906 16.047 1 19.09 377 ALA A C 1
ATOM 3001 O O . ALA A 1 377 ? -40.281 -15.992 15.711 1 19.09 377 ALA A O 1
ATOM 3002 N N . SER A 1 378 ? -41.75 -14.977 17 1 17.67 378 SER A N 1
ATOM 3003 C CA . SER A 1 378 ? -42.906 -15.82 17.266 1 17.67 378 SER A CA 1
ATOM 3004 C C . SER A 1 378 ? -43.656 -16.188 15.977 1 17.67 378 SER A C 1
ATOM 3006 O O . SER A 1 378 ? -43.906 -15.32 15.133 1 17.67 378 SER A O 1
ATOM 3008 N N . ARG A 1 379 ? -43.469 -17.375 15.422 1 19.56 379 ARG A N 1
ATOM 3009 C CA . ARG A 1 379 ? -44.375 -18.016 14.469 1 19.56 379 ARG A CA 1
ATOM 3010 C C . ARG A 1 379 ? -45.812 -18.078 15.016 1 19.56 379 ARG A C 1
ATOM 3012 O O . ARG A 1 379 ? -46.062 -18.75 16.016 1 19.56 379 ARG A O 1
ATOM 3019 N N . PRO A 1 380 ? -46.5 -17.109 15.555 1 19.77 380 PRO A N 1
ATOM 3020 C CA . PRO A 1 380 ? -47.781 -17.703 15.906 1 19.77 380 PRO A CA 1
ATOM 3021 C C . PRO A 1 380 ? -48.438 -18.438 14.734 1 19.77 380 PRO A C 1
ATOM 3023 O O . PRO A 1 380 ? -48.344 -18 13.586 1 19.77 380 PRO A O 1
ATOM 3026 N N . PHE A 1 381 ? -48.406 -19.844 14.695 1 20.7 381 PHE A N 1
ATOM 3027 C CA . PHE A 1 381 ? -49.281 -20.781 14.023 1 20.7 381 PHE A CA 1
ATOM 3028 C C . PHE A 1 381 ? -50.75 -20.422 14.266 1 20.7 381 PHE A C 1
ATOM 3030 O O . PHE A 1 381 ? -51.25 -20.531 15.391 1 20.7 381 PHE A O 1
ATOM 3037 N N . THR A 1 382 ? -51.281 -19.203 14.133 1 19.78 382 THR A N 1
ATOM 3038 C CA . THR A 1 382 ? -52.719 -19.312 14.258 1 19.78 382 THR A CA 1
ATOM 3039 C C . THR A 1 382 ? -53.25 -20.438 13.367 1 19.78 382 THR A C 1
ATOM 3041 O O . THR A 1 382 ? -52.906 -20.516 12.18 1 19.78 382 THR A O 1
ATOM 3044 N N . VAL A 1 383 ? -53.781 -21.625 13.945 1 20.41 383 VAL A N 1
ATOM 3045 C CA . VAL A 1 383 ? -54.656 -22.766 13.812 1 20.41 383 VAL A CA 1
ATOM 3046 C C . VAL A 1 383 ? -55.938 -22.344 13.109 1 20.41 383 VAL A C 1
ATOM 3048 O O . VAL A 1 383 ? -56.844 -23.172 12.875 1 20.41 383 VAL A O 1
ATOM 3051 N N . TYR A 1 384 ? -56.125 -21.203 12.297 1 19.91 384 TYR A N 1
ATOM 3052 C CA . TYR A 1 384 ? -57.531 -21.281 11.883 1 19.91 384 TYR A CA 1
ATOM 3053 C C . TYR A 1 384 ? -57.812 -22.578 11.141 1 19.91 384 TYR A C 1
ATOM 3055 O O . TYR A 1 384 ? -56.938 -23.109 10.445 1 19.91 384 TYR A O 1
ATOM 3063 N N . ARG A 1 385 ? -59 -23.312 11.547 1 20.3 385 ARG A N 1
ATOM 3064 C CA . ARG A 1 385 ? -60.031 -24.312 11.266 1 20.3 385 ARG A CA 1
ATOM 3065 C C . ARG A 1 385 ? -60.562 -24.172 9.844 1 20.3 385 ARG A C 1
ATOM 3067 O O . ARG A 1 385 ? -61.031 -25.141 9.25 1 20.3 385 ARG A O 1
ATOM 3074 N N . TYR A 1 386 ? -60.156 -23.719 8.719 1 21.78 386 TYR A N 1
ATOM 3075 C CA . TYR A 1 386 ? -60.906 -24.609 7.828 1 21.78 386 TYR A CA 1
ATOM 3076 C C . TYR A 1 386 ? -60.156 -25.906 7.609 1 21.78 386 TYR A C 1
ATOM 3078 O O . TYR A 1 386 ? -58.938 -25.938 7.555 1 21.78 386 TYR A O 1
ATOM 3086 N N . MET B 1 1 ? -5.156 -9.469 -5.688 1 81.25 1 MET B N 1
ATOM 3087 C CA . MET B 1 1 ? -4.457 -10.469 -6.492 1 81.25 1 MET B CA 1
ATOM 3088 C C . MET B 1 1 ? -5.41 -11.133 -7.477 1 81.25 1 MET B C 1
ATOM 3090 O O . MET B 1 1 ? -5.066 -11.336 -8.641 1 81.25 1 MET B O 1
ATOM 3094 N N . LEU B 1 2 ? -6.652 -11.359 -7.059 1 90.88 2 LEU B N 1
ATOM 3095 C CA . LEU B 1 2 ? -7.59 -12.086 -7.91 1 90.88 2 LEU B CA 1
ATOM 3096 C C . LEU B 1 2 ? -7.938 -11.273 -9.156 1 90.88 2 LEU B C 1
ATOM 3098 O O . LEU B 1 2 ? -8.32 -11.836 -10.18 1 90.88 2 LEU B O 1
ATOM 3102 N N . LYS B 1 3 ? -7.711 -9.984 -9.055 1 88.88 3 LYS B N 1
ATOM 3103 C CA . LYS B 1 3 ? -8.039 -9.125 -10.18 1 88.88 3 LYS B CA 1
ATOM 3104 C C . LYS B 1 3 ? -6.906 -9.094 -11.203 1 88.88 3 LYS B C 1
ATOM 3106 O O . LYS B 1 3 ? -7.074 -8.586 -12.312 1 88.88 3 LYS B O 1
ATOM 3111 N N . ASP B 1 4 ? -5.746 -9.625 -10.867 1 92.94 4 ASP B N 1
ATOM 3112 C CA . ASP B 1 4 ? -4.652 -9.805 -11.82 1 92.94 4 ASP B CA 1
ATOM 3113 C C . ASP B 1 4 ? -4.98 -10.898 -12.828 1 92.94 4 ASP B C 1
ATOM 3115 O O . ASP B 1 4 ? -4.773 -12.086 -12.562 1 92.94 4 ASP B O 1
ATOM 3119 N N . THR B 1 5 ? -5.363 -10.445 -13.984 1 94.81 5 THR B N 1
ATOM 3120 C CA . THR B 1 5 ? -5.887 -11.383 -14.977 1 94.81 5 THR B CA 1
ATOM 3121 C C . THR B 1 5 ? -4.762 -12.227 -15.57 1 94.81 5 THR B C 1
ATOM 3123 O O . THR B 1 5 ? -4.988 -13.367 -15.992 1 94.81 5 THR B O 1
ATOM 3126 N N . VAL B 1 6 ? -3.572 -11.688 -15.602 1 96.62 6 VAL B N 1
ATOM 3127 C CA . VAL B 1 6 ? -2.443 -12.469 -16.109 1 96.62 6 VAL B CA 1
ATOM 3128 C C . VAL B 1 6 ? -2.152 -13.633 -15.164 1 96.62 6 VAL B C 1
ATOM 3130 O O . VAL B 1 6 ? -2.066 -14.781 -15.594 1 96.62 6 VAL B O 1
ATOM 3133 N N . ARG B 1 7 ? -2.053 -13.281 -13.906 1 95.56 7 ARG B N 1
ATOM 3134 C CA . ARG B 1 7 ? -1.78 -14.297 -12.891 1 95.56 7 ARG B CA 1
ATOM 3135 C C . ARG B 1 7 ? -2.891 -15.336 -12.844 1 95.56 7 ARG B C 1
ATOM 3137 O O . ARG B 1 7 ? -2.645 -16.531 -13.078 1 95.56 7 ARG B O 1
ATOM 3144 N N . THR B 1 8 ? -4.082 -14.914 -12.609 1 96.88 8 THR B N 1
ATOM 3145 C CA . THR B 1 8 ? -5.188 -15.836 -12.367 1 96.88 8 THR B CA 1
ATOM 3146 C C . THR B 1 8 ? -5.57 -16.562 -13.648 1 96.88 8 THR B C 1
ATOM 3148 O O . THR B 1 8 ? -5.879 -17.766 -13.617 1 96.88 8 THR B O 1
ATOM 3151 N N . GLY B 1 9 ? -5.496 -15.812 -14.742 1 97.12 9 GLY B N 1
ATOM 3152 C CA . GLY B 1 9 ? -5.801 -16.422 -16.016 1 97.12 9 GLY B CA 1
ATOM 3153 C C . GLY B 1 9 ? -4.812 -17.516 -16.406 1 97.12 9 GLY B C 1
ATOM 3154 O O . GLY B 1 9 ? -5.199 -18.531 -16.969 1 97.12 9 GLY B O 1
ATOM 3155 N N . SER B 1 10 ? -3.578 -17.344 -16.125 1 97.44 10 SER B N 1
ATOM 3156 C CA . SER B 1 10 ? -2.568 -18.344 -16.438 1 97.44 10 SER B CA 1
ATOM 3157 C C . SER B 1 10 ? -2.75 -19.594 -15.602 1 97.44 10 SER B C 1
ATOM 3159 O O . SER B 1 10 ? -2.654 -20.719 -16.109 1 97.44 10 SER B O 1
ATOM 3161 N N . TYR B 1 11 ? -3.023 -19.422 -14.336 1 97.88 11 TYR B N 1
ATOM 3162 C CA . TYR B 1 11 ? -3.314 -20.578 -13.484 1 97.88 11 TYR B CA 1
ATOM 3163 C C . TYR B 1 11 ? -4.566 -21.312 -13.969 1 97.88 11 TYR B C 1
ATOM 3165 O O . TYR B 1 11 ? -4.59 -22.547 -14.031 1 97.88 11 TYR B O 1
ATOM 3173 N N . ARG B 1 12 ? -5.566 -20.531 -14.266 1 98.12 12 ARG B N 1
ATOM 3174 C CA . ARG B 1 12 ? -6.797 -21.125 -14.766 1 98.12 12 ARG B CA 1
ATOM 3175 C C . ARG B 1 12 ? -6.531 -21.953 -16.031 1 98.12 12 ARG B C 1
ATOM 3177 O O . ARG B 1 12 ? -6.941 -23.109 -16.109 1 98.12 12 ARG B O 1
ATOM 3184 N N . SER B 1 13 ? -5.824 -21.312 -16.984 1 97.44 13 SER B N 1
ATOM 3185 C CA . SER B 1 13 ? -5.512 -22 -18.234 1 97.44 13 SER B CA 1
ATOM 3186 C C . SER B 1 13 ? -4.68 -23.25 -17.984 1 97.44 13 SER B C 1
ATOM 3188 O O . SER B 1 13 ? -4.941 -24.297 -18.578 1 97.44 13 SER B O 1
ATOM 3190 N N . ALA B 1 14 ? -3.748 -23.172 -17.109 1 97.81 14 ALA B N 1
ATOM 3191 C CA . ALA B 1 14 ? -2.857 -24.297 -16.828 1 97.81 14 ALA B CA 1
ATOM 3192 C C . ALA B 1 14 ? -3.623 -25.453 -16.188 1 97.81 14 ALA B C 1
ATOM 3194 O O . ALA B 1 14 ? -3.262 -26.609 -16.375 1 97.81 14 ALA B O 1
ATOM 3195 N N . ILE B 1 15 ? -4.676 -25.172 -15.5 1 98.19 15 ILE B N 1
ATOM 3196 C CA . ILE B 1 15 ? -5.387 -26.203 -14.742 1 98.19 15 ILE B CA 1
ATOM 3197 C C . ILE B 1 15 ? -6.621 -26.656 -15.516 1 98.19 15 ILE B C 1
ATOM 3199 O O . ILE B 1 15 ? -6.723 -27.812 -15.906 1 98.19 15 ILE B O 1
ATOM 3203 N N . VAL B 1 16 ? -7.473 -25.75 -15.852 1 97.44 16 VAL B N 1
ATOM 3204 C CA . VAL B 1 16 ? -8.781 -26.062 -16.406 1 97.44 16 VAL B CA 1
ATOM 3205 C C . VAL B 1 16 ? -8.633 -26.578 -17.828 1 97.44 16 VAL B C 1
ATOM 3207 O O . VAL B 1 16 ? -9.359 -27.484 -18.25 1 97.44 16 VAL B O 1
ATOM 3210 N N . ASP B 1 17 ? -7.719 -26.031 -18.562 1 96.62 17 ASP B N 1
ATOM 3211 C CA . ASP B 1 17 ? -7.535 -26.453 -19.953 1 96.62 17 ASP B CA 1
ATOM 3212 C C . ASP B 1 17 ? -6.738 -27.766 -20.031 1 96.62 17 ASP B C 1
ATOM 3214 O O . ASP B 1 17 ? -6.523 -28.297 -21.109 1 96.62 17 ASP B O 1
ATOM 3218 N N . ASN B 1 18 ? -6.312 -28.219 -18.938 1 97.38 18 ASN B N 1
ATOM 3219 C CA . ASN B 1 18 ? -5.57 -29.469 -18.875 1 97.38 18 ASN B CA 1
ATOM 3220 C C . ASN B 1 18 ? -6.238 -30.469 -17.938 1 97.38 18 ASN B C 1
ATOM 3222 O O . ASN B 1 18 ? -5.57 -31.078 -17.094 1 97.38 18 ASN B O 1
ATOM 3226 N N . GLY B 1 19 ? -7.508 -30.625 -18.125 1 96.81 19 GLY B N 1
ATOM 3227 C CA . GLY B 1 19 ? -8.305 -31.516 -17.297 1 96.81 19 GLY B CA 1
ATOM 3228 C C . GLY B 1 19 ? -7.793 -32.938 -17.281 1 96.81 19 GLY B C 1
ATOM 3229 O O . GLY B 1 19 ? -7.945 -33.656 -16.297 1 96.81 19 GLY B O 1
ATOM 3230 N N . HIS B 1 20 ? -7.18 -33.375 -18.359 1 97.06 20 HIS B N 1
ATOM 3231 C CA . HIS B 1 20 ? -6.656 -34.719 -18.469 1 97.06 20 HIS B CA 1
ATOM 3232 C C . HIS B 1 20 ? -5.594 -35 -17.406 1 97.06 20 HIS B C 1
ATOM 3234 O O . HIS B 1 20 ? -5.383 -36.156 -17.016 1 97.06 20 HIS B O 1
ATOM 3240 N N . LEU B 1 21 ? -4.945 -33.969 -16.891 1 97.38 21 LEU B N 1
ATOM 3241 C CA . LEU B 1 21 ? -3.932 -34.125 -15.852 1 97.38 21 LEU B CA 1
ATOM 3242 C C . LEU B 1 21 ? -4.574 -34.188 -14.469 1 97.38 21 LEU B C 1
ATOM 3244 O O . LEU B 1 21 ? -3.982 -34.719 -13.531 1 97.38 21 LEU B O 1
ATOM 3248 N N . PHE B 1 22 ? -5.816 -33.688 -14.375 1 98.25 22 PHE B N 1
ATOM 3249 C CA . PHE B 1 22 ? -6.414 -33.469 -13.055 1 98.25 22 PHE B CA 1
ATOM 3250 C C . PHE B 1 22 ? -7.52 -34.5 -12.805 1 98.25 22 PHE B C 1
ATOM 3252 O O . PHE B 1 22 ? -7.844 -34.781 -11.656 1 98.25 22 PHE B O 1
ATOM 3259 N N . LYS B 1 23 ? -8.102 -35 -13.844 1 98.44 23 LYS B N 1
ATOM 3260 C CA . LYS B 1 23 ? -9.242 -35.906 -13.711 1 98.44 23 LYS B CA 1
ATOM 3261 C C . LYS B 1 23 ? -8.906 -37.094 -12.828 1 98.44 23 LYS B C 1
ATOM 3263 O O . LYS B 1 23 ? -7.953 -37.812 -13.102 1 98.44 23 LYS B O 1
ATOM 3268 N N . GLY B 1 24 ? -9.672 -37.219 -11.781 1 98.31 24 GLY B N 1
ATOM 3269 C CA . GLY B 1 24 ? -9.531 -38.344 -10.891 1 98.31 24 GLY B CA 1
ATOM 3270 C C . GLY B 1 24 ? -8.32 -38.25 -9.977 1 98.31 24 GLY B C 1
ATOM 3271 O O . GLY B 1 24 ? -7.957 -39.219 -9.312 1 98.31 24 GLY B O 1
ATOM 3272 N N . LYS B 1 25 ? -7.664 -37.188 -9.93 1 98.56 25 LYS B N 1
ATOM 3273 C CA . LYS B 1 25 ? -6.438 -37 -9.164 1 98.56 25 LYS B CA 1
ATOM 3274 C C . LYS B 1 25 ? -6.711 -36.281 -7.844 1 98.56 25 LYS B C 1
ATOM 3276 O O . LYS B 1 25 ? -7.719 -35.594 -7.707 1 98.56 25 LYS B O 1
ATOM 3281 N N . THR B 1 26 ? -5.824 -36.531 -6.883 1 98.81 26 THR B N 1
ATOM 3282 C CA . THR B 1 26 ? -5.824 -35.75 -5.648 1 98.81 26 THR B CA 1
ATOM 3283 C C . THR B 1 26 ? -4.871 -34.562 -5.758 1 98.81 26 THR B C 1
ATOM 3285 O O . THR B 1 26 ? -3.781 -34.688 -6.316 1 98.81 26 THR B O 1
ATOM 3288 N N . VAL B 1 27 ? -5.352 -33.375 -5.238 1 98.88 27 VAL B N 1
ATOM 3289 C CA . VAL B 1 27 ? -4.594 -32.156 -5.41 1 98.88 27 VAL B CA 1
ATOM 3290 C C . VAL B 1 27 ? -4.406 -31.453 -4.059 1 98.88 27 VAL B C 1
ATOM 3292 O O . VAL B 1 27 ? -5.352 -31.375 -3.268 1 98.88 27 VAL B O 1
ATOM 3295 N N . LEU B 1 28 ? -3.172 -31.062 -3.791 1 98.81 28 LEU B N 1
ATOM 3296 C CA . LEU B 1 28 ? -2.867 -30.219 -2.635 1 98.81 28 LEU B CA 1
ATOM 3297 C C . LEU B 1 28 ? -2.641 -28.781 -3.055 1 98.81 28 LEU B C 1
ATOM 3299 O O . LEU B 1 28 ? -1.754 -28.484 -3.861 1 98.81 28 LEU B O 1
ATOM 3303 N N . ASP B 1 29 ? -3.449 -27.875 -2.525 1 98.69 29 ASP B N 1
ATOM 3304 C CA . ASP B 1 29 ? -3.348 -26.422 -2.75 1 98.69 29 ASP B CA 1
ATOM 3305 C C . ASP B 1 29 ? -2.693 -25.734 -1.561 1 98.69 29 ASP B C 1
ATOM 3307 O O . ASP B 1 29 ? -3.35 -25.469 -0.552 1 98.69 29 ASP B O 1
ATOM 3311 N N . VAL B 1 30 ? -1.39 -25.391 -1.74 1 97.69 30 VAL B N 1
ATOM 3312 C CA . VAL B 1 30 ? -0.616 -24.797 -0.654 1 97.69 30 VAL B CA 1
ATOM 3313 C C . VAL B 1 30 ? -0.762 -23.281 -0.682 1 97.69 30 VAL B C 1
ATOM 3315 O O . VAL B 1 30 ? -0.429 -22.641 -1.681 1 97.69 30 VAL B O 1
ATOM 3318 N N . GLY B 1 31 ? -1.208 -22.703 0.452 1 96.56 31 GLY B N 1
ATOM 3319 C CA . GLY B 1 31 ? -1.568 -21.297 0.456 1 96.56 31 GLY B CA 1
ATOM 3320 C C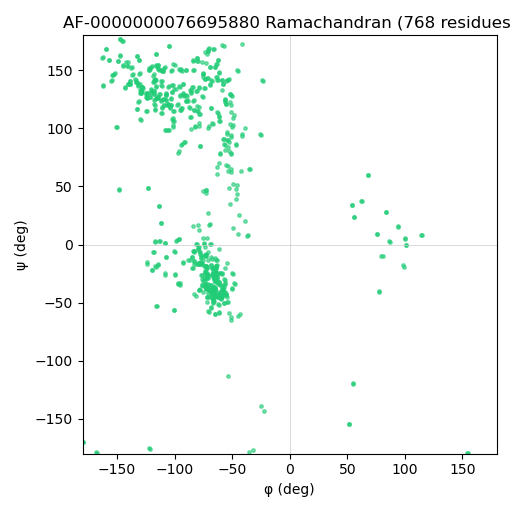 . GLY B 1 31 ? -2.809 -20.984 -0.365 1 96.56 31 GLY B C 1
ATOM 3321 O O . GLY B 1 31 ? -2.781 -20.125 -1.248 1 96.56 31 GLY B O 1
ATOM 3322 N N . CYS B 1 32 ? -3.887 -21.578 0.005 1 97.62 32 CYS B N 1
ATOM 3323 C CA . CYS B 1 32 ? -5.027 -21.641 -0.901 1 97.62 32 CYS B CA 1
ATOM 3324 C C . CYS B 1 32 ? -5.793 -20.312 -0.898 1 97.62 32 CYS B C 1
ATOM 3326 O O . CYS B 1 32 ? -6.613 -20.062 -1.782 1 97.62 32 CYS B O 1
ATOM 3328 N N . GLY B 1 33 ? -5.566 -19.5 0.08 1 95.69 33 GLY B N 1
ATOM 3329 C CA . GLY B 1 33 ? -6.27 -18.219 0.13 1 95.69 33 GLY B CA 1
ATOM 3330 C C . GLY B 1 33 ? -7.777 -18.375 0.071 1 95.69 33 GLY B C 1
ATOM 3331 O O . GLY B 1 33 ? -8.367 -19.109 0.863 1 95.69 33 GLY B O 1
ATOM 3332 N N . THR B 1 34 ? -8.398 -17.797 -0.932 1 96.19 34 THR B N 1
ATOM 3333 C CA . THR B 1 34 ? -9.852 -17.828 -1.075 1 96.19 34 THR B CA 1
ATOM 3334 C C . THR B 1 34 ? -10.289 -19.141 -1.743 1 96.19 34 THR B C 1
ATOM 3336 O O . THR B 1 34 ? -11.492 -19.375 -1.92 1 96.19 34 THR B O 1
ATOM 3339 N N . GLY B 1 35 ? -9.367 -19.906 -2.174 1 98 35 GLY B N 1
ATOM 3340 C CA . GLY B 1 35 ? -9.68 -21.219 -2.705 1 98 35 GLY B CA 1
ATOM 3341 C C . GLY B 1 35 ? -9.859 -21.234 -4.211 1 98 35 GLY B C 1
ATOM 3342 O O . GLY B 1 35 ? -10.383 -22.188 -4.773 1 98 35 GLY B O 1
ATOM 3343 N N . ILE B 1 36 ? -9.414 -20.188 -4.918 1 98.31 36 ILE B N 1
ATOM 3344 C CA . ILE B 1 36 ? -9.672 -20.078 -6.352 1 98.31 36 ILE B CA 1
ATOM 3345 C C . ILE B 1 36 ? -8.961 -21.203 -7.094 1 98.31 36 ILE B C 1
ATOM 3347 O O . ILE B 1 36 ? -9.547 -21.844 -7.965 1 98.31 36 ILE B O 1
ATOM 3351 N N . LEU B 1 37 ? -7.758 -21.469 -6.762 1 98.62 37 LEU B N 1
ATOM 3352 C CA . LEU B 1 37 ? -7.027 -22.531 -7.438 1 98.62 37 LEU B CA 1
ATOM 3353 C C . LEU B 1 37 ? -7.617 -23.906 -7.098 1 98.62 37 LEU B C 1
ATOM 3355 O O . LEU B 1 37 ? -7.676 -24.781 -7.953 1 98.62 37 LEU B O 1
ATOM 3359 N N . SER B 1 38 ? -8.016 -24.078 -5.832 1 98.88 38 SER B N 1
ATOM 3360 C CA . SER B 1 38 ? -8.703 -25.312 -5.434 1 98.88 38 SER B CA 1
ATOM 3361 C C . SER B 1 38 ? -9.938 -25.562 -6.297 1 98.88 38 SER B C 1
ATOM 3363 O O . SER B 1 38 ? -10.164 -26.672 -6.762 1 98.88 38 SER B O 1
ATOM 3365 N N . MET B 1 39 ? -10.648 -24.516 -6.523 1 98.81 39 MET B N 1
ATOM 3366 C CA . MET B 1 39 ? -11.883 -24.656 -7.293 1 98.81 39 MET B CA 1
ATOM 3367 C C . MET B 1 39 ? -11.57 -24.906 -8.766 1 98.81 39 MET B C 1
ATOM 3369 O O . MET B 1 39 ? -12.289 -25.656 -9.438 1 98.81 39 MET B O 1
ATOM 3373 N N . PHE B 1 40 ? -10.531 -24.234 -9.305 1 98.81 40 PHE B N 1
ATOM 3374 C CA . PHE B 1 40 ? -10.094 -24.562 -10.656 1 98.81 40 PHE B CA 1
ATOM 3375 C C . PHE B 1 40 ? -9.789 -26.047 -10.789 1 98.81 40 PHE B C 1
ATOM 3377 O O . PHE B 1 40 ? -10.203 -26.688 -11.758 1 98.81 40 PHE B O 1
ATOM 3384 N N . ALA B 1 41 ? -9.078 -26.594 -9.805 1 98.88 41 ALA B N 1
ATOM 3385 C CA . ALA B 1 41 ? -8.703 -28 -9.836 1 98.88 41 ALA B CA 1
ATOM 3386 C C . ALA B 1 41 ? -9.93 -28.906 -9.773 1 98.88 41 ALA B C 1
ATOM 3388 O O . ALA B 1 41 ? -10.031 -29.891 -10.516 1 98.88 41 ALA B O 1
ATOM 3389 N N . ALA B 1 42 ? -10.82 -28.562 -8.898 1 98.75 42 ALA B N 1
ATOM 3390 C CA . ALA B 1 42 ? -12.062 -29.328 -8.781 1 98.75 42 ALA B CA 1
ATOM 3391 C C . ALA B 1 42 ? -12.852 -29.297 -10.094 1 98.75 42 ALA B C 1
ATOM 3393 O O . ALA B 1 42 ? -13.328 -30.328 -10.562 1 98.75 42 ALA B O 1
ATOM 3394 N N . LYS B 1 43 ? -12.969 -28.156 -10.664 1 98.25 43 LYS B N 1
ATOM 3395 C CA . LYS B 1 43 ? -13.672 -27.984 -11.93 1 98.25 43 LYS B CA 1
ATOM 3396 C C . LYS B 1 43 ? -13.016 -28.781 -13.039 1 98.25 43 LYS B C 1
ATOM 3398 O O . LYS B 1 43 ? -13.688 -29.281 -13.945 1 98.25 43 LYS B O 1
ATOM 3403 N N . ALA B 1 44 ? -11.742 -28.938 -12.969 1 98.19 44 ALA B N 1
ATOM 3404 C CA . ALA B 1 44 ? -10.969 -29.656 -13.977 1 98.19 44 ALA B CA 1
ATOM 3405 C C . ALA B 1 44 ? -11.125 -31.172 -13.812 1 98.19 44 ALA B C 1
ATOM 3407 O O . ALA B 1 44 ? -10.617 -31.938 -14.633 1 98.19 44 ALA B O 1
ATOM 3408 N N . GLY B 1 45 ? -11.766 -31.594 -12.695 1 98.25 45 GLY B N 1
ATOM 3409 C CA . GLY B 1 45 ? -12.086 -33 -12.578 1 98.25 45 GLY B CA 1
ATOM 3410 C C . GLY B 1 45 ? -11.336 -33.688 -11.453 1 98.25 45 GLY B C 1
ATOM 3411 O O . GLY B 1 45 ? -11.398 -34.938 -11.32 1 98.25 45 GLY B O 1
ATOM 3412 N N . ALA B 1 46 ? -10.656 -32.969 -10.641 1 98.75 46 ALA B N 1
ATOM 3413 C CA . ALA B 1 46 ? -9.953 -33.562 -9.516 1 98.75 46 ALA B CA 1
ATOM 3414 C C . ALA B 1 46 ? -10.914 -34.375 -8.648 1 98.75 46 ALA B C 1
ATOM 3416 O O . ALA B 1 46 ? -12.055 -33.969 -8.414 1 98.75 46 ALA B O 1
ATOM 3417 N N . GLN B 1 47 ? -10.422 -35.5 -8.18 1 98.5 47 GLN B N 1
ATOM 3418 C CA . GLN B 1 47 ? -11.211 -36.344 -7.277 1 98.5 47 GLN B CA 1
ATOM 3419 C C . GLN B 1 47 ? -11.422 -35.625 -5.938 1 98.5 47 GLN B C 1
ATOM 3421 O O . GLN B 1 47 ? -12.523 -35.656 -5.391 1 98.5 47 GLN B O 1
ATOM 3426 N N . HIS B 1 48 ? -10.383 -35.125 -5.449 1 98.75 48 HIS B N 1
ATOM 3427 C CA . HIS B 1 48 ? -10.453 -34.375 -4.199 1 98.75 48 HIS B CA 1
ATOM 3428 C C . HIS B 1 48 ? -9.32 -33.375 -4.094 1 98.75 48 HIS B C 1
ATOM 3430 O O . HIS B 1 48 ? -8.188 -33.656 -4.504 1 98.75 48 HIS B O 1
ATOM 3436 N N . VAL B 1 49 ? -9.656 -32.219 -3.551 1 98.88 49 VAL B N 1
ATOM 3437 C CA . VAL B 1 49 ? -8.688 -31.141 -3.355 1 98.88 49 VAL B CA 1
ATOM 3438 C C . VAL B 1 49 ? -8.602 -30.781 -1.873 1 98.88 49 VAL B C 1
ATOM 3440 O O . VAL B 1 49 ? -9.625 -30.641 -1.202 1 98.88 49 VAL B O 1
ATOM 3443 N N . VAL B 1 50 ? -7.383 -30.719 -1.374 1 98.88 50 VAL B N 1
ATOM 3444 C CA . VAL B 1 50 ? -7.141 -30.203 -0.03 1 98.88 50 VAL B CA 1
ATOM 3445 C C . VAL B 1 50 ? -6.418 -28.859 -0.113 1 98.88 50 VAL B C 1
ATOM 3447 O O . VAL B 1 50 ? -5.34 -28.766 -0.701 1 98.88 50 VAL B O 1
ATOM 3450 N N . GLY B 1 51 ? -7.07 -27.812 0.398 1 98.56 51 GLY B N 1
ATOM 3451 C CA . GLY B 1 51 ? -6.426 -26.516 0.524 1 98.56 51 GLY B CA 1
ATOM 3452 C C . GLY B 1 51 ? -5.973 -26.203 1.939 1 98.56 51 GLY B C 1
ATOM 3453 O O . GLY B 1 51 ? -6.691 -26.484 2.9 1 98.56 51 GLY B O 1
ATOM 3454 N N . ILE B 1 52 ? -4.754 -25.641 2.035 1 98.06 52 ILE B N 1
ATOM 3455 C CA . ILE B 1 52 ? -4.262 -25.281 3.361 1 98.06 52 ILE B CA 1
ATOM 3456 C C . ILE B 1 52 ? -3.793 -23.828 3.359 1 98.06 52 ILE B C 1
ATOM 3458 O O . ILE B 1 52 ? -3.15 -23.375 2.406 1 98.06 52 ILE B O 1
ATOM 3462 N N . ASP B 1 53 ? -4.168 -23.141 4.352 1 96.25 53 ASP B N 1
ATOM 3463 C CA . ASP B 1 53 ? -3.787 -21.75 4.551 1 96.25 53 ASP B CA 1
ATOM 3464 C C . ASP B 1 53 ? -3.809 -21.375 6.031 1 96.25 53 ASP B C 1
ATOM 3466 O O . ASP B 1 53 ? -4.66 -21.844 6.785 1 96.25 53 ASP B O 1
ATOM 3470 N N . MET B 1 54 ? -2.881 -20.5 6.363 1 92.62 54 MET B N 1
ATOM 3471 C CA . MET B 1 54 ? -2.789 -20.125 7.773 1 92.62 54 MET B CA 1
ATOM 3472 C C . MET B 1 54 ? -3.623 -18.875 8.062 1 92.62 54 MET B C 1
ATOM 3474 O O . MET B 1 54 ? -3.969 -18.625 9.219 1 92.62 54 MET B O 1
ATOM 3478 N N . SER B 1 55 ? -3.977 -18.219 7.016 1 88.44 55 SER B N 1
ATOM 3479 C CA . SER B 1 55 ? -4.656 -16.938 7.207 1 88.44 55 SER B CA 1
ATOM 3480 C C . SER B 1 55 ? -6.137 -17.141 7.508 1 88.44 55 SER B C 1
ATOM 3482 O O . SER B 1 55 ? -6.703 -18.188 7.184 1 88.44 55 SER B O 1
ATOM 3484 N N . ASN B 1 56 ? -6.77 -16.141 8.078 1 88.31 56 ASN B N 1
ATOM 3485 C CA . ASN B 1 56 ? -8.18 -16.188 8.43 1 88.31 56 ASN B CA 1
ATOM 3486 C C . ASN B 1 56 ? -9.07 -16.109 7.191 1 88.31 56 ASN B C 1
ATOM 3488 O O . ASN B 1 56 ? -10.273 -16.391 7.262 1 88.31 56 ASN B O 1
ATOM 3492 N N . ILE B 1 57 ? -8.5 -15.844 6.133 1 90.5 57 ILE B N 1
ATOM 3493 C CA . ILE B 1 57 ? -9.266 -15.75 4.895 1 90.5 57 ILE B CA 1
ATOM 3494 C C . ILE B 1 57 ? -9.875 -17.109 4.559 1 90.5 57 ILE B C 1
ATOM 3496 O O . ILE B 1 57 ? -10.82 -17.203 3.773 1 90.5 57 ILE B O 1
ATOM 3500 N N . ILE B 1 58 ? -9.312 -18.047 5.164 1 94.19 58 ILE B N 1
ATOM 3501 C CA . ILE B 1 58 ? -9.75 -19.406 4.891 1 94.19 58 ILE B CA 1
ATOM 3502 C C . ILE B 1 58 ? -11.203 -19.594 5.328 1 94.19 58 ILE B C 1
ATOM 3504 O O . ILE B 1 58 ? -11.938 -20.406 4.773 1 94.19 58 ILE B O 1
ATOM 3508 N N . ASP B 1 59 ? -11.656 -18.781 6.25 1 94.38 59 ASP B N 1
ATOM 3509 C CA . ASP B 1 59 ? -13.055 -18.828 6.672 1 94.38 59 ASP B CA 1
ATOM 3510 C C . ASP B 1 59 ? -13.984 -18.359 5.547 1 94.38 59 ASP B C 1
ATOM 3512 O O . ASP B 1 59 ? -15.047 -18.953 5.336 1 94.38 59 ASP B O 1
ATOM 3516 N N . GLN B 1 60 ? -13.57 -17.359 4.902 1 94.31 60 GLN B N 1
ATOM 3517 C CA . GLN B 1 60 ? -14.32 -16.922 3.732 1 94.31 60 GLN B CA 1
ATOM 3518 C C . GLN B 1 60 ? -14.227 -17.938 2.6 1 94.31 60 GLN B C 1
ATOM 3520 O O . GLN B 1 60 ? -15.195 -18.141 1.86 1 94.31 60 GLN B O 1
ATOM 3525 N N . ALA B 1 61 ? -13.07 -18.547 2.523 1 97.44 61 ALA B N 1
ATOM 3526 C CA . ALA B 1 61 ? -12.891 -19.578 1.499 1 97.44 61 ALA B CA 1
ATOM 3527 C C . ALA B 1 61 ? -13.906 -20.703 1.66 1 97.44 61 ALA B C 1
ATOM 3529 O O . ALA B 1 61 ? -14.453 -21.203 0.673 1 97.44 61 ALA B O 1
ATOM 3530 N N . GLN B 1 62 ? -14.18 -21.031 2.879 1 98 62 GLN B N 1
ATOM 3531 C CA . GLN B 1 62 ? -15.156 -22.078 3.152 1 98 62 GLN B CA 1
ATOM 3532 C C . GLN B 1 62 ? -16.531 -21.703 2.629 1 98 62 GLN B C 1
ATOM 3534 O O . GLN B 1 62 ? -17.219 -22.516 2.004 1 98 62 GLN B O 1
ATOM 3539 N N . LYS B 1 63 ? -16.906 -20.484 2.852 1 97.62 63 LYS B N 1
ATOM 3540 C CA . LYS B 1 63 ? -18.188 -19.984 2.369 1 97.62 63 LYS B CA 1
ATOM 3541 C C . LYS B 1 63 ? -18.234 -19.969 0.845 1 97.62 63 LYS B C 1
ATOM 3543 O O . LYS B 1 63 ? -19.266 -20.312 0.249 1 97.62 63 LYS B O 1
ATOM 3548 N N . ILE B 1 64 ? -17.203 -19.641 0.27 1 98 64 ILE B N 1
ATOM 3549 C CA . ILE B 1 64 ? -17.109 -19.562 -1.184 1 98 64 ILE B CA 1
ATOM 3550 C C . ILE B 1 64 ? -17.234 -20.969 -1.784 1 98 64 ILE B C 1
ATOM 3552 O O . ILE B 1 64 ? -18 -21.172 -2.734 1 98 64 ILE B O 1
ATOM 3556 N N . ILE B 1 65 ? -16.531 -21.906 -1.212 1 98.44 65 ILE B N 1
ATOM 3557 C CA . ILE B 1 65 ? -16.562 -23.281 -1.683 1 98.44 65 ILE B CA 1
ATOM 3558 C C . ILE B 1 65 ? -17.984 -23.828 -1.602 1 98.44 65 ILE B C 1
ATOM 3560 O O . ILE B 1 65 ? -18.469 -24.453 -2.541 1 98.44 65 ILE B O 1
ATOM 3564 N N . GLU B 1 66 ? -18.609 -23.531 -0.524 1 98.25 66 GLU B N 1
ATOM 3565 C CA . GLU B 1 66 ? -20 -23.969 -0.32 1 98.25 66 GLU B CA 1
ATOM 3566 C C . GLU B 1 66 ? -20.938 -23.312 -1.335 1 98.25 66 GLU B C 1
ATOM 3568 O O . GLU B 1 66 ? -21.766 -24 -1.944 1 98.25 66 GLU B O 1
ATOM 3573 N N . ALA B 1 67 ? -20.766 -22.078 -1.561 1 97.94 67 ALA B N 1
ATOM 3574 C CA . ALA B 1 67 ? -21.625 -21.328 -2.469 1 97.94 67 ALA B CA 1
ATOM 3575 C C . ALA B 1 67 ? -21.484 -21.828 -3.902 1 97.94 67 ALA B C 1
ATOM 3577 O O . ALA B 1 67 ? -22.391 -21.656 -4.719 1 97.94 67 ALA B O 1
ATOM 3578 N N . ASN B 1 68 ? -20.391 -22.484 -4.199 1 98.56 68 ASN B N 1
ATOM 3579 C CA . ASN B 1 68 ? -20.125 -22.906 -5.57 1 98.56 68 ASN B CA 1
ATOM 3580 C C . ASN B 1 68 ? -20.281 -24.422 -5.727 1 98.56 68 ASN B C 1
ATOM 3582 O O . ASN B 1 68 ? -19.953 -24.984 -6.777 1 98.56 68 ASN B O 1
ATOM 3586 N N . GLY B 1 69 ? -20.656 -25.094 -4.645 1 98.06 69 GLY B N 1
ATOM 3587 C CA . GLY B 1 69 ? -21.047 -26.5 -4.738 1 98.06 69 GLY B CA 1
ATOM 3588 C C . GLY B 1 69 ? -19.859 -27.453 -4.715 1 98.06 69 GLY B C 1
ATOM 3589 O O . GLY B 1 69 ? -19.922 -28.531 -5.281 1 98.06 69 GLY B O 1
ATOM 3590 N N . PHE B 1 70 ? -18.781 -27.047 -4.074 1 98.44 70 PHE B N 1
ATOM 3591 C CA . PHE B 1 70 ? -17.594 -27.906 -4.094 1 98.44 70 PHE B CA 1
ATOM 3592 C C . PHE B 1 70 ? -17.312 -28.484 -2.715 1 98.44 70 PHE B C 1
ATOM 3594 O O . PHE B 1 70 ? -16.219 -29 -2.451 1 98.44 70 PHE B O 1
ATOM 3601 N N . SER B 1 71 ? -18.266 -28.5 -1.814 1 97.69 71 SER B N 1
ATOM 3602 C CA . SER B 1 71 ? -18.062 -28.922 -0.431 1 97.69 71 SER B CA 1
ATOM 3603 C C . SER B 1 71 ? -17.703 -30.391 -0.351 1 97.69 71 SER B C 1
ATOM 3605 O O . SER B 1 71 ? -17.031 -30.828 0.585 1 97.69 71 SER B O 1
ATOM 3607 N N . ASP B 1 72 ? -18.125 -31.125 -1.318 1 97.38 72 ASP B N 1
ATOM 3608 C CA . ASP B 1 72 ? -17.859 -32.562 -1.303 1 97.38 72 ASP B CA 1
ATOM 3609 C C . ASP B 1 72 ? -16.5 -32.875 -1.919 1 97.38 72 ASP B C 1
ATOM 3611 O O . ASP B 1 72 ? -15.977 -33.969 -1.751 1 97.38 72 ASP B O 1
ATOM 3615 N N . ARG B 1 73 ? -15.906 -31.953 -2.576 1 97.94 73 ARG B N 1
ATOM 3616 C CA . ARG B 1 73 ? -14.703 -32.25 -3.348 1 97.94 73 ARG B CA 1
ATOM 3617 C C . ARG B 1 73 ? -13.508 -31.469 -2.799 1 97.94 73 ARG B C 1
ATOM 3619 O O . ARG B 1 73 ? -12.359 -31.781 -3.127 1 97.94 73 ARG B O 1
ATOM 3626 N N . ILE B 1 74 ? -13.758 -30.422 -2.023 1 98.81 74 ILE B N 1
ATOM 3627 C CA . ILE B 1 74 ? -12.672 -29.594 -1.495 1 98.81 74 ILE B CA 1
ATOM 3628 C C . ILE B 1 74 ? -12.727 -29.594 0.031 1 98.81 74 ILE B C 1
ATOM 3630 O O . ILE B 1 74 ? -13.773 -29.344 0.624 1 98.81 74 ILE B O 1
ATOM 3634 N N . THR B 1 75 ? -11.656 -29.906 0.637 1 98.69 75 THR B N 1
ATOM 3635 C CA . THR B 1 75 ? -11.477 -29.781 2.078 1 98.69 75 THR B CA 1
ATOM 3636 C C . THR B 1 75 ? -10.43 -28.719 2.402 1 98.69 75 THR B C 1
ATOM 3638 O O . THR B 1 75 ? -9.328 -28.75 1.854 1 98.69 75 THR B O 1
ATOM 3641 N N . LEU B 1 76 ? -10.789 -27.828 3.281 1 98.44 76 LEU B N 1
ATOM 3642 C CA . LEU B 1 76 ? -9.859 -26.781 3.682 1 98.44 76 LEU B CA 1
ATOM 3643 C C . LEU B 1 76 ? -9.297 -27.047 5.07 1 98.44 76 LEU B C 1
ATOM 3645 O O . LEU B 1 76 ? -10.023 -27.5 5.965 1 98.44 76 LEU B O 1
ATOM 3649 N N . VAL B 1 77 ? -8.023 -26.859 5.199 1 97.88 77 VAL B N 1
ATOM 3650 C CA . VAL B 1 77 ? -7.324 -27 6.473 1 97.88 77 VAL B CA 1
ATOM 3651 C C . VAL B 1 77 ? -6.719 -25.672 6.891 1 97.88 77 VAL B C 1
ATOM 3653 O O . VAL B 1 77 ? -5.922 -25.078 6.156 1 97.88 77 VAL B O 1
ATOM 3656 N N . LYS B 1 78 ? -7.117 -25.156 8.023 1 96.5 78 LYS B N 1
ATOM 3657 C CA . LYS B 1 78 ? -6.547 -23.938 8.562 1 96.5 78 LYS B CA 1
ATOM 3658 C C . LYS B 1 78 ? -5.301 -24.219 9.391 1 96.5 78 LYS B C 1
ATOM 3660 O O . LYS B 1 78 ? -5.371 -24.922 10.406 1 96.5 78 LYS B O 1
ATOM 3665 N N . GLY B 1 79 ? -4.148 -23.672 8.938 1 94.62 79 GLY B N 1
ATOM 3666 C CA . GLY B 1 79 ? -2.9 -23.875 9.664 1 94.62 79 GLY B CA 1
ATOM 3667 C C . GLY B 1 79 ? -1.673 -23.75 8.781 1 94.62 79 GLY B C 1
ATOM 3668 O O . GLY B 1 79 ? -1.785 -23.484 7.586 1 94.62 79 GLY B O 1
ATOM 3669 N N . LYS B 1 80 ? -0.592 -23.938 9.391 1 93.56 80 LYS B N 1
ATOM 3670 C CA . LYS B 1 80 ? 0.688 -24 8.688 1 93.56 80 LYS B CA 1
ATOM 3671 C C . LYS B 1 80 ? 0.971 -25.422 8.195 1 93.56 80 LYS B C 1
ATOM 3673 O O . LYS B 1 80 ? 0.852 -26.391 8.953 1 93.56 80 LYS B O 1
ATOM 3678 N N . LEU B 1 81 ? 1.366 -25.438 6.961 1 94.38 81 LEU B N 1
ATOM 3679 C CA . LEU B 1 81 ? 1.639 -26.75 6.387 1 94.38 81 LEU B CA 1
ATOM 3680 C C . LEU B 1 81 ? 2.666 -27.516 7.223 1 94.38 81 LEU B C 1
ATOM 3682 O O . LEU B 1 81 ? 2.572 -28.734 7.375 1 94.38 81 LEU B O 1
ATOM 3686 N N . GLU B 1 82 ? 3.607 -26.766 7.801 1 91.19 82 GLU B N 1
ATOM 3687 C CA . GLU B 1 82 ? 4.703 -27.359 8.57 1 91.19 82 GLU B CA 1
ATOM 3688 C C . GLU B 1 82 ? 4.191 -28.031 9.836 1 91.19 82 GLU B C 1
ATOM 3690 O O . GLU B 1 82 ? 4.852 -28.922 10.383 1 91.19 82 GLU B O 1
ATOM 3695 N N . GLU B 1 83 ? 3.014 -27.625 10.234 1 92.88 83 GLU B N 1
ATOM 3696 C CA . GLU B 1 83 ? 2.535 -28.078 11.539 1 92.88 83 GLU B CA 1
ATOM 3697 C C . GLU B 1 83 ? 1.238 -28.875 11.414 1 92.88 83 GLU B C 1
ATOM 3699 O O . GLU B 1 83 ? 0.924 -29.703 12.266 1 92.88 83 GLU B O 1
ATOM 3704 N N . ALA B 1 84 ? 0.592 -28.672 10.414 1 91.69 84 ALA B N 1
ATOM 3705 C CA . ALA B 1 84 ? -0.758 -29.219 10.289 1 91.69 84 ALA B CA 1
ATOM 3706 C C . ALA B 1 84 ? -0.723 -30.656 9.812 1 91.69 84 ALA B C 1
ATOM 3708 O O . ALA B 1 84 ? 0.208 -31.062 9.117 1 91.69 84 ALA B O 1
ATOM 3709 N N . GLU B 1 85 ? -1.772 -31.406 10.258 1 92.31 85 GLU B N 1
ATOM 3710 C CA . GLU B 1 85 ? -2.029 -32.75 9.711 1 92.31 85 GLU B CA 1
ATOM 3711 C C . GLU B 1 85 ? -3.064 -32.688 8.586 1 92.31 85 GLU B C 1
ATOM 3713 O O . GLU B 1 85 ? -4.148 -32.125 8.766 1 92.31 85 GLU B O 1
ATOM 3718 N N . LEU B 1 86 ? -2.703 -33.25 7.523 1 96.75 86 LEU B N 1
ATOM 3719 C CA . LEU B 1 86 ? -3.613 -33.25 6.383 1 96.75 86 LEU B CA 1
ATOM 3720 C C . LEU B 1 86 ? -4.445 -34.531 6.34 1 96.75 86 LEU B C 1
ATOM 3722 O O . LEU B 1 86 ? -4 -35.594 6.812 1 96.75 86 LEU B O 1
ATOM 3726 N N . PRO B 1 87 ? -5.605 -34.469 5.82 1 95.81 87 PRO B N 1
ATOM 3727 C CA . PRO B 1 87 ? -6.488 -35.625 5.758 1 95.81 87 PRO B CA 1
ATOM 3728 C C . PRO B 1 87 ? -6.02 -36.656 4.738 1 95.81 87 PRO B C 1
ATOM 3730 O O . PRO B 1 87 ? -6.484 -37.812 4.758 1 95.81 87 PRO B O 1
ATOM 3733 N N . ILE B 1 88 ? -5.211 -36.281 3.818 1 94.19 88 ILE B N 1
ATOM 3734 C CA . ILE B 1 88 ? -4.621 -37.156 2.814 1 94.19 88 ILE B CA 1
ATOM 3735 C C . ILE B 1 88 ? -3.1 -37.156 2.953 1 94.19 88 ILE B C 1
ATOM 3737 O O . ILE B 1 88 ? -2.494 -36.125 3.18 1 94.19 88 ILE B O 1
ATOM 3741 N N . LYS B 1 89 ? -2.482 -38.312 2.689 1 93.31 89 LYS B N 1
ATOM 3742 C CA . LYS B 1 89 ? -1.057 -38.438 2.98 1 93.31 89 LYS B CA 1
ATOM 3743 C C . LYS B 1 89 ? -0.217 -38.188 1.73 1 93.31 89 LYS B C 1
ATOM 3745 O O . LYS B 1 89 ? 0.939 -37.75 1.824 1 93.31 89 LYS B O 1
ATOM 3750 N N . GLU B 1 90 ? -0.786 -38.594 0.592 1 97.25 90 GLU B N 1
ATOM 3751 C CA . GLU B 1 90 ? -0.056 -38.375 -0.654 1 97.25 90 GLU B CA 1
ATOM 3752 C C . GLU B 1 90 ? -0.966 -37.812 -1.732 1 97.25 90 GLU B C 1
ATOM 3754 O O . GLU B 1 90 ? -2.127 -38.188 -1.853 1 97.25 90 GLU B O 1
ATOM 3759 N N . PHE B 1 91 ? -0.389 -36.906 -2.504 1 98.62 91 PHE B N 1
ATOM 3760 C CA . PHE B 1 91 ? -1.16 -36.219 -3.537 1 98.62 91 PHE B CA 1
ATOM 3761 C C . PHE B 1 91 ? -0.533 -36.438 -4.91 1 98.62 91 PHE B C 1
ATOM 3763 O O . PHE B 1 91 ? 0.687 -36.562 -5.027 1 98.62 91 PHE B O 1
ATOM 3770 N N . ASP B 1 92 ? -1.352 -36.438 -5.957 1 98.56 92 ASP B N 1
ATOM 3771 C CA . ASP B 1 92 ? -0.881 -36.531 -7.336 1 98.56 92 ASP B CA 1
ATOM 3772 C C . ASP B 1 92 ? -0.298 -35.188 -7.812 1 98.56 92 ASP B C 1
ATOM 3774 O O . ASP B 1 92 ? 0.623 -35.188 -8.633 1 98.56 92 ASP B O 1
ATOM 3778 N N . ILE B 1 93 ? -0.885 -34.125 -7.34 1 98.5 93 ILE B N 1
ATOM 3779 C CA . ILE B 1 93 ? -0.538 -32.812 -7.836 1 98.5 93 ILE B CA 1
ATOM 3780 C C . ILE B 1 93 ? -0.468 -31.812 -6.668 1 98.5 93 ILE B C 1
ATOM 3782 O O . ILE B 1 93 ? -1.299 -31.859 -5.758 1 98.5 93 ILE B O 1
ATOM 3786 N N . ILE B 1 94 ? 0.524 -30.969 -6.707 1 98 94 ILE B N 1
ATOM 3787 C CA . ILE B 1 94 ? 0.599 -29.812 -5.809 1 98 94 ILE B CA 1
ATOM 3788 C C . ILE B 1 94 ? 0.491 -28.531 -6.613 1 98 94 ILE B C 1
ATOM 3790 O O . ILE B 1 94 ? 1.175 -28.359 -7.625 1 98 94 ILE B O 1
ATOM 3794 N N . ILE B 1 95 ? -0.425 -27.656 -6.238 1 98.25 95 ILE B N 1
ATOM 3795 C CA . ILE B 1 95 ? -0.541 -26.328 -6.84 1 98.25 95 ILE B CA 1
ATOM 3796 C C . ILE B 1 95 ? -0.292 -25.25 -5.781 1 98.25 95 ILE B C 1
ATOM 3798 O O . ILE B 1 95 ? -0.663 -25.422 -4.617 1 98.25 95 ILE B O 1
ATOM 3802 N N . SER B 1 96 ? 0.407 -24.156 -6.172 1 97.06 96 SER B N 1
ATOM 3803 C CA . SER B 1 96 ? 0.658 -23.062 -5.246 1 97.06 96 SER B CA 1
ATOM 3804 C C . SER B 1 96 ? 1.05 -21.781 -5.992 1 97.06 96 SER B C 1
ATOM 3806 O O . SER B 1 96 ? 1.771 -21.844 -6.988 1 97.06 96 SER B O 1
ATOM 3808 N N . GLU B 1 97 ? 0.482 -20.719 -5.543 1 94.69 97 GLU B N 1
ATOM 3809 C CA . GLU B 1 97 ? 1.004 -19.422 -5.941 1 94.69 97 GLU B CA 1
ATOM 3810 C C . GLU B 1 97 ? 2.053 -18.922 -4.949 1 94.69 97 GLU B C 1
ATOM 3812 O O . GLU B 1 97 ? 1.75 -18.109 -4.066 1 94.69 97 GLU B O 1
ATOM 3817 N N . TRP B 1 98 ? 3.262 -19.312 -5.215 1 92.19 98 TRP B N 1
ATOM 3818 C CA . TRP B 1 98 ? 4.27 -19.125 -4.172 1 92.19 98 TRP B CA 1
ATOM 3819 C C . TRP B 1 98 ? 5.121 -17.891 -4.445 1 92.19 98 TRP B C 1
ATOM 3821 O O . TRP B 1 98 ? 5.863 -17.438 -3.572 1 92.19 98 TRP B O 1
ATOM 3831 N N . MET B 1 99 ? 4.961 -17.234 -5.57 1 92.81 99 MET B N 1
ATOM 3832 C CA . MET B 1 99 ? 5.879 -16.156 -5.945 1 92.81 99 MET B CA 1
ATOM 3833 C C . MET B 1 99 ? 5.633 -14.906 -5.102 1 92.81 99 MET B C 1
ATOM 3835 O O . MET B 1 99 ? 4.488 -14.57 -4.801 1 92.81 99 MET B O 1
ATOM 3839 N N . GLY B 1 100 ? 6.672 -14.266 -4.766 1 91.44 100 GLY B N 1
ATOM 3840 C CA . GLY B 1 100 ? 6.641 -12.914 -4.215 1 91.44 100 GLY B CA 1
ATOM 3841 C C . GLY B 1 100 ? 7.43 -11.914 -5.035 1 91.44 100 GLY B C 1
ATOM 3842 O O . GLY B 1 100 ? 7.871 -12.227 -6.145 1 91.44 100 GLY B O 1
ATOM 3843 N N . TYR B 1 101 ? 7.488 -10.734 -4.512 1 90.94 101 TYR B N 1
ATOM 3844 C CA . TYR B 1 101 ? 8.352 -9.75 -5.152 1 90.94 101 TYR B CA 1
ATOM 3845 C C . TYR B 1 101 ? 9.766 -10.297 -5.336 1 90.94 101 TYR B C 1
ATOM 3847 O O . TYR B 1 101 ? 10.25 -11.07 -4.504 1 90.94 101 TYR B O 1
ATOM 3855 N N . PHE B 1 102 ? 10.359 -9.953 -6.453 1 94.19 102 PHE B N 1
ATOM 3856 C CA . PHE B 1 102 ? 11.695 -10.461 -6.766 1 94.19 102 PHE B CA 1
ATOM 3857 C C . PHE B 1 102 ? 11.703 -11.984 -6.738 1 94.19 102 PHE B C 1
ATOM 3859 O O . PHE B 1 102 ? 12.719 -12.594 -6.387 1 94.19 102 PHE B O 1
ATOM 3866 N N . LEU B 1 103 ? 10.578 -12.586 -6.922 1 92.69 103 LEU B N 1
ATOM 3867 C CA . LEU B 1 103 ? 10.344 -14.016 -7.066 1 92.69 103 LEU B CA 1
ATOM 3868 C C . LEU B 1 103 ? 10.383 -14.711 -5.711 1 92.69 103 LEU B C 1
ATOM 3870 O O . LEU B 1 103 ? 9.508 -15.523 -5.406 1 92.69 103 LEU B O 1
ATOM 3874 N N . LEU B 1 104 ? 11.297 -14.32 -4.883 1 89.62 104 LEU B N 1
ATOM 3875 C CA . LEU B 1 104 ? 11.586 -15.148 -3.713 1 89.62 104 LEU B CA 1
ATOM 3876 C C . LEU B 1 104 ? 11.172 -14.43 -2.43 1 89.62 104 LEU B C 1
ATOM 3878 O O . LEU B 1 104 ? 11.328 -14.969 -1.334 1 89.62 104 LEU B O 1
ATOM 3882 N N . TYR B 1 105 ? 10.617 -13.297 -2.635 1 87.38 105 TYR B N 1
ATOM 3883 C CA . TYR B 1 105 ? 10.188 -12.547 -1.46 1 87.38 105 TYR B CA 1
ATOM 3884 C C . TYR B 1 105 ? 9.117 -13.312 -0.688 1 87.38 105 TYR B C 1
ATOM 3886 O O . TYR B 1 105 ? 8.289 -14.008 -1.283 1 87.38 105 TYR B O 1
ATOM 3894 N N . GLU B 1 106 ? 9.102 -13.312 0.677 1 81 106 GLU B N 1
ATOM 3895 C CA . GLU B 1 106 ? 8.203 -13.93 1.646 1 81 106 GLU B CA 1
ATOM 3896 C C . GLU B 1 106 ? 8.539 -15.406 1.848 1 81 106 GLU B C 1
ATOM 3898 O O . GLU B 1 106 ? 7.875 -16.109 2.615 1 81 106 GLU B O 1
ATOM 3903 N N . SER B 1 107 ? 9.398 -16.047 1.081 1 80 107 SER B N 1
ATOM 3904 C CA . SER B 1 107 ? 9.984 -17.359 1.289 1 80 107 SER B CA 1
ATOM 3905 C C . SER B 1 107 ? 8.914 -18.438 1.306 1 80 107 SER B C 1
ATOM 3907 O O . SER B 1 107 ? 8.977 -19.375 2.107 1 80 107 SER B O 1
ATOM 3909 N N . MET B 1 108 ? 7.918 -18.297 0.469 1 86.75 108 MET B N 1
ATOM 3910 C CA . MET B 1 108 ? 6.848 -19.281 0.396 1 86.75 108 MET B CA 1
ATOM 3911 C C . MET B 1 108 ? 7.324 -20.562 -0.295 1 86.75 108 MET B C 1
ATOM 3913 O O . MET B 1 108 ? 6.777 -21.641 -0.064 1 86.75 108 MET B O 1
ATOM 3917 N N . LEU B 1 109 ? 8.297 -20.453 -1.083 1 89.31 109 LEU B N 1
ATOM 3918 C CA . LEU B 1 109 ? 8.773 -21.609 -1.835 1 89.31 109 LEU B CA 1
ATOM 3919 C C . LEU B 1 109 ? 9.297 -22.688 -0.896 1 89.31 109 LEU B C 1
ATOM 3921 O O . LEU B 1 109 ? 9.18 -23.875 -1.189 1 89.31 109 LEU B O 1
ATOM 3925 N N . ASP B 1 110 ? 9.781 -22.297 0.268 1 87.62 110 ASP B N 1
ATOM 3926 C CA . ASP B 1 110 ? 10.219 -23.266 1.272 1 87.62 110 ASP B CA 1
ATOM 3927 C C . ASP B 1 110 ? 9.086 -24.219 1.643 1 87.62 110 ASP B C 1
ATOM 3929 O O . ASP B 1 110 ? 9.297 -25.438 1.736 1 87.62 110 ASP B O 1
ATOM 3933 N N . THR B 1 111 ? 8.023 -23.672 1.79 1 91.44 111 THR B N 1
ATOM 3934 C CA . THR B 1 111 ? 6.855 -24.469 2.182 1 91.44 111 THR B CA 1
ATOM 3935 C C . THR B 1 111 ? 6.422 -25.391 1.047 1 91.44 111 THR B C 1
ATOM 3937 O O . THR B 1 111 ? 6.047 -26.547 1.285 1 91.44 111 THR B O 1
ATOM 3940 N N . VAL B 1 112 ? 6.48 -24.938 -0.128 1 93.12 112 VAL B N 1
ATOM 3941 C CA . VAL B 1 112 ? 6.078 -25.734 -1.278 1 93.12 112 VAL B CA 1
ATOM 3942 C C . VAL B 1 112 ? 7.035 -26.906 -1.449 1 93.12 112 VAL B C 1
ATOM 3944 O O . VAL B 1 112 ? 6.609 -28.031 -1.754 1 93.12 112 VAL B O 1
ATOM 3947 N N . LEU B 1 113 ? 8.281 -26.625 -1.243 1 91.44 113 LEU B N 1
ATOM 3948 C CA . LEU B 1 113 ? 9.273 -27.688 -1.346 1 91.44 113 LEU B CA 1
ATOM 3949 C C . LEU B 1 113 ? 9.07 -28.719 -0.245 1 91.44 113 LEU B C 1
ATOM 3951 O O . LEU B 1 113 ? 9.211 -29.922 -0.484 1 91.44 113 LEU B O 1
ATOM 3955 N N . LEU B 1 114 ? 8.758 -28.266 0.9 1 92.19 114 LEU B N 1
ATOM 3956 C CA . LEU B 1 114 ? 8.422 -29.188 1.98 1 92.19 114 LEU B CA 1
ATOM 3957 C C . LEU B 1 114 ? 7.211 -30.031 1.615 1 92.19 114 LEU B C 1
ATOM 3959 O O . LEU B 1 114 ? 7.207 -31.25 1.834 1 92.19 114 LEU B O 1
ATOM 3963 N N . ALA B 1 115 ? 6.227 -29.453 1.083 1 95.06 115 ALA B N 1
ATOM 3964 C CA . ALA B 1 115 ? 5.035 -30.172 0.641 1 95.06 115 ALA B CA 1
ATOM 3965 C C . ALA B 1 115 ? 5.387 -31.219 -0.41 1 95.06 115 ALA B C 1
ATOM 3967 O O . ALA B 1 115 ? 4.887 -32.344 -0.367 1 95.06 115 ALA B O 1
ATOM 3968 N N . ARG B 1 116 ? 6.168 -30.781 -1.352 1 93.81 116 ARG B N 1
ATOM 3969 C CA . ARG B 1 116 ? 6.629 -31.703 -2.391 1 93.81 116 ARG B CA 1
ATOM 3970 C C . ARG B 1 116 ? 7.285 -32.938 -1.782 1 93.81 116 ARG B C 1
ATOM 3972 O O . ARG B 1 116 ? 6.91 -34.062 -2.1 1 93.81 116 ARG B O 1
ATOM 3979 N N . ASP B 1 117 ? 8.18 -32.719 -0.877 1 92.94 117 ASP B N 1
ATOM 3980 C CA . ASP B 1 117 ? 8.984 -33.812 -0.327 1 92.94 117 ASP B CA 1
ATOM 3981 C C . ASP B 1 117 ? 8.148 -34.688 0.577 1 92.94 117 ASP B C 1
ATOM 3983 O O . ASP B 1 117 ? 8.367 -35.906 0.629 1 92.94 117 ASP B O 1
ATOM 3987 N N . LYS B 1 118 ? 7.191 -34.156 1.176 1 94.62 118 LYS B N 1
ATOM 3988 C CA . LYS B 1 118 ? 6.426 -34.906 2.182 1 94.62 118 LYS B CA 1
ATOM 3989 C C . LYS B 1 118 ? 5.18 -35.531 1.57 1 94.62 118 LYS B C 1
ATOM 3991 O O . LYS B 1 118 ? 4.777 -36.625 1.965 1 94.62 118 LYS B O 1
ATOM 3996 N N . TYR B 1 119 ? 4.617 -34.844 0.589 1 96.81 119 TYR B N 1
ATOM 3997 C CA . TYR B 1 119 ? 3.244 -35.219 0.279 1 96.81 119 TYR B CA 1
ATOM 3998 C C . TYR B 1 119 ? 3.1 -35.594 -1.193 1 96.81 119 TYR B C 1
ATOM 4000 O O . TYR B 1 119 ? 2.094 -36.188 -1.596 1 96.81 119 TYR B O 1
ATOM 4008 N N . LEU B 1 120 ? 4 -35.25 -2.016 1 97.38 120 LEU B N 1
ATOM 4009 C CA . LEU B 1 120 ? 3.838 -35.5 -3.445 1 97.38 120 LEU B CA 1
ATOM 4010 C C . LEU B 1 120 ? 4.191 -36.938 -3.795 1 97.38 120 LEU B C 1
ATOM 4012 O O . LEU B 1 120 ? 5.238 -37.438 -3.385 1 97.38 120 LEU B O 1
ATOM 4016 N N . LYS B 1 121 ? 3.35 -37.594 -4.555 1 97.5 121 LYS B N 1
ATOM 4017 C CA . LYS B 1 121 ? 3.635 -38.938 -5.059 1 97.5 121 LYS B CA 1
ATOM 4018 C C . LYS B 1 121 ? 4.82 -38.938 -6.02 1 97.5 121 LYS B C 1
ATOM 4020 O O . LYS B 1 121 ? 5.098 -37.906 -6.656 1 97.5 121 LYS B O 1
ATOM 4025 N N . LYS B 1 122 ? 5.477 -40.125 -6.043 1 95.38 122 LYS B N 1
ATOM 4026 C CA . LYS B 1 122 ? 6.504 -40.25 -7.074 1 95.38 122 LYS B CA 1
ATOM 4027 C C . LYS B 1 122 ? 5.93 -40 -8.461 1 95.38 122 LYS B C 1
ATOM 4029 O O . LYS B 1 122 ? 4.91 -40.562 -8.836 1 95.38 122 LYS B O 1
ATOM 4034 N N . GLY B 1 123 ? 6.543 -39.062 -9.117 1 94.19 123 GLY B N 1
ATOM 4035 C CA . GLY B 1 123 ? 6.07 -38.75 -10.453 1 94.19 123 GLY B CA 1
ATOM 4036 C C . GLY B 1 123 ? 4.949 -37.719 -10.453 1 94.19 123 GLY B C 1
ATOM 4037 O O . GLY B 1 123 ? 4.371 -37.438 -11.5 1 94.19 123 GLY B O 1
ATOM 4038 N N . GLY B 1 124 ? 4.586 -37.219 -9.32 1 97.25 124 GLY B N 1
ATOM 4039 C CA . GLY B 1 124 ? 3.543 -36.219 -9.227 1 97.25 124 GLY B CA 1
ATOM 4040 C C . GLY B 1 124 ? 3.93 -34.906 -9.875 1 97.25 124 GLY B C 1
ATOM 4041 O O . GLY B 1 124 ? 5.078 -34.719 -10.289 1 97.25 124 GLY B O 1
ATOM 4042 N N . LEU B 1 125 ? 2.945 -34.062 -10.031 1 96.88 125 LEU B N 1
ATOM 4043 C CA . LEU B 1 125 ? 3.164 -32.812 -10.734 1 96.88 125 LEU B CA 1
ATOM 4044 C C . LEU B 1 125 ? 3.082 -31.625 -9.773 1 96.88 125 LEU B C 1
ATOM 4046 O O . LEU B 1 125 ? 2.377 -31.688 -8.758 1 96.88 125 LEU B O 1
ATOM 4050 N N . ILE B 1 126 ? 3.83 -30.594 -10.102 1 95.38 126 ILE B N 1
ATOM 4051 C CA . ILE B 1 126 ? 3.785 -29.344 -9.352 1 95.38 126 ILE B CA 1
ATOM 4052 C C . ILE B 1 126 ? 3.453 -28.188 -10.297 1 95.38 126 ILE B C 1
ATOM 4054 O O . ILE B 1 126 ? 4.023 -28.094 -11.391 1 95.38 126 ILE B O 1
ATOM 4058 N N . PHE B 1 127 ? 2.465 -27.391 -9.883 1 96.25 127 PHE B N 1
ATOM 4059 C CA . PHE B 1 127 ? 2.053 -26.219 -10.664 1 96.25 127 PHE B CA 1
ATOM 4060 C C . PHE B 1 127 ? 2.336 -24.938 -9.906 1 96.25 127 PHE B C 1
ATOM 4062 O O . PHE B 1 127 ? 1.795 -24.719 -8.82 1 96.25 127 PHE B O 1
ATOM 4069 N N . PRO B 1 128 ? 3.053 -23.953 -10.484 1 95.25 128 PRO B N 1
ATOM 4070 C CA . PRO B 1 128 ? 3.914 -24.094 -11.664 1 95.25 128 PRO B CA 1
ATOM 4071 C C . PRO B 1 128 ? 5.18 -24.891 -11.375 1 95.25 128 PRO B C 1
ATOM 4073 O O . PRO B 1 128 ? 5.5 -25.156 -10.211 1 95.25 128 PRO B O 1
ATOM 4076 N N . ASP B 1 129 ? 5.855 -25.25 -12.438 1 92.19 129 ASP B N 1
ATOM 4077 C CA . ASP B 1 129 ? 6.98 -26.156 -12.211 1 92.19 129 ASP B CA 1
ATOM 4078 C C . ASP B 1 129 ? 8.297 -25.5 -12.641 1 92.19 129 ASP B C 1
ATOM 4080 O O . ASP B 1 129 ? 9.367 -26.062 -12.406 1 92.19 129 ASP B O 1
ATOM 4084 N N . ASN B 1 130 ? 8.266 -24.359 -13.242 1 90.62 130 ASN B N 1
ATOM 4085 C CA . ASN B 1 130 ? 9.484 -23.672 -13.641 1 90.62 130 ASN B CA 1
ATOM 4086 C C . ASN B 1 130 ? 9.383 -22.172 -13.414 1 90.62 130 ASN B C 1
ATOM 4088 O O . ASN B 1 130 ? 8.32 -21.578 -13.617 1 90.62 130 ASN B O 1
ATOM 4092 N N . ALA B 1 131 ? 10.43 -21.609 -12.922 1 92.19 131 ALA B N 1
ATOM 4093 C CA . ALA B 1 131 ? 10.555 -20.172 -12.75 1 92.19 131 ALA B CA 1
ATOM 4094 C C . ALA B 1 131 ? 11.953 -19.688 -13.133 1 92.19 131 ALA B C 1
ATOM 4096 O O . ALA B 1 131 ? 12.945 -20.375 -12.883 1 92.19 131 ALA B O 1
ATOM 4097 N N . THR B 1 132 ? 12.016 -18.531 -13.781 1 91.88 132 THR B N 1
ATOM 4098 C CA . THR B 1 132 ? 13.297 -17.953 -14.172 1 91.88 132 THR B CA 1
ATOM 4099 C C . THR B 1 132 ? 13.383 -16.5 -13.734 1 91.88 132 THR B C 1
ATOM 4101 O O . THR B 1 132 ? 12.445 -15.719 -13.953 1 91.88 132 THR B O 1
ATOM 4104 N N . LEU B 1 133 ? 14.492 -16.172 -13.086 1 94.19 133 LEU B N 1
ATOM 4105 C CA . LEU B 1 133 ? 14.781 -14.797 -12.711 1 94.19 133 LEU B CA 1
ATOM 4106 C C . LEU B 1 133 ? 15.664 -14.125 -13.75 1 94.19 133 LEU B C 1
ATOM 4108 O O . LEU B 1 133 ? 16.625 -14.727 -14.242 1 94.19 133 LEU B O 1
ATOM 4112 N N . TYR B 1 134 ? 15.305 -12.875 -14.094 1 96.06 134 TYR B N 1
ATOM 4113 C CA . TYR B 1 134 ? 16.062 -12.102 -15.07 1 96.06 134 TYR B CA 1
ATOM 4114 C C . TYR B 1 134 ? 16.594 -10.812 -14.445 1 96.06 134 TYR B C 1
ATOM 4116 O O . TYR B 1 134 ? 16.031 -10.305 -13.477 1 96.06 134 TYR B O 1
ATOM 4124 N N . LEU B 1 135 ? 17.703 -10.359 -15.031 1 97.56 135 LEU B N 1
ATOM 4125 C CA . LEU B 1 135 ? 18.312 -9.094 -14.641 1 97.56 135 LEU B CA 1
ATOM 4126 C C . LEU B 1 135 ? 18.672 -8.258 -15.867 1 97.56 135 LEU B C 1
ATOM 4128 O O . LEU B 1 135 ? 19.125 -8.797 -16.875 1 97.56 135 LEU B O 1
ATOM 4132 N N . ALA B 1 136 ? 18.453 -6.988 -15.797 1 98.25 136 ALA B N 1
ATOM 4133 C CA . ALA B 1 136 ? 18.875 -6.012 -16.797 1 98.25 136 ALA B CA 1
ATOM 4134 C C . ALA B 1 136 ? 19.266 -4.688 -16.141 1 98.25 136 ALA B C 1
ATOM 4136 O O . ALA B 1 136 ? 19.219 -4.562 -14.914 1 98.25 136 ALA B O 1
ATOM 4137 N N . ALA B 1 137 ? 19.75 -3.797 -16.938 1 98.38 137 ALA B N 1
ATOM 4138 C CA . ALA B 1 137 ? 20.031 -2.443 -16.469 1 98.38 137 ALA B CA 1
ATOM 4139 C C . ALA B 1 137 ? 19.125 -1.424 -17.156 1 98.38 137 ALA B C 1
ATOM 4141 O O . ALA B 1 137 ? 18.719 -1.622 -18.297 1 98.38 137 ALA B O 1
ATOM 4142 N N . ILE B 1 138 ? 18.859 -0.307 -16.422 1 98.56 138 ILE B N 1
ATOM 4143 C CA . ILE B 1 138 ? 17.875 0.604 -16.984 1 98.56 138 ILE B CA 1
ATOM 4144 C C . ILE B 1 138 ? 18.344 2.047 -16.828 1 98.56 138 ILE B C 1
ATOM 4146 O O . ILE B 1 138 ? 19.078 2.367 -15.875 1 98.56 138 ILE B O 1
ATOM 4150 N N . GLU B 1 139 ? 17.984 2.869 -17.828 1 98.56 139 GLU B N 1
ATOM 4151 C CA . GLU B 1 139 ? 17.984 4.324 -17.688 1 98.56 139 GLU B CA 1
ATOM 4152 C C . GLU B 1 139 ? 16.75 4.805 -16.938 1 98.56 139 GLU B C 1
ATOM 4154 O O . GLU B 1 139 ? 15.617 4.562 -17.359 1 98.56 139 GLU B O 1
ATOM 4159 N N . ASP B 1 140 ? 16.984 5.438 -15.797 1 97.69 140 ASP B N 1
ATOM 4160 C CA . ASP B 1 140 ? 15.859 5.82 -14.945 1 97.69 140 ASP B CA 1
ATOM 4161 C C . ASP B 1 140 ? 16.156 7.105 -14.18 1 97.69 140 ASP B C 1
ATOM 4163 O O . ASP B 1 140 ? 15.906 7.195 -12.977 1 97.69 140 ASP B O 1
ATOM 4167 N N . GLN B 1 141 ? 16.641 8.062 -14.852 1 97.25 141 GLN B N 1
ATOM 4168 C CA . GLN B 1 141 ? 17.094 9.305 -14.242 1 97.25 141 GLN B CA 1
ATOM 4169 C C . GLN B 1 141 ? 15.945 10.016 -13.531 1 97.25 141 GLN B C 1
ATOM 4171 O O . GLN B 1 141 ? 16.078 10.398 -12.359 1 97.25 141 GLN B O 1
ATOM 4176 N N . ASP B 1 142 ? 14.875 10.211 -14.227 1 94.88 142 ASP B N 1
ATOM 4177 C CA . ASP B 1 142 ? 13.766 10.984 -13.68 1 94.88 142 ASP B CA 1
ATOM 4178 C C . ASP B 1 142 ? 13.25 10.359 -12.391 1 94.88 142 ASP B C 1
ATOM 4180 O O . ASP B 1 142 ? 13.023 11.062 -11.398 1 94.88 142 ASP B O 1
ATOM 4184 N N . TYR B 1 143 ? 13.086 9.109 -12.367 1 93.62 143 TYR B N 1
ATOM 4185 C CA . TYR B 1 143 ? 12.547 8.445 -11.188 1 93.62 143 TYR B CA 1
ATOM 4186 C C . TYR B 1 143 ? 13.586 8.383 -10.07 1 93.62 143 TYR B C 1
ATOM 4188 O O . TYR B 1 143 ? 13.234 8.445 -8.891 1 93.62 143 TYR B O 1
ATOM 4196 N N . LYS B 1 144 ? 14.781 8.211 -10.438 1 96.25 144 LYS B N 1
ATOM 4197 C CA . LYS B 1 144 ? 15.82 8.273 -9.422 1 96.25 144 LYS B CA 1
ATOM 4198 C C . LYS B 1 144 ? 15.852 9.633 -8.742 1 96.25 144 LYS B C 1
ATOM 4200 O O . LYS B 1 144 ? 16.047 9.727 -7.527 1 96.25 144 LYS B O 1
ATOM 4205 N N . GLU B 1 145 ? 15.727 10.727 -9.523 1 95.31 145 GLU B N 1
ATOM 4206 C CA . GLU B 1 145 ? 15.664 12.078 -8.977 1 95.31 145 GLU B CA 1
ATOM 4207 C C . GLU B 1 145 ? 14.5 12.227 -7.996 1 95.31 145 GLU B C 1
ATOM 4209 O O . GLU B 1 145 ? 14.664 12.781 -6.91 1 95.31 145 GLU B O 1
ATOM 4214 N N . GLU B 1 146 ? 13.461 11.633 -8.328 1 92 146 GLU B N 1
ATOM 4215 C CA . GLU B 1 146 ? 12.234 11.773 -7.547 1 92 146 GLU B CA 1
ATOM 4216 C C . GLU B 1 146 ? 12.273 10.906 -6.293 1 92 146 GLU B C 1
ATOM 4218 O O . GLU B 1 146 ? 11.852 11.336 -5.219 1 92 146 GLU B O 1
ATOM 4223 N N . LYS B 1 147 ? 12.812 9.711 -6.398 1 91.88 147 LYS B N 1
ATOM 4224 C CA . LYS B 1 147 ? 12.656 8.734 -5.32 1 91.88 147 LYS B CA 1
ATOM 4225 C C . LYS B 1 147 ? 13.906 8.688 -4.438 1 91.88 147 LYS B C 1
ATOM 4227 O O . LYS B 1 147 ? 13.828 8.32 -3.264 1 91.88 147 LYS B O 1
ATOM 4232 N N . ILE B 1 148 ? 15.016 9.055 -5.039 1 94.38 148 ILE B N 1
ATOM 4233 C CA . ILE B 1 148 ? 16.266 8.906 -4.301 1 94.38 148 ILE B CA 1
ATOM 4234 C C . ILE B 1 148 ? 16.875 10.273 -4.047 1 94.38 148 ILE B C 1
ATOM 4236 O O . ILE B 1 148 ? 17.047 10.688 -2.896 1 94.38 148 ILE B O 1
ATOM 4240 N N . ASN B 1 149 ? 17.031 11.031 -5.098 1 95.38 149 ASN B N 1
ATOM 4241 C CA . ASN B 1 149 ? 17.766 12.289 -4.977 1 95.38 149 ASN B CA 1
ATOM 4242 C C . ASN B 1 149 ? 16.906 13.375 -4.34 1 95.38 149 ASN B C 1
ATOM 4244 O O . ASN B 1 149 ? 17.422 14.414 -3.912 1 95.38 149 ASN B O 1
ATOM 4248 N N . PHE B 1 150 ? 15.68 13.234 -4.246 1 93.12 150 PHE B N 1
ATOM 4249 C CA . PHE B 1 150 ? 14.766 14.109 -3.525 1 93.12 150 PHE B CA 1
ATOM 4250 C C . PHE B 1 150 ? 15.289 14.398 -2.123 1 93.12 150 PHE B C 1
ATOM 4252 O O . PHE B 1 150 ? 15.148 15.516 -1.621 1 93.12 150 PHE B O 1
ATOM 4259 N N . TRP B 1 151 ? 15.945 13.484 -1.556 1 95.5 151 TRP B N 1
ATOM 4260 C CA . TRP B 1 151 ? 16.328 13.547 -0.148 1 95.5 151 TRP B CA 1
ATOM 4261 C C . TRP B 1 151 ? 17.531 14.445 0.052 1 95.5 151 TRP B C 1
ATOM 4263 O O . TRP B 1 151 ? 17.859 14.828 1.181 1 95.5 151 TRP B O 1
ATOM 4273 N N . ASP B 1 152 ? 18.188 14.727 -1.015 1 96.19 152 ASP B N 1
ATOM 4274 C CA . ASP B 1 152 ? 19.344 15.625 -0.902 1 96.19 152 ASP B CA 1
ATOM 4275 C C . ASP B 1 152 ? 18.922 17.016 -0.45 1 96.19 152 ASP B C 1
ATOM 4277 O O . AS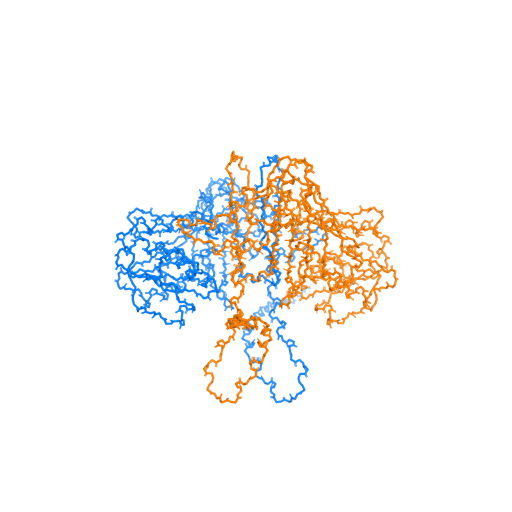P B 1 152 ? 19.688 17.734 0.188 1 96.19 152 ASP B O 1
ATOM 4281 N N . ASN B 1 153 ? 17.719 17.359 -0.806 1 96.75 153 ASN B N 1
ATOM 4282 C CA . ASN B 1 153 ? 17.141 18.656 -0.453 1 96.75 153 ASN B CA 1
ATOM 4283 C C . ASN B 1 153 ? 15.625 18.562 -0.32 1 96.75 153 ASN B C 1
ATOM 4285 O O . ASN B 1 153 ? 14.906 18.625 -1.318 1 96.75 153 ASN B O 1
ATOM 4289 N N . VAL B 1 154 ? 15.18 18.5 0.86 1 96.5 154 VAL B N 1
ATOM 4290 C CA . VAL B 1 154 ? 13.75 18.438 1.162 1 96.5 154 VAL B CA 1
ATOM 4291 C C . VAL B 1 154 ? 13.281 19.781 1.698 1 96.5 154 VAL B C 1
ATOM 4293 O O . VAL B 1 154 ? 13.445 20.078 2.883 1 96.5 154 VAL B O 1
ATOM 4296 N N . TYR B 1 155 ? 12.68 20.594 0.833 1 96.25 155 TYR B N 1
ATOM 4297 C CA . TYR B 1 155 ? 12.188 21.922 1.167 1 96.25 155 TYR B CA 1
ATOM 4298 C C . TYR B 1 155 ? 13.281 22.781 1.798 1 96.25 155 TYR B C 1
ATOM 4300 O O . TYR B 1 155 ? 13.039 23.484 2.775 1 96.25 155 TYR B O 1
ATOM 4308 N N . GLY B 1 156 ? 14.539 22.578 1.358 1 96.56 156 GLY B N 1
ATOM 4309 C CA . GLY B 1 156 ? 15.656 23.391 1.808 1 96.56 156 GLY B CA 1
ATOM 4310 C C . GLY B 1 156 ? 16.5 22.719 2.869 1 96.56 156 GLY B C 1
ATOM 4311 O O . GLY B 1 156 ? 17.5 23.281 3.326 1 96.56 156 GLY B O 1
ATOM 4312 N N . PHE B 1 157 ? 16.156 21.547 3.264 1 98.06 157 PHE B N 1
ATOM 4313 C CA . PHE B 1 157 ? 16.875 20.891 4.344 1 98.06 157 PHE B CA 1
ATOM 4314 C C . PHE B 1 157 ? 17.609 19.641 3.826 1 98.06 157 PHE B C 1
ATOM 4316 O O . PHE B 1 157 ? 17.141 19 2.879 1 98.06 157 PHE B O 1
ATOM 4323 N N . ASP B 1 158 ? 18.656 19.281 4.516 1 98.12 158 ASP B N 1
ATOM 4324 C CA . ASP B 1 158 ? 19.469 18.125 4.195 1 98.12 158 ASP B CA 1
ATOM 4325 C C . ASP B 1 158 ? 18.906 16.859 4.832 1 98.12 158 ASP B C 1
ATOM 4327 O O . ASP B 1 158 ? 18.938 16.703 6.051 1 98.12 158 ASP B O 1
ATOM 4331 N N . TYR B 1 159 ? 18.391 16.016 3.977 1 97.56 159 TYR B N 1
ATOM 4332 C CA . TYR B 1 159 ? 17.891 14.711 4.402 1 97.56 159 TYR B CA 1
ATOM 4333 C C . TYR B 1 159 ? 18.75 13.586 3.826 1 97.56 159 TYR B C 1
ATOM 4335 O O . TYR B 1 159 ? 18.25 12.5 3.545 1 97.56 159 TYR B O 1
ATOM 4343 N N . SER B 1 160 ? 20 13.734 3.635 1 95.5 160 SER B N 1
ATOM 4344 C CA . SER B 1 160 ? 20.875 12.781 2.959 1 95.5 160 SER B CA 1
ATOM 4345 C C . SER B 1 160 ? 20.953 11.469 3.729 1 95.5 160 SER B C 1
ATOM 4347 O O . SER B 1 160 ? 21.188 10.414 3.139 1 95.5 160 SER B O 1
ATOM 4349 N N . CYS B 1 161 ? 20.75 11.531 5.012 1 93.62 161 CYS B N 1
ATOM 4350 C CA . CYS B 1 161 ? 20.766 10.297 5.785 1 93.62 161 CYS B CA 1
ATOM 4351 C C . CYS B 1 161 ? 19.656 9.352 5.344 1 93.62 161 CYS B C 1
ATOM 4353 O O . CYS B 1 161 ? 19.812 8.133 5.414 1 93.62 161 CYS B O 1
ATOM 4355 N N . ILE B 1 162 ? 18.547 9.953 4.945 1 93.5 162 ILE B N 1
ATOM 4356 C CA . ILE B 1 162 ? 17.422 9.156 4.453 1 93.5 162 ILE B CA 1
ATOM 4357 C C . ILE B 1 162 ? 17.75 8.609 3.064 1 93.5 162 ILE B C 1
ATOM 4359 O O . ILE B 1 162 ? 17.312 7.516 2.703 1 93.5 162 ILE B O 1
ATOM 4363 N N . LYS B 1 163 ? 18.484 9.359 2.295 1 93.88 163 LYS B N 1
ATOM 4364 C CA . LYS B 1 163 ? 18.875 8.938 0.953 1 93.88 163 LYS B CA 1
ATOM 4365 C C . LYS B 1 163 ? 19.625 7.605 0.991 1 93.88 163 LYS B C 1
ATOM 4367 O O . LYS B 1 163 ? 19.359 6.723 0.17 1 93.88 163 LYS B O 1
ATOM 4372 N N . ASN B 1 164 ? 20.453 7.48 1.952 1 91.56 164 ASN B N 1
ATOM 4373 C CA . ASN B 1 164 ? 21.234 6.266 2.088 1 91.56 164 ASN B CA 1
ATOM 4374 C C . ASN B 1 164 ? 20.359 5.055 2.393 1 91.56 164 ASN B C 1
ATOM 4376 O O . ASN B 1 164 ? 20.625 3.953 1.901 1 91.56 164 ASN B O 1
ATOM 4380 N N . ILE B 1 165 ? 19.422 5.312 3.127 1 90.12 165 ILE B N 1
ATOM 4381 C CA . ILE B 1 165 ? 18.484 4.254 3.463 1 90.12 165 ILE B CA 1
ATOM 4382 C C . ILE B 1 165 ? 17.625 3.918 2.244 1 90.12 165 ILE B C 1
ATOM 4384 O O . ILE B 1 165 ? 17.438 2.744 1.916 1 90.12 165 ILE B O 1
ATOM 4388 N N . ALA B 1 166 ? 17.141 4.957 1.575 1 90.5 166 ALA B N 1
ATOM 4389 C CA . ALA B 1 166 ? 16.297 4.789 0.397 1 90.5 166 ALA B CA 1
ATOM 4390 C C . ALA B 1 166 ? 17.031 4.023 -0.701 1 90.5 166 ALA B C 1
ATOM 4392 O O . ALA B 1 166 ? 16.422 3.207 -1.404 1 90.5 166 ALA B O 1
ATOM 4393 N N . LEU B 1 167 ? 18.281 4.223 -0.799 1 94 167 LEU B N 1
ATOM 4394 C CA . LEU B 1 167 ? 19.109 3.576 -1.818 1 94 167 LEU B CA 1
ATOM 4395 C C . LEU B 1 167 ? 19.203 2.074 -1.566 1 94 167 LEU B C 1
ATOM 4397 O O . LEU B 1 167 ? 19.359 1.292 -2.506 1 94 167 LEU B O 1
ATOM 4401 N N . ARG B 1 168 ? 19.031 1.697 -0.338 1 94.31 168 ARG B N 1
ATOM 4402 C CA . ARG B 1 168 ? 19.266 0.306 0.035 1 94.31 168 ARG B CA 1
ATOM 4403 C C . ARG B 1 168 ? 17.953 -0.471 0.096 1 94.31 168 ARG B C 1
ATOM 4405 O O . ARG B 1 168 ? 17.953 -1.659 0.422 1 94.31 168 ARG B O 1
ATOM 4412 N N . GLU B 1 169 ? 16.938 0.143 -0.23 1 90.94 169 GLU B N 1
ATOM 4413 C CA . GLU B 1 169 ? 15.633 -0.516 -0.334 1 90.94 169 GLU B CA 1
ATOM 4414 C C . GLU B 1 169 ? 15.172 -0.599 -1.786 1 90.94 169 GLU B C 1
ATOM 4416 O O . GLU B 1 169 ? 14.82 0.417 -2.393 1 90.94 169 GLU B O 1
ATOM 4421 N N . PRO B 1 170 ? 15.102 -1.777 -2.301 1 94.94 170 PRO B N 1
ATOM 4422 C CA . PRO B 1 170 ? 14.617 -1.895 -3.68 1 94.94 170 PRO B CA 1
ATOM 4423 C C . PRO B 1 170 ? 13.195 -1.384 -3.854 1 94.94 170 PRO B C 1
ATOM 4425 O O . PRO B 1 170 ? 12.383 -1.481 -2.93 1 94.94 170 PRO B O 1
ATOM 4428 N N . LEU B 1 171 ? 12.953 -0.864 -5 1 92.19 171 LEU B N 1
ATOM 4429 C CA . LEU B 1 171 ? 11.609 -0.392 -5.328 1 92.19 171 LEU B CA 1
ATOM 4430 C C . LEU B 1 171 ? 10.883 -1.392 -6.223 1 92.19 171 LEU B C 1
ATOM 4432 O O . LEU B 1 171 ? 11.477 -1.951 -7.145 1 92.19 171 LEU B O 1
ATOM 4436 N N . VAL B 1 172 ? 9.688 -1.696 -5.848 1 92.31 172 VAL B N 1
ATOM 4437 C CA . VAL B 1 172 ? 8.828 -2.523 -6.691 1 92.31 172 VAL B CA 1
ATOM 4438 C C . VAL B 1 172 ? 7.934 -1.633 -7.551 1 92.31 172 VAL B C 1
ATOM 4440 O O . VAL B 1 172 ? 7.129 -0.864 -7.02 1 92.31 172 VAL B O 1
ATOM 4443 N N . ASP B 1 173 ? 8.133 -1.712 -8.883 1 91.12 173 ASP B N 1
ATOM 4444 C CA . ASP B 1 173 ? 7.391 -0.84 -9.789 1 91.12 173 ASP B CA 1
ATOM 4445 C C . ASP B 1 173 ? 7.367 -1.411 -11.203 1 91.12 173 ASP B C 1
ATOM 4447 O O . ASP B 1 173 ? 8.023 -2.416 -11.484 1 91.12 173 ASP B O 1
ATOM 4451 N N . THR B 1 174 ? 6.508 -0.781 -11.984 1 94 174 THR B N 1
ATOM 4452 C CA . THR B 1 174 ? 6.492 -1.113 -13.406 1 94 174 THR B CA 1
ATOM 4453 C C . THR B 1 174 ? 7.43 -0.194 -14.18 1 94 174 THR B C 1
ATOM 4455 O O . THR B 1 174 ? 7.359 1.029 -14.047 1 94 174 THR B O 1
ATOM 4458 N N . VAL B 1 175 ? 8.273 -0.753 -14.953 1 96.12 175 VAL B N 1
ATOM 4459 C CA . VAL B 1 175 ? 9.25 -0.006 -15.734 1 96.12 175 VAL B CA 1
ATOM 4460 C C . VAL B 1 175 ? 8.914 -0.119 -17.219 1 96.12 175 VAL B C 1
ATOM 4462 O O . VAL B 1 175 ? 8.547 -1.194 -17.703 1 96.12 175 VAL B O 1
ATOM 4465 N N . ASP B 1 176 ? 9.023 0.995 -17.906 1 95.38 176 ASP B N 1
ATOM 4466 C CA . ASP B 1 176 ? 8.805 0.982 -19.344 1 95.38 176 ASP B CA 1
ATOM 4467 C C . ASP B 1 176 ? 9.914 0.21 -20.062 1 95.38 176 ASP B C 1
ATOM 4469 O O . ASP B 1 176 ? 11.086 0.345 -19.719 1 95.38 176 ASP B O 1
ATOM 4473 N N . LEU B 1 177 ? 9.477 -0.49 -21.047 1 95.56 177 LEU B N 1
ATOM 4474 C CA . LEU B 1 177 ? 10.43 -1.286 -21.812 1 95.56 177 LEU B CA 1
ATOM 4475 C C . LEU B 1 177 ? 11.523 -0.403 -22.406 1 95.56 177 LEU B C 1
ATOM 4477 O O . LEU B 1 177 ? 12.68 -0.819 -22.5 1 95.56 177 LEU B O 1
ATOM 4481 N N . LYS B 1 178 ? 11.195 0.802 -22.812 1 96.06 178 LYS B N 1
ATOM 4482 C CA . LYS B 1 178 ? 12.141 1.711 -23.453 1 96.06 178 LYS B CA 1
ATOM 4483 C C . LYS B 1 178 ? 13.273 2.092 -22.5 1 96.06 178 LYS B C 1
ATOM 4485 O O . LYS B 1 178 ? 14.312 2.59 -22.922 1 96.06 178 LYS B O 1
ATOM 4490 N N . SER B 1 179 ? 13.031 1.881 -21.203 1 97.06 179 SER B N 1
ATOM 4491 C CA . SER B 1 179 ? 14.039 2.248 -20.219 1 97.06 179 SER B CA 1
ATOM 4492 C C . SER B 1 179 ? 15.141 1.195 -20.125 1 97.06 179 SER B C 1
ATOM 4494 O O . SER B 1 179 ? 16.203 1.441 -19.547 1 97.06 179 SER B O 1
ATOM 4496 N N . VAL B 1 180 ? 14.922 0.005 -20.641 1 97.75 180 VAL B N 1
ATOM 4497 C CA . VAL B 1 180 ? 15.891 -1.083 -20.562 1 97.75 180 VAL B CA 1
ATOM 4498 C C . VAL B 1 180 ? 17.016 -0.838 -21.562 1 97.75 180 VAL B C 1
ATOM 4500 O O . VAL B 1 180 ? 16.781 -0.673 -22.766 1 97.75 180 VAL B O 1
ATOM 4503 N N . VAL B 1 181 ? 18.25 -0.889 -21.047 1 97.5 181 VAL B N 1
ATOM 4504 C CA . VAL B 1 181 ? 19.375 -0.461 -21.891 1 97.5 181 VAL B CA 1
ATOM 4505 C C . VAL B 1 181 ? 20.312 -1.637 -22.125 1 97.5 181 VAL B C 1
ATOM 4507 O O . VAL B 1 181 ? 21.359 -1.479 -22.766 1 97.5 181 VAL B O 1
ATOM 4510 N N . THR B 1 182 ? 20.031 -2.803 -21.641 1 97 182 THR B N 1
ATOM 4511 C CA . THR B 1 182 ? 20.844 -3.998 -21.859 1 97 182 THR B CA 1
ATOM 4512 C C . THR B 1 182 ? 19.953 -5.18 -22.266 1 97 182 THR B C 1
ATOM 4514 O O . THR B 1 182 ? 18.75 -5.16 -22.062 1 97 182 THR B O 1
ATOM 4517 N N . ASP B 1 183 ? 20.641 -6.176 -22.828 1 94.12 183 ASP B N 1
ATOM 4518 C CA . ASP B 1 183 ? 19.969 -7.473 -22.906 1 94.12 183 ASP B CA 1
ATOM 4519 C C . ASP B 1 183 ? 19.812 -8.102 -21.531 1 94.12 183 ASP B C 1
ATOM 4521 O O . ASP B 1 183 ? 20.719 -8.023 -20.703 1 94.12 183 ASP B O 1
ATOM 4525 N N . PRO B 1 184 ? 18.625 -8.656 -21.375 1 92.56 184 PRO B N 1
ATOM 4526 C CA . PRO B 1 184 ? 18.453 -9.328 -20.094 1 92.56 184 PRO B CA 1
ATOM 4527 C C . PRO B 1 184 ? 19.312 -10.594 -19.969 1 92.56 184 PRO B C 1
ATOM 4529 O O . PRO B 1 184 ? 19.656 -11.211 -20.984 1 92.56 184 PRO B O 1
ATOM 4532 N N . CYS B 1 185 ? 19.656 -10.945 -18.734 1 87.31 185 CYS B N 1
ATOM 4533 C CA . CYS B 1 185 ? 20.359 -12.203 -18.484 1 87.31 185 CYS B CA 1
ATOM 4534 C C . CYS B 1 185 ? 19.562 -13.078 -17.516 1 87.31 185 CYS B C 1
ATOM 4536 O O . CYS B 1 185 ? 18.844 -12.57 -16.656 1 87.31 185 CYS B O 1
ATOM 4538 N N . HIS B 1 186 ? 19.734 -14.359 -17.641 1 86.25 186 HIS B N 1
ATOM 4539 C CA . HIS B 1 186 ? 19.094 -15.344 -16.766 1 86.25 186 HIS B CA 1
ATOM 4540 C C . HIS B 1 186 ? 19.906 -15.555 -15.5 1 86.25 186 HIS B C 1
ATOM 4542 O O . HIS B 1 186 ? 21.141 -15.68 -15.547 1 86.25 186 HIS B O 1
ATOM 4548 N N . ILE B 1 187 ? 19.078 -15.578 -14.391 1 75.31 187 ILE B N 1
ATOM 4549 C CA . ILE B 1 187 ? 19.703 -15.914 -13.117 1 75.31 187 ILE B CA 1
ATOM 4550 C C . ILE B 1 187 ? 19.391 -17.375 -12.773 1 75.31 187 ILE B C 1
ATOM 4552 O O . ILE B 1 187 ? 18.234 -17.75 -12.586 1 75.31 187 ILE B O 1
ATOM 4556 N N . ASN B 1 188 ? 20.297 -18.188 -12.844 1 65.62 188 ASN B N 1
ATOM 4557 C CA . ASN B 1 188 ? 20.141 -19.625 -12.664 1 65.62 188 ASN B CA 1
ATOM 4558 C C . ASN B 1 188 ? 19.766 -19.969 -11.219 1 65.62 188 ASN B C 1
ATOM 4560 O O . ASN B 1 188 ? 20.562 -19.75 -10.305 1 65.62 188 ASN B O 1
ATOM 4564 N N . LEU B 1 189 ? 18.469 -20.312 -11 1 62 189 LEU B N 1
ATOM 4565 C CA . LEU B 1 189 ? 18.047 -20.828 -9.695 1 62 189 LEU B CA 1
ATOM 4566 C C . LEU B 1 189 ? 18.078 -22.344 -9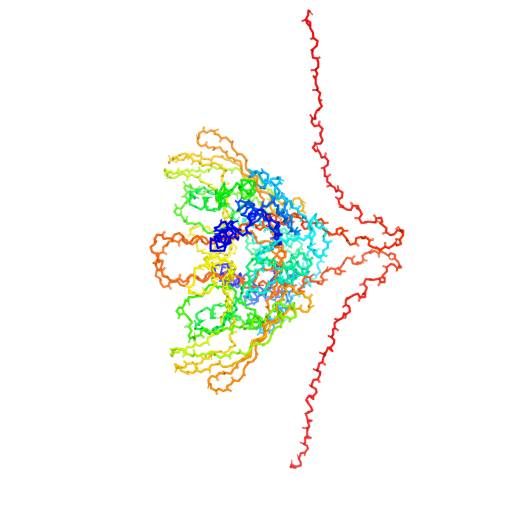.68 1 62 189 LEU B C 1
ATOM 4568 O O . LEU B 1 189 ? 17.672 -23 -10.641 1 62 189 LEU B O 1
ATOM 4572 N N . LEU B 1 190 ? 19.281 -23.078 -9.359 1 56.16 190 LEU B N 1
ATOM 4573 C CA . LEU B 1 190 ? 19.484 -24.516 -9.445 1 56.16 190 LEU B CA 1
ATOM 4574 C C . LEU B 1 190 ? 18.188 -25.266 -9.148 1 56.16 190 LEU B C 1
ATOM 4576 O O . LEU B 1 190 ? 17.188 -24.656 -8.758 1 56.16 190 LEU B O 1
ATOM 4580 N N . THR B 1 191 ? 18.219 -26.672 -9.125 1 58.41 191 THR B N 1
ATOM 4581 C CA . THR B 1 191 ? 17.172 -27.641 -8.852 1 58.41 191 THR B CA 1
ATOM 4582 C C . THR B 1 191 ? 16.562 -27.406 -7.469 1 58.41 191 THR B C 1
ATOM 4584 O O . THR B 1 191 ? 17.297 -27.234 -6.488 1 58.41 191 THR B O 1
ATOM 4587 N N . ALA B 1 192 ? 15.562 -26.641 -7.352 1 62.41 192 ALA B N 1
ATOM 4588 C CA . ALA B 1 192 ? 15 -25.844 -6.266 1 62.41 192 ALA B CA 1
ATOM 4589 C C . ALA B 1 192 ? 15.016 -26.609 -4.953 1 62.41 192 ALA B C 1
ATOM 4591 O O . ALA B 1 192 ? 14.164 -27.469 -4.715 1 62.41 192 ALA B O 1
ATOM 4592 N N . LYS B 1 193 ? 16.203 -27.016 -4.355 1 75.06 193 LYS B N 1
ATOM 4593 C CA . LYS B 1 193 ? 16.25 -27.281 -2.92 1 75.06 193 LYS B CA 1
ATOM 4594 C C . LYS B 1 193 ? 16.266 -25.984 -2.121 1 75.06 193 LYS B C 1
ATOM 4596 O O . LYS B 1 193 ? 16.5 -24.906 -2.674 1 75.06 193 LYS B O 1
ATOM 4601 N N . LYS B 1 194 ? 15.828 -26.203 -0.924 1 78.31 194 LYS B N 1
ATOM 4602 C CA . LYS B 1 194 ? 15.75 -25.047 -0.041 1 78.31 194 LYS B CA 1
ATOM 4603 C C . LYS B 1 194 ? 17.062 -24.266 -0.03 1 78.31 194 LYS B C 1
ATOM 4605 O O . LYS B 1 194 ? 17.062 -23.031 -0.033 1 78.31 194 LYS B O 1
ATOM 4610 N N . GLU B 1 195 ? 18.188 -24.984 -0.076 1 78.5 195 GLU B N 1
ATOM 4611 C CA . GLU B 1 195 ? 19.5 -24.375 -0.027 1 78.5 195 GLU B CA 1
ATOM 4612 C C . GLU B 1 195 ? 19.766 -23.531 -1.275 1 78.5 195 GLU B C 1
ATOM 4614 O O . GLU B 1 195 ? 20.562 -22.594 -1.242 1 78.5 195 GLU B O 1
ATOM 4619 N N . ASP B 1 196 ? 19.031 -23.922 -2.336 1 76.88 196 ASP B N 1
ATOM 4620 C CA . ASP B 1 196 ? 19.234 -23.234 -3.607 1 76.88 196 ASP B CA 1
ATOM 4621 C C . ASP B 1 196 ? 18.547 -21.875 -3.607 1 76.88 196 ASP B C 1
ATOM 4623 O O . ASP B 1 196 ? 18.797 -21.047 -4.496 1 76.88 196 ASP B O 1
ATOM 4627 N N . LEU B 1 197 ? 17.766 -21.688 -2.623 1 80.62 197 LEU B N 1
ATOM 4628 C CA . LEU B 1 197 ? 17.078 -20.406 -2.557 1 80.62 197 LEU B CA 1
ATOM 4629 C C . LEU B 1 197 ? 18 -19.297 -2.068 1 80.62 197 LEU B C 1
ATOM 4631 O O . LEU B 1 197 ? 17.688 -18.125 -2.186 1 80.62 197 LEU B O 1
ATOM 4635 N N . THR B 1 198 ? 19.109 -19.656 -1.475 1 86.31 198 THR B N 1
ATOM 4636 C CA . THR B 1 198 ? 20.266 -18.797 -1.28 1 86.31 198 THR B CA 1
ATOM 4637 C C . THR B 1 198 ? 21.266 -18.969 -2.42 1 86.31 198 THR B C 1
ATOM 4639 O O . THR B 1 198 ? 21.766 -20.062 -2.65 1 86.31 198 THR B O 1
ATOM 4642 N N . PHE B 1 199 ? 21.5 -17.859 -3.189 1 87.19 199 PHE B N 1
ATOM 4643 C CA . PHE B 1 199 ? 22.328 -18.078 -4.363 1 87.19 199 PHE B CA 1
ATOM 4644 C C . PHE B 1 199 ? 23.266 -16.891 -4.586 1 87.19 199 PHE B C 1
ATOM 4646 O O . PHE B 1 199 ? 23.047 -15.812 -4.02 1 87.19 199 PHE B O 1
ATOM 4653 N N . ASP B 1 200 ? 24.297 -17.172 -5.254 1 89.94 200 ASP B N 1
ATOM 4654 C CA . ASP B 1 200 ? 25.219 -16.234 -5.867 1 89.94 200 ASP B CA 1
ATOM 4655 C C . ASP B 1 200 ? 25.359 -16.5 -7.363 1 89.94 200 ASP B C 1
ATOM 4657 O O . ASP B 1 200 ? 25.844 -17.562 -7.762 1 89.94 200 ASP B O 1
ATOM 4661 N N . SER B 1 201 ? 24.938 -15.57 -8.148 1 90.88 201 SER B N 1
ATOM 4662 C CA . SER B 1 201 ? 24.953 -15.789 -9.594 1 90.88 201 SER B CA 1
ATOM 4663 C C . SER B 1 201 ? 25.734 -14.688 -10.305 1 90.88 201 SER B C 1
ATOM 4665 O O . SER B 1 201 ? 25.453 -13.5 -10.094 1 90.88 201 SER B O 1
ATOM 4667 N N . ARG B 1 202 ? 26.625 -15.094 -11.141 1 92.5 202 ARG B N 1
ATOM 4668 C CA . ARG B 1 202 ? 27.312 -14.125 -11.992 1 92.5 202 ARG B CA 1
ATOM 4669 C C . ARG B 1 202 ? 26.406 -13.656 -13.133 1 92.5 202 ARG B C 1
ATOM 4671 O O . ARG B 1 202 ? 25.531 -14.398 -13.578 1 92.5 202 ARG B O 1
ATOM 4678 N N . PHE B 1 203 ? 26.625 -12.391 -13.5 1 94.69 203 PHE B N 1
ATOM 4679 C CA . PHE B 1 203 ? 25.875 -11.891 -14.656 1 94.69 203 PHE B CA 1
ATOM 4680 C C . PHE B 1 203 ? 26.781 -11.055 -15.555 1 94.69 203 PHE B C 1
ATOM 4682 O O . PHE B 1 203 ? 27.828 -10.562 -15.117 1 94.69 203 PHE B O 1
ATOM 4689 N N . SER B 1 204 ? 26.422 -11.062 -16.797 1 95.88 204 SER B N 1
ATOM 4690 C CA . SER B 1 204 ? 27.016 -10.211 -17.828 1 95.88 204 SER B CA 1
ATOM 4691 C C . SER B 1 204 ? 25.938 -9.531 -18.672 1 95.88 204 SER B C 1
ATOM 4693 O O . SER B 1 204 ? 25.188 -10.203 -19.359 1 95.88 204 SER B O 1
ATOM 4695 N N . LEU B 1 205 ? 25.906 -8.219 -18.594 1 97.69 205 LEU B N 1
ATOM 4696 C CA . LEU B 1 205 ? 24.891 -7.453 -19.312 1 97.69 205 LEU B CA 1
ATOM 4697 C C . LEU B 1 205 ? 25.5 -6.684 -20.469 1 97.69 205 LEU B C 1
ATOM 4699 O O . LEU B 1 205 ? 26.359 -5.812 -20.266 1 97.69 205 LEU B O 1
ATOM 4703 N N . LYS B 1 206 ? 25.016 -7 -21.578 1 97.88 206 LYS B N 1
ATOM 4704 C CA . LYS B 1 206 ? 25.5 -6.297 -22.766 1 97.88 206 LYS B CA 1
ATOM 4705 C C . LYS B 1 206 ? 24.656 -5.051 -23.047 1 97.88 206 LYS B C 1
ATOM 4707 O O . LYS B 1 206 ? 23.438 -5.137 -23.172 1 97.88 206 LYS B O 1
ATOM 4712 N N . VAL B 1 207 ? 25.328 -3.918 -23.219 1 98 207 VAL B N 1
ATOM 4713 C CA . VAL B 1 207 ? 24.672 -2.643 -23.453 1 98 207 VAL B CA 1
ATOM 4714 C C . VAL B 1 207 ? 24.234 -2.555 -24.922 1 98 207 VAL B C 1
ATOM 4716 O O . VAL B 1 207 ? 25.031 -2.84 -25.828 1 98 207 VAL B O 1
ATOM 4719 N N . THR B 1 208 ? 23.016 -2.102 -25.109 1 98.12 208 THR B N 1
ATOM 4720 C CA . THR B 1 208 ? 22.469 -2.186 -26.453 1 98.12 208 THR B CA 1
ATOM 4721 C C . THR B 1 208 ? 22.406 -0.806 -27.109 1 98.12 208 THR B C 1
ATOM 4723 O O . THR B 1 208 ? 22.125 -0.687 -28.297 1 98.12 208 THR B O 1
ATOM 4726 N N . ARG B 1 209 ? 22.625 0.289 -26.328 1 98.06 209 ARG B N 1
ATOM 4727 C CA . ARG B 1 209 ? 22.594 1.648 -26.859 1 98.06 209 ARG B CA 1
ATOM 4728 C C . ARG B 1 209 ? 23.391 2.6 -25.969 1 98.06 209 ARG B C 1
ATOM 4730 O O . ARG B 1 209 ? 23.656 2.297 -24.812 1 98.06 209 ARG B O 1
ATOM 4737 N N . ASN B 1 210 ? 23.781 3.717 -26.594 1 98 210 ASN B N 1
ATOM 4738 C CA . ASN B 1 210 ? 24.406 4.766 -25.781 1 98 210 ASN B CA 1
ATOM 4739 C C . ASN B 1 210 ? 23.406 5.402 -24.828 1 98 210 ASN B C 1
ATOM 4741 O O . ASN B 1 210 ? 22.422 6.008 -25.25 1 98 210 ASN B O 1
ATOM 4745 N N . ASP B 1 211 ? 23.672 5.262 -23.547 1 98.06 211 ASP B N 1
ATOM 4746 C CA . ASP B 1 211 ? 22.75 5.789 -22.547 1 98.06 211 ASP B CA 1
ATOM 4747 C C . ASP B 1 211 ? 23.391 5.781 -21.156 1 98.06 211 ASP B C 1
ATOM 4749 O O . ASP B 1 211 ? 24.578 5.469 -21.016 1 98.06 211 ASP B O 1
ATOM 4753 N N . TYR B 1 212 ? 22.594 6.219 -20.203 1 98.12 212 TYR B N 1
ATOM 4754 C CA . TYR B 1 212 ? 22.984 6.141 -18.797 1 98.12 212 TYR B CA 1
ATOM 4755 C C . TYR B 1 212 ? 22.266 4.988 -18.094 1 98.12 212 TYR B C 1
ATOM 4757 O O . TYR B 1 212 ? 21.172 4.602 -18.484 1 98.12 212 TYR B O 1
ATOM 4765 N N . ILE B 1 213 ? 22.969 4.477 -17.125 1 98.25 213 ILE B N 1
ATOM 4766 C CA . ILE B 1 213 ? 22.375 3.449 -16.281 1 98.25 213 ILE B CA 1
ATOM 4767 C C . ILE B 1 213 ? 22.234 3.971 -14.852 1 98.25 213 ILE B C 1
ATOM 4769 O O . ILE B 1 213 ? 23.219 4.402 -14.242 1 98.25 213 ILE B O 1
ATOM 4773 N N . HIS B 1 214 ? 21.016 3.883 -14.367 1 98.44 214 HIS B N 1
ATOM 4774 C CA . HIS B 1 214 ? 20.719 4.418 -13.047 1 98.44 214 HIS B CA 1
ATOM 4775 C C . HIS B 1 214 ? 20.344 3.305 -12.07 1 98.44 214 HIS B C 1
ATOM 4777 O O . HIS B 1 214 ? 20.328 3.518 -10.859 1 98.44 214 HIS B O 1
ATOM 4783 N N . ALA B 1 215 ? 20 2.119 -12.562 1 98.56 215 ALA B N 1
ATOM 4784 C CA . ALA B 1 215 ? 19.531 1.025 -11.711 1 98.56 215 ALA B CA 1
ATOM 4785 C C . ALA B 1 215 ? 19.609 -0.31 -12.445 1 98.56 215 ALA B C 1
ATOM 4787 O O . ALA B 1 215 ? 19.719 -0.344 -13.68 1 98.56 215 ALA B O 1
ATOM 4788 N N . PHE B 1 216 ? 19.609 -1.377 -11.695 1 98.31 216 PHE B N 1
ATOM 4789 C CA . PHE B 1 216 ? 19.328 -2.713 -12.211 1 98.31 216 PHE B CA 1
ATOM 4790 C C . PHE B 1 216 ? 17.859 -3.064 -12.047 1 98.31 216 PHE B C 1
ATOM 4792 O O . PHE B 1 216 ? 17.188 -2.57 -11.133 1 98.31 216 PHE B O 1
ATOM 4799 N N . LEU B 1 217 ? 17.359 -3.869 -12.945 1 98.31 217 LEU B N 1
ATOM 4800 C CA . LEU B 1 217 ? 15.969 -4.289 -12.984 1 98.31 217 LEU B CA 1
ATOM 4801 C C . LEU B 1 217 ? 15.859 -5.809 -12.961 1 98.31 217 LEU B C 1
ATOM 4803 O O . LEU B 1 217 ? 16.469 -6.492 -13.781 1 98.31 217 LEU B O 1
ATOM 4807 N N . ALA B 1 218 ? 15.086 -6.277 -12.008 1 97.75 218 ALA B N 1
ATOM 4808 C CA . ALA B 1 218 ? 14.859 -7.719 -11.938 1 97.75 218 ALA B CA 1
ATOM 4809 C C . ALA B 1 218 ? 13.383 -8.055 -12.125 1 97.75 218 ALA B C 1
ATOM 4811 O O . ALA B 1 218 ? 12.508 -7.324 -11.648 1 97.75 218 ALA B O 1
ATOM 4812 N N . TRP B 1 219 ? 13.148 -9.078 -12.844 1 97.12 219 TRP B N 1
ATOM 4813 C CA . TRP B 1 219 ? 11.805 -9.641 -13 1 97.12 219 TRP B CA 1
ATOM 4814 C C . TRP B 1 219 ? 11.859 -11.148 -13.18 1 97.12 219 TRP B C 1
ATOM 4816 O O . TRP B 1 219 ? 12.938 -11.75 -13.133 1 97.12 219 TRP B O 1
ATOM 4826 N N . PHE B 1 220 ? 10.688 -11.789 -13.273 1 96.12 220 PHE B N 1
ATOM 4827 C CA . PHE B 1 220 ? 10.734 -13.242 -13.391 1 96.12 220 PHE B CA 1
ATOM 4828 C C . PHE B 1 220 ? 9.672 -13.742 -14.367 1 96.12 220 PHE B C 1
ATOM 4830 O O . PHE B 1 220 ? 8.703 -13.039 -14.648 1 96.12 220 PHE B O 1
ATOM 4837 N N . ASP B 1 221 ? 9.945 -14.875 -14.961 1 95.38 221 ASP B N 1
ATOM 4838 C CA . ASP B 1 221 ? 9.023 -15.633 -15.805 1 95.38 221 ASP B CA 1
ATOM 4839 C C . ASP B 1 221 ? 8.609 -16.938 -15.133 1 95.38 221 ASP B C 1
ATOM 4841 O O . ASP B 1 221 ? 9.43 -17.594 -14.484 1 95.38 221 ASP B O 1
ATOM 4845 N N . ILE B 1 222 ? 7.328 -17.266 -15.305 1 95.38 222 ILE B N 1
ATOM 4846 C CA . ILE B 1 222 ? 6.781 -18.5 -14.781 1 95.38 222 ILE B CA 1
ATOM 4847 C C . ILE B 1 222 ? 6.316 -19.391 -15.93 1 95.38 222 ILE B C 1
ATOM 4849 O O . ILE B 1 222 ? 5.699 -18.906 -16.891 1 95.38 222 ILE B O 1
ATOM 4853 N N . LEU B 1 223 ? 6.652 -20.656 -15.828 1 93.88 223 LEU B N 1
ATOM 4854 C CA . LEU B 1 223 ? 6.289 -21.625 -16.859 1 93.88 223 LEU B CA 1
ATOM 4855 C C . LEU B 1 223 ? 5.613 -22.844 -16.25 1 93.88 223 LEU B C 1
ATOM 4857 O O . LEU B 1 223 ? 6.059 -23.359 -15.219 1 93.88 223 LEU B O 1
ATOM 4861 N N . PHE B 1 224 ? 4.477 -23.234 -16.812 1 95.38 224 PHE B N 1
ATOM 4862 C CA . PHE B 1 224 ? 3.812 -24.5 -16.547 1 95.38 224 PHE B CA 1
ATOM 4863 C C . PHE B 1 224 ? 4.168 -25.531 -17.609 1 95.38 224 PHE B C 1
ATOM 4865 O O . PHE B 1 224 ? 3.363 -25.812 -18.5 1 95.38 224 PHE B O 1
ATOM 4872 N N . ASP B 1 225 ? 5.312 -26.062 -17.438 1 91.44 225 ASP B N 1
ATOM 4873 C CA . ASP B 1 225 ? 5.914 -26.891 -18.484 1 91.44 225 ASP B CA 1
ATOM 4874 C C . ASP B 1 225 ? 5.184 -28.219 -18.625 1 91.44 225 ASP B C 1
ATOM 4876 O O . ASP B 1 225 ? 5.234 -28.859 -19.688 1 91.44 225 ASP B O 1
ATOM 4880 N N . CYS B 1 226 ? 4.547 -28.688 -17.578 1 91.12 226 CYS B N 1
ATOM 4881 C CA . CYS B 1 226 ? 3.887 -29.984 -17.562 1 91.12 226 CYS B CA 1
ATOM 4882 C C . CYS B 1 226 ? 2.6 -29.953 -18.375 1 91.12 226 CYS B C 1
ATOM 4884 O O . CYS B 1 226 ? 2.018 -31 -18.672 1 91.12 226 CYS B O 1
ATOM 4886 N N . THR B 1 227 ? 2.16 -28.766 -18.797 1 93 227 THR B N 1
ATOM 4887 C CA . THR B 1 227 ? 0.907 -28.641 -19.531 1 93 227 THR B CA 1
ATOM 4888 C C . THR B 1 227 ? 1.106 -29.016 -21 1 93 227 THR B C 1
ATOM 4890 O O . THR B 1 227 ? 2.234 -29 -21.5 1 93 227 THR B O 1
ATOM 4893 N N . HIS B 1 228 ? 0.018 -29.391 -21.688 1 89.75 228 HIS B N 1
ATOM 4894 C CA . HIS B 1 228 ? 0.078 -29.75 -23.094 1 89.75 228 HIS B CA 1
ATOM 4895 C C . HIS B 1 228 ? 0.471 -28.562 -23.953 1 89.75 228 HIS B C 1
ATOM 4897 O O . HIS B 1 228 ? 1.427 -28.641 -24.734 1 89.75 228 HIS B O 1
ATOM 4903 N N . LYS B 1 229 ? -0.318 -27.547 -23.891 1 89.56 229 LYS B N 1
ATOM 4904 C CA . LYS B 1 229 ? 0.109 -26.25 -24.438 1 89.56 229 LYS B CA 1
ATOM 4905 C C . LYS B 1 229 ? 0.812 -25.406 -23.375 1 89.56 229 LYS B C 1
ATOM 4907 O O . LYS B 1 229 ? 0.268 -25.188 -22.297 1 89.56 229 LYS B O 1
ATOM 4912 N N . ARG B 1 230 ? 1.958 -25.062 -23.734 1 88.25 230 ARG B N 1
ATOM 4913 C CA . ARG B 1 230 ? 2.805 -24.375 -22.766 1 88.25 230 ARG B CA 1
ATOM 4914 C C . ARG B 1 230 ? 2.18 -23.062 -22.312 1 88.25 230 ARG B C 1
ATOM 4916 O O . ARG B 1 230 ? 1.972 -22.156 -23.125 1 88.25 230 ARG B O 1
ATOM 4923 N N . THR B 1 231 ? 1.744 -23.047 -21.047 1 94.75 231 THR B N 1
ATOM 4924 C CA . THR B 1 231 ? 1.247 -21.828 -20.406 1 94.75 231 THR B CA 1
ATOM 4925 C C . THR B 1 231 ? 2.371 -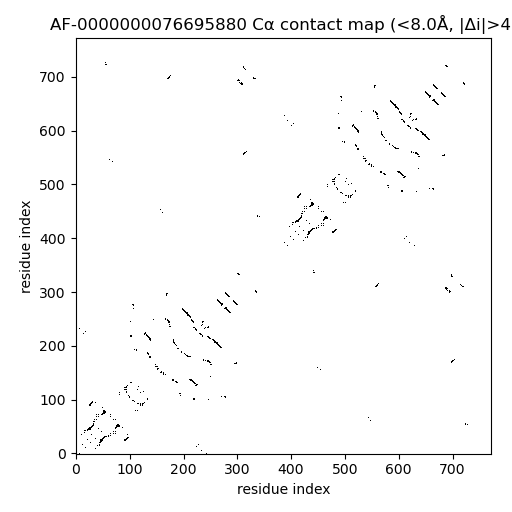21.109 -19.656 1 94.75 231 THR B C 1
ATOM 4927 O O . THR B 1 231 ? 3.168 -21.75 -18.969 1 94.75 231 THR B O 1
ATOM 4930 N N . LYS B 1 232 ? 2.498 -19.828 -19.906 1 96 232 LYS B N 1
ATOM 4931 C CA . LYS B 1 232 ? 3.549 -19.062 -19.25 1 96 232 LYS B CA 1
ATOM 4932 C C . LYS B 1 232 ? 3.123 -17.609 -19.047 1 96 232 LYS B C 1
ATOM 4934 O O . LYS B 1 232 ? 2.174 -17.141 -19.688 1 96 232 LYS B O 1
ATOM 4939 N N . PHE B 1 233 ? 3.758 -16.938 -18.094 1 97.19 233 PHE B N 1
ATOM 4940 C CA . PHE B 1 233 ? 3.611 -15.492 -17.984 1 97.19 233 PHE B CA 1
ATOM 4941 C C . PHE B 1 233 ? 4.898 -14.859 -17.469 1 97.19 233 PHE B C 1
ATOM 4943 O O . PHE B 1 233 ? 5.777 -15.555 -16.953 1 97.19 233 PHE B O 1
ATOM 4950 N N . SER B 1 234 ? 4.988 -13.539 -17.672 1 97.44 234 SER B N 1
ATOM 4951 C CA . SER B 1 234 ? 6.156 -12.766 -17.281 1 97.44 234 SER B CA 1
ATOM 4952 C C . SER B 1 234 ? 5.754 -11.523 -16.5 1 97.44 234 SER B C 1
ATOM 4954 O O . SER B 1 234 ? 4.676 -10.969 -16.719 1 97.44 234 SER B O 1
ATOM 4956 N N . THR B 1 235 ? 6.617 -11.125 -15.539 1 97.38 235 THR B N 1
ATOM 4957 C CA . THR B 1 235 ? 6.426 -9.852 -14.844 1 97.38 235 THR B CA 1
ATOM 4958 C C . THR B 1 235 ? 7.266 -8.758 -15.492 1 97.38 235 THR B C 1
ATOM 4960 O O . THR B 1 235 ? 7.312 -7.629 -14.992 1 97.38 235 THR B O 1
ATOM 4963 N N . GLY B 1 236 ? 7.914 -9.078 -16.562 1 97.25 236 GLY B N 1
ATOM 4964 C CA . GLY B 1 236 ? 8.891 -8.188 -17.156 1 97.25 236 GLY B CA 1
ATOM 4965 C C . GLY B 1 236 ? 8.273 -6.969 -17.812 1 97.25 236 GLY B C 1
ATOM 4966 O O . GLY B 1 236 ? 7.055 -6.918 -18.016 1 97.25 236 GLY B O 1
ATOM 4967 N N . PRO B 1 237 ? 9.109 -5.988 -18.125 1 97 237 PRO B N 1
ATOM 4968 C CA . PRO B 1 237 ? 8.609 -4.738 -18.703 1 97 237 PRO B CA 1
ATOM 4969 C C . PRO B 1 237 ? 7.965 -4.934 -20.062 1 97 237 PRO B C 1
ATOM 4971 O O . PRO B 1 237 ? 7.18 -4.094 -20.516 1 97 237 PRO B O 1
ATOM 4974 N N . HIS B 1 238 ? 8.266 -5.996 -20.719 1 96.62 238 HIS B N 1
ATOM 4975 C CA . HIS B 1 238 ? 7.734 -6.277 -22.062 1 96.62 238 HIS B CA 1
ATOM 4976 C C . HIS B 1 238 ? 6.348 -6.902 -21.969 1 96.62 238 HIS B C 1
ATOM 4978 O O . HIS B 1 238 ? 5.648 -7.012 -22.984 1 96.62 238 HIS B O 1
ATOM 4984 N N . ALA B 1 239 ? 5.984 -7.336 -20.797 1 96.81 239 ALA B N 1
ATOM 4985 C CA . ALA B 1 239 ? 4.773 -8.141 -20.641 1 96.81 239 ALA B CA 1
ATOM 4986 C C . ALA B 1 239 ? 3.646 -7.312 -20.031 1 96.81 239 ALA B C 1
ATOM 4988 O O . ALA B 1 239 ? 3.855 -6.168 -19.625 1 96.81 239 ALA B O 1
ATOM 4989 N N . GLN B 1 240 ? 2.473 -7.914 -20.031 1 95.38 240 GLN B N 1
ATOM 4990 C CA . GLN B 1 240 ? 1.316 -7.289 -19.406 1 95.38 240 GLN B CA 1
ATOM 4991 C C . GLN B 1 240 ? 1.524 -7.145 -17.906 1 95.38 240 GLN B C 1
ATOM 4993 O O . GLN B 1 240 ? 2.209 -7.961 -17.281 1 95.38 240 GLN B O 1
ATOM 4998 N N . TYR B 1 241 ? 0.849 -6.238 -17.438 1 93.31 241 TYR B N 1
ATOM 4999 C CA . TYR B 1 241 ? 0.938 -5.891 -16.016 1 93.31 241 TYR B CA 1
ATOM 5000 C C . TYR B 1 241 ? 0.599 -7.09 -15.148 1 93.31 241 TYR B C 1
ATOM 5002 O O . TYR B 1 241 ? -0.348 -7.828 -15.43 1 93.31 241 TYR B O 1
ATOM 5010 N N . THR B 1 242 ? 1.373 -7.285 -14.062 1 94.81 242 THR B N 1
ATOM 5011 C CA . THR B 1 242 ? 1.062 -8.156 -12.93 1 94.81 242 THR B CA 1
ATOM 5012 C C . THR B 1 242 ? 1.258 -7.422 -11.609 1 94.81 242 THR B C 1
ATOM 5014 O O . THR B 1 242 ? 1.994 -6.434 -11.547 1 94.81 242 THR B O 1
ATOM 5017 N N . HIS B 1 243 ? 0.669 -7.84 -10.516 1 90.12 243 HIS B N 1
ATOM 5018 C CA . HIS B 1 243 ? 0.766 -7.164 -9.227 1 90.12 243 HIS B CA 1
ATOM 5019 C C . HIS B 1 243 ? 2.176 -7.266 -8.656 1 90.12 243 HIS B C 1
ATOM 5021 O O . HIS B 1 243 ? 2.539 -6.52 -7.746 1 90.12 243 HIS B O 1
ATOM 5027 N N . TRP B 1 244 ? 2.959 -8.188 -9.164 1 93.81 244 TRP B N 1
ATOM 5028 C CA . TRP B 1 244 ? 4.324 -8.352 -8.672 1 93.81 244 TRP B CA 1
ATOM 5029 C C . TRP B 1 244 ? 5.234 -7.262 -9.227 1 93.81 244 TRP B C 1
ATOM 5031 O O . TRP B 1 244 ? 6.27 -6.945 -8.633 1 93.81 244 TRP B O 1
ATOM 5041 N N . LYS B 1 245 ? 4.828 -6.766 -10.375 1 95.5 245 LYS B N 1
ATOM 5042 C CA . LYS B 1 245 ? 5.641 -5.746 -11.031 1 95.5 245 LYS B CA 1
ATOM 5043 C C . LYS B 1 245 ? 7.09 -6.199 -11.164 1 95.5 245 LYS B C 1
ATOM 5045 O O . LYS B 1 245 ? 7.355 -7.367 -11.461 1 95.5 245 LYS B O 1
ATOM 5050 N N . GLN B 1 246 ? 8.039 -5.215 -11.242 1 97 246 GLN B N 1
ATOM 5051 C CA . GLN B 1 246 ? 9.477 -5.484 -11.266 1 97 246 GLN B CA 1
ATOM 5052 C C . GLN B 1 246 ? 10.164 -4.898 -10.039 1 97 246 GLN B C 1
ATOM 5054 O O . GLN B 1 246 ? 9.547 -4.16 -9.266 1 97 246 GLN B O 1
ATOM 5059 N N . THR B 1 247 ? 11.359 -5.355 -9.797 1 96.81 247 THR B N 1
ATOM 5060 C CA . THR B 1 247 ? 12.148 -4.844 -8.688 1 96.81 247 THR B CA 1
ATOM 5061 C C . THR B 1 247 ? 13.328 -4.012 -9.195 1 96.81 247 THR B C 1
ATOM 5063 O O . THR B 1 247 ? 14.117 -4.488 -10.016 1 96.81 247 THR B O 1
ATOM 5066 N N . VAL B 1 248 ? 13.406 -2.787 -8.711 1 97.38 248 VAL B N 1
ATOM 5067 C CA . VAL B 1 248 ? 14.406 -1.84 -9.18 1 97.38 248 VAL B CA 1
ATOM 5068 C C . VAL B 1 248 ? 15.469 -1.64 -8.102 1 97.38 248 VAL B C 1
ATOM 5070 O O . VAL B 1 248 ? 15.148 -1.311 -6.957 1 97.38 248 VAL B O 1
ATOM 5073 N N . PHE B 1 249 ? 16.734 -1.876 -8.453 1 97.94 249 PHE B N 1
ATOM 5074 C CA . PHE B 1 249 ? 17.906 -1.647 -7.598 1 97.94 249 PHE B CA 1
ATOM 5075 C C . PHE B 1 249 ? 18.688 -0.434 -8.07 1 97.94 249 PHE B C 1
ATOM 5077 O O . PHE B 1 249 ? 19.516 -0.541 -8.977 1 97.94 249 PHE B O 1
ATOM 5084 N N . TYR B 1 250 ? 18.5 0.687 -7.461 1 97.88 250 TYR B N 1
ATOM 5085 C CA . TYR B 1 250 ? 19.203 1.887 -7.887 1 97.88 250 TYR B CA 1
ATOM 5086 C C . TYR B 1 250 ? 20.688 1.807 -7.516 1 97.88 250 TYR B C 1
ATOM 5088 O O . TYR B 1 250 ? 21.031 1.323 -6.434 1 97.88 250 TYR B O 1
ATOM 5096 N N . THR B 1 251 ? 21.484 2.311 -8.367 1 97.81 251 THR B N 1
ATOM 5097 C CA . THR B 1 251 ? 22.922 2.418 -8.109 1 97.81 251 THR B CA 1
ATOM 5098 C C . THR B 1 251 ? 23.25 3.752 -7.445 1 97.81 251 THR B C 1
ATOM 5100 O O . THR B 1 251 ? 22.531 4.738 -7.629 1 97.81 251 THR B O 1
ATOM 5103 N N . PRO B 1 252 ? 24.297 3.752 -6.641 1 96.69 252 PRO B N 1
ATOM 5104 C CA . PRO B 1 252 ? 24.656 5.023 -6.004 1 96.69 252 PRO B CA 1
ATOM 5105 C C . PRO B 1 252 ? 25.078 6.09 -7.012 1 96.69 252 PRO B C 1
ATOM 5107 O O . PRO B 1 252 ? 24.703 7.262 -6.867 1 96.69 252 PRO B O 1
ATOM 5110 N N . ASN B 1 253 ? 25.828 5.715 -8.023 1 95.31 253 ASN B N 1
ATOM 5111 C CA . ASN B 1 253 ? 26.266 6.637 -9.055 1 95.31 253 ASN B CA 1
ATOM 5112 C C . ASN B 1 253 ? 25.703 6.273 -10.422 1 95.31 253 ASN B C 1
ATOM 5114 O O . ASN B 1 253 ? 25.344 5.117 -10.664 1 95.31 253 ASN B O 1
ATOM 5118 N N . THR B 1 254 ? 25.609 7.281 -11.219 1 96.75 254 THR B N 1
ATOM 5119 C CA . THR B 1 254 ? 25.188 7.059 -12.602 1 96.75 254 THR B CA 1
ATOM 5120 C C . THR B 1 254 ? 26.328 6.426 -13.406 1 96.75 254 THR B C 1
ATOM 5122 O O . THR B 1 254 ? 27.469 6.852 -13.32 1 96.75 254 THR B O 1
ATOM 5125 N N . ILE B 1 255 ? 25.953 5.398 -14.188 1 97.38 255 ILE B N 1
ATOM 5126 C CA . ILE B 1 255 ? 26.938 4.719 -15.023 1 97.38 255 ILE B CA 1
ATOM 5127 C C . ILE B 1 255 ? 26.781 5.176 -16.469 1 97.38 255 ILE B C 1
ATOM 5129 O O . ILE B 1 255 ? 25.688 5.121 -17.031 1 97.38 255 ILE B O 1
ATOM 5133 N N . VAL B 1 256 ? 27.812 5.633 -17.078 1 97.06 256 VAL B N 1
ATOM 5134 C CA . VAL B 1 256 ? 27.812 5.949 -18.5 1 97.06 256 VAL B CA 1
ATOM 5135 C C . VAL B 1 256 ? 28.094 4.688 -19.312 1 97.06 256 VAL B C 1
ATOM 5137 O O . VAL B 1 256 ? 29.094 4.008 -19.078 1 97.06 256 VAL B O 1
ATOM 5140 N N . ALA B 1 257 ? 27.188 4.391 -20.203 1 96.62 257 ALA B N 1
ATOM 5141 C CA . ALA B 1 257 ? 27.328 3.145 -20.953 1 96.62 257 ALA B CA 1
ATOM 5142 C C . ALA B 1 257 ? 27.188 3.389 -22.453 1 96.62 257 ALA B C 1
ATOM 5144 O O . ALA B 1 257 ? 26.344 4.184 -22.875 1 96.62 257 ALA B O 1
ATOM 5145 N N . HIS B 1 258 ? 28.062 2.732 -23.266 1 97.62 258 HIS B N 1
ATOM 5146 C CA . HIS B 1 258 ? 28.016 2.775 -24.719 1 97.62 258 HIS B CA 1
ATOM 5147 C C . HIS B 1 258 ? 27.625 1.42 -25.297 1 97.62 258 HIS B C 1
ATOM 5149 O O . HIS B 1 258 ? 27.891 0.38 -24.703 1 97.62 258 HIS B O 1
ATOM 5155 N N . ALA B 1 259 ? 26.969 1.571 -26.484 1 97.81 259 ALA B N 1
ATOM 5156 C CA . ALA B 1 259 ? 26.594 0.331 -27.156 1 97.81 259 ALA B CA 1
ATOM 5157 C C . ALA B 1 259 ? 27.797 -0.604 -27.297 1 97.81 259 ALA B C 1
ATOM 5159 O O . ALA B 1 259 ? 28.875 -0.184 -27.734 1 97.81 259 ALA B O 1
ATOM 5160 N N . GLY B 1 260 ? 27.578 -1.846 -26.875 1 97 260 GLY B N 1
ATOM 5161 C CA . GLY B 1 260 ? 28.641 -2.826 -26.969 1 97 260 GLY B CA 1
ATOM 5162 C C . GLY B 1 260 ? 29.391 -3.035 -25.656 1 97 260 GLY B C 1
ATOM 5163 O O . GLY B 1 260 ? 30.078 -4.043 -25.484 1 97 260 GLY B O 1
ATOM 5164 N N . ASP B 1 261 ? 29.297 -2.088 -24.734 1 97.19 261 ASP B N 1
ATOM 5165 C CA . ASP B 1 261 ? 29.891 -2.27 -23.406 1 97.19 261 ASP B CA 1
ATOM 5166 C C . ASP B 1 261 ? 29.25 -3.455 -22.688 1 97.19 261 ASP B C 1
ATOM 5168 O O . ASP B 1 261 ? 28.188 -3.922 -23.062 1 97.19 261 ASP B O 1
ATOM 5172 N N . THR B 1 262 ? 30 -3.938 -21.719 1 96.69 262 THR B N 1
ATOM 5173 C CA . THR B 1 262 ? 29.484 -5 -20.859 1 96.69 262 THR B CA 1
ATOM 5174 C C . THR B 1 262 ? 29.625 -4.633 -19.391 1 96.69 262 THR B C 1
ATOM 5176 O O . THR B 1 262 ? 30.656 -4.094 -18.984 1 96.69 262 THR B O 1
ATOM 5179 N N . ILE B 1 263 ? 28.594 -4.863 -18.688 1 97 263 ILE B N 1
ATOM 5180 C CA . ILE B 1 263 ? 28.641 -4.75 -17.234 1 97 263 ILE B CA 1
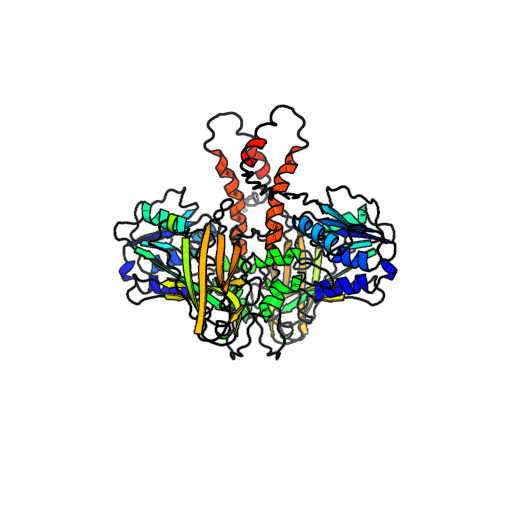ATOM 5181 C C . ILE B 1 263 ? 28.641 -6.141 -16.609 1 97 263 ILE B C 1
ATOM 5183 O O . ILE B 1 263 ? 27.703 -6.914 -16.797 1 97 263 ILE B O 1
ATOM 5187 N N . GLU B 1 264 ? 29.656 -6.426 -15.891 1 96.38 264 GLU B N 1
ATOM 5188 C CA . GLU B 1 264 ? 29.781 -7.727 -15.234 1 96.38 264 GLU B CA 1
ATOM 5189 C C . GLU B 1 264 ? 29.625 -7.605 -13.727 1 96.38 264 GLU B C 1
ATOM 5191 O O . GLU B 1 264 ? 30 -6.586 -13.141 1 96.38 264 GLU B O 1
ATOM 5196 N N . GLY B 1 265 ? 29.078 -8.703 -13.141 1 96.25 265 GLY B N 1
ATOM 5197 C CA . GLY B 1 265 ? 28.938 -8.656 -11.695 1 96.25 265 GLY B CA 1
ATOM 5198 C C . GLY B 1 265 ? 28.328 -9.922 -11.117 1 96.25 265 GLY B C 1
ATOM 5199 O O . GLY B 1 265 ? 28.359 -10.977 -11.758 1 96.25 265 GLY B O 1
ATOM 5200 N N . THR B 1 266 ? 28.016 -9.781 -9.859 1 95.81 266 THR B N 1
ATOM 5201 C CA . THR B 1 266 ? 27.406 -10.875 -9.125 1 95.81 266 THR B CA 1
ATOM 5202 C C . THR B 1 266 ? 26.141 -10.406 -8.391 1 95.81 266 THR B C 1
ATOM 5204 O O . THR B 1 266 ? 26.125 -9.32 -7.805 1 95.81 266 THR B O 1
ATOM 5207 N N . LEU B 1 267 ? 25.109 -11.18 -8.539 1 95.56 267 LEU B N 1
ATOM 5208 C CA . LEU B 1 267 ? 23.875 -11 -7.773 1 95.56 267 LEU B CA 1
ATOM 5209 C C . LEU B 1 267 ? 23.75 -12.078 -6.703 1 95.56 267 LEU B C 1
ATOM 5211 O O . LEU B 1 267 ? 23.734 -13.266 -7.016 1 95.56 267 LEU B O 1
ATOM 5215 N N . SER B 1 268 ? 23.672 -11.633 -5.484 1 93.88 268 SER B N 1
ATOM 5216 C CA . SER B 1 268 ? 23.484 -12.555 -4.363 1 93.88 268 SER B CA 1
ATOM 5217 C C . SER B 1 268 ? 22.156 -12.312 -3.656 1 93.88 268 SER B C 1
ATOM 5219 O O . SER B 1 268 ? 21.734 -11.164 -3.508 1 93.88 268 SER B O 1
ATOM 5221 N N . CYS B 1 269 ? 21.547 -13.375 -3.254 1 93 269 CYS B N 1
ATOM 5222 C CA . CYS B 1 269 ? 20.25 -13.289 -2.568 1 93 269 CYS B CA 1
ATOM 5223 C C . CYS B 1 269 ? 20.156 -14.344 -1.473 1 93 269 CYS B C 1
ATOM 5225 O O . CYS B 1 269 ? 20.516 -15.5 -1.681 1 93 269 CYS B O 1
ATOM 5227 N N . ALA B 1 270 ? 19.672 -13.93 -0.321 1 91.81 270 ALA B N 1
ATOM 5228 C CA . ALA B 1 270 ? 19.484 -14.836 0.804 1 91.81 270 ALA B CA 1
ATOM 5229 C C . ALA B 1 270 ? 18.359 -14.352 1.716 1 91.81 270 ALA B C 1
ATOM 5231 O O . ALA B 1 270 ? 18.125 -13.148 1.835 1 91.81 270 ALA B O 1
ATOM 5232 N N . PRO B 1 271 ? 17.641 -15.32 2.312 1 90.19 271 PRO B N 1
ATOM 5233 C CA . PRO B 1 271 ? 16.719 -14.883 3.369 1 90.19 271 PRO B CA 1
ATOM 5234 C C . PRO B 1 271 ? 17.438 -14.164 4.512 1 90.19 271 PRO B C 1
ATOM 5236 O O . PRO B 1 271 ? 18.562 -14.523 4.863 1 90.19 271 PRO B O 1
ATOM 5239 N N . ASN B 1 272 ? 16.781 -13.141 5.008 1 90.62 272 ASN B N 1
ATOM 5240 C CA . ASN B 1 272 ? 17.344 -12.414 6.133 1 90.62 272 ASN B CA 1
ATOM 5241 C C . ASN B 1 272 ? 17.469 -13.297 7.371 1 90.62 272 ASN B C 1
ATOM 5243 O O . ASN B 1 272 ? 16.578 -14.094 7.656 1 90.62 272 ASN B O 1
ATOM 5247 N N . GLN B 1 273 ? 18.469 -13.102 8.102 1 87.88 273 GLN B N 1
ATOM 5248 C CA . GLN B 1 273 ? 18.766 -13.953 9.242 1 87.88 273 GLN B CA 1
ATOM 5249 C C . GLN B 1 273 ? 17.766 -13.727 10.367 1 87.88 273 GLN B C 1
ATOM 5251 O O . GLN B 1 273 ? 17.375 -14.672 11.07 1 87.88 273 GLN B O 1
ATOM 5256 N N . ARG B 1 274 ? 17.312 -12.539 10.547 1 87 274 ARG B N 1
ATOM 5257 C CA . ARG B 1 274 ? 16.391 -12.195 11.625 1 87 274 ARG B CA 1
ATOM 5258 C C . ARG B 1 274 ? 14.961 -12.555 11.242 1 87 274 ARG B C 1
ATOM 5260 O O . ARG B 1 274 ? 14.211 -13.086 12.062 1 87 274 ARG B O 1
ATOM 5267 N N . ASN B 1 275 ? 14.602 -12.25 10.086 1 85.94 275 ASN B N 1
ATOM 5268 C CA . ASN B 1 275 ? 13.289 -12.547 9.516 1 85.94 275 ASN B CA 1
ATOM 5269 C C . ASN B 1 275 ? 13.414 -13.227 8.156 1 85.94 275 ASN B C 1
ATOM 5271 O O . ASN B 1 275 ? 13.656 -12.562 7.148 1 85.94 275 ASN B O 1
ATOM 5275 N N . ASN B 1 276 ? 13.141 -14.414 8.18 1 86.12 276 ASN B N 1
ATOM 5276 C CA . ASN B 1 276 ? 13.383 -15.203 6.977 1 86.12 276 ASN B CA 1
ATOM 5277 C C . ASN B 1 276 ? 12.445 -14.789 5.84 1 86.12 276 ASN B C 1
ATOM 5279 O O . ASN B 1 276 ? 12.656 -15.18 4.691 1 86.12 276 ASN B O 1
ATOM 5283 N N . ARG B 1 277 ? 11.484 -14.062 6.105 1 85.25 277 ARG B N 1
ATOM 5284 C CA . ARG B 1 277 ? 10.586 -13.602 5.055 1 85.25 277 ARG B CA 1
ATOM 5285 C C . ARG B 1 277 ? 11.164 -12.391 4.324 1 85.25 277 ARG B C 1
ATOM 5287 O O . ARG B 1 277 ? 10.703 -12.031 3.24 1 85.25 277 ARG B O 1
ATOM 5294 N N . ASP B 1 278 ? 12.156 -11.766 4.957 1 88.75 278 ASP B N 1
ATOM 5295 C CA . ASP B 1 278 ? 12.898 -10.68 4.32 1 88.75 278 ASP B CA 1
ATOM 5296 C C . ASP B 1 278 ? 14.023 -11.227 3.438 1 88.75 278 ASP B C 1
ATOM 5298 O O . ASP B 1 278 ? 14.469 -12.359 3.621 1 88.75 278 ASP B O 1
ATOM 5302 N N . LEU B 1 279 ? 14.445 -10.391 2.496 1 93.25 279 LEU B N 1
ATOM 5303 C CA . LEU B 1 279 ? 15.523 -10.805 1.606 1 93.25 279 LEU B CA 1
ATOM 5304 C C . LEU B 1 279 ? 16.719 -9.852 1.715 1 93.25 279 LEU B C 1
ATOM 5306 O O . LEU B 1 279 ? 16.531 -8.633 1.773 1 93.25 279 LEU B O 1
ATOM 5310 N N . ASP B 1 280 ? 17.844 -10.469 1.827 1 94.69 280 ASP B N 1
ATOM 5311 C CA . ASP B 1 280 ? 19.109 -9.742 1.645 1 94.69 280 ASP B CA 1
ATOM 5312 C C . ASP B 1 280 ? 19.641 -9.93 0.23 1 94.69 280 ASP B C 1
ATOM 5314 O O . ASP B 1 280 ? 19.906 -11.062 -0.191 1 94.69 280 ASP B O 1
ATOM 5318 N N . ILE B 1 281 ? 19.797 -8.805 -0.452 1 96.31 281 ILE B N 1
ATOM 5319 C CA . ILE B 1 281 ? 20.234 -8.867 -1.84 1 96.31 281 ILE B CA 1
ATOM 5320 C C . ILE B 1 281 ? 21.484 -8.016 -2.018 1 96.31 281 ILE B C 1
ATOM 5322 O O . ILE B 1 281 ? 21.516 -6.848 -1.617 1 96.31 281 ILE B O 1
ATOM 5326 N N . THR B 1 282 ? 22.5 -8.633 -2.572 1 97.62 282 THR B N 1
ATOM 5327 C CA . THR B 1 282 ? 23.75 -7.918 -2.848 1 97.62 282 THR B CA 1
ATOM 5328 C C . THR B 1 282 ? 24.047 -7.906 -4.344 1 97.62 282 THR B C 1
ATOM 5330 O O . THR B 1 282 ? 23.984 -8.945 -5 1 97.62 282 THR B O 1
ATOM 5333 N N . VAL B 1 283 ? 24.312 -6.734 -4.848 1 97.88 283 VAL B N 1
ATOM 5334 C CA . VAL B 1 283 ? 24.75 -6.598 -6.238 1 97.88 283 VAL B CA 1
ATOM 5335 C C . VAL B 1 283 ? 26.156 -6.023 -6.285 1 97.88 283 VAL B C 1
ATOM 5337 O O . VAL B 1 283 ? 26.391 -4.906 -5.824 1 97.88 283 VAL B O 1
ATOM 5340 N N . THR B 1 284 ? 27.047 -6.797 -6.793 1 98.19 284 THR B N 1
ATOM 5341 C CA . THR B 1 284 ? 28.406 -6.336 -7.109 1 98.19 284 THR B CA 1
ATOM 5342 C C . THR B 1 284 ? 28.594 -6.219 -8.617 1 98.19 284 THR B C 1
ATOM 5344 O O . THR B 1 284 ? 28.266 -7.148 -9.367 1 98.19 284 THR B O 1
ATOM 5347 N N . TYR B 1 285 ? 29.078 -5.062 -9.062 1 98.12 285 TYR B N 1
ATOM 5348 C CA . TYR B 1 285 ? 29.219 -4.891 -10.508 1 98.12 285 TYR B CA 1
ATOM 5349 C C . TYR B 1 285 ? 30.453 -4.059 -10.844 1 98.12 285 TYR B C 1
ATOM 5351 O O . TYR B 1 285 ? 30.922 -3.271 -10.016 1 98.12 285 TYR B O 1
ATOM 5359 N N . THR B 1 286 ? 30.969 -4.277 -12.039 1 97.75 286 THR B N 1
ATOM 5360 C CA . THR B 1 286 ? 32.062 -3.494 -12.617 1 97.75 286 THR B CA 1
ATOM 5361 C C . THR B 1 286 ? 31.562 -2.68 -13.805 1 97.75 286 THR B C 1
ATOM 5363 O O . THR B 1 286 ? 30.984 -3.229 -14.742 1 97.75 286 THR B O 1
ATOM 5366 N N . THR B 1 287 ? 31.781 -1.364 -13.703 1 95.19 287 THR B N 1
ATOM 5367 C CA . THR B 1 287 ? 31.375 -0.474 -14.781 1 95.19 287 THR B CA 1
ATOM 5368 C C . THR B 1 287 ? 32.281 -0.646 -16 1 95.19 287 THR B C 1
ATOM 5370 O O . THR B 1 287 ? 33.344 -1.237 -15.906 1 95.19 287 THR B O 1
ATOM 5373 N N . PRO B 1 288 ? 31.781 -0.122 -17.109 1 92.62 288 PRO B N 1
ATOM 5374 C CA . PRO B 1 288 ? 32.625 -0.202 -18.297 1 92.62 288 PRO B CA 1
ATOM 5375 C C . PRO B 1 288 ? 33.969 0.491 -18.109 1 92.62 288 PRO B C 1
ATOM 5377 O O . PRO B 1 288 ? 34.969 0.129 -18.75 1 92.62 288 PRO B O 1
ATOM 5380 N N . GLU B 1 289 ? 34 1.439 -17.203 1 91 289 GLU B N 1
ATOM 5381 C CA . GLU B 1 289 ? 35.25 2.166 -16.938 1 91 289 GLU B CA 1
ATOM 5382 C C . GLU B 1 289 ? 36.125 1.396 -15.977 1 91 289 GLU B C 1
ATOM 5384 O O . GLU B 1 289 ? 37.25 1.818 -15.695 1 91 289 GLU B O 1
ATOM 5389 N N . GLY B 1 290 ? 35.688 0.329 -15.445 1 90.5 290 GLY B N 1
ATOM 5390 C CA . GLY B 1 290 ? 36.531 -0.543 -14.641 1 90.5 290 GLY B CA 1
ATOM 5391 C C . GLY B 1 290 ? 36.344 -0.358 -13.148 1 90.5 290 GLY B C 1
ATOM 5392 O O . GLY B 1 290 ? 37 -1.016 -12.336 1 90.5 290 GLY B O 1
ATOM 5393 N N . SER B 1 291 ? 35.406 0.462 -12.766 1 93.62 291 SER B N 1
ATOM 5394 C CA . SER B 1 291 ? 35.156 0.687 -11.344 1 93.62 291 SER B CA 1
ATOM 5395 C C . SER B 1 291 ? 34.219 -0.369 -10.789 1 93.62 291 SER B C 1
ATOM 5397 O O . SER B 1 291 ? 33.156 -0.664 -11.391 1 93.62 291 SER B O 1
ATOM 5399 N N . GLU B 1 292 ? 34.625 -0.962 -9.625 1 96.69 292 GLU B N 1
ATOM 5400 C CA . GLU B 1 292 ? 33.781 -1.973 -8.984 1 96.69 292 GLU B CA 1
ATOM 5401 C C . GLU B 1 292 ? 33 -1.374 -7.824 1 96.69 292 GLU B C 1
ATOM 5403 O O . GLU B 1 292 ? 33.531 -0.583 -7.043 1 96.69 292 GLU B O 1
ATOM 5408 N N . THR B 1 293 ? 31.734 -1.677 -7.77 1 97.44 293 THR B N 1
ATOM 5409 C CA . THR B 1 293 ? 30.844 -1.212 -6.715 1 97.44 293 THR B CA 1
ATOM 5410 C C . THR B 1 293 ? 30.016 -2.369 -6.148 1 97.44 293 THR B C 1
ATOM 5412 O O . THR B 1 293 ? 29.594 -3.256 -6.895 1 97.44 293 THR B O 1
ATOM 5415 N N . THR B 1 294 ? 29.875 -2.43 -4.816 1 98 294 THR B N 1
ATOM 5416 C CA . THR B 1 294 ? 29.016 -3.398 -4.148 1 98 294 THR B CA 1
ATOM 5417 C C . THR B 1 294 ? 27.906 -2.691 -3.377 1 98 294 THR B C 1
ATOM 5419 O O . THR B 1 294 ? 28.172 -1.766 -2.609 1 98 294 THR B O 1
ATOM 5422 N N . MET B 1 295 ? 26.719 -3.061 -3.68 1 97.81 295 MET B N 1
ATOM 5423 C CA . MET B 1 295 ? 25.547 -2.531 -2.979 1 97.81 295 MET B CA 1
ATOM 5424 C C . MET B 1 295 ? 24.797 -3.645 -2.26 1 97.81 295 MET B C 1
ATOM 5426 O O . MET B 1 295 ? 24.562 -4.715 -2.828 1 97.81 295 MET B O 1
ATOM 5430 N N . ASN B 1 296 ? 24.453 -3.408 -0.966 1 97.06 296 ASN B N 1
ATOM 5431 C CA . ASN B 1 296 ? 23.609 -4.305 -0.177 1 97.06 296 ASN B CA 1
ATOM 5432 C C . ASN B 1 296 ? 22.188 -3.762 -0.025 1 97.06 296 ASN B C 1
ATOM 5434 O O . ASN B 1 296 ? 22 -2.682 0.535 1 97.06 296 ASN B O 1
ATOM 5438 N N . TYR B 1 297 ? 21.297 -4.496 -0.54 1 96.31 297 TYR B N 1
ATOM 5439 C CA . TYR B 1 297 ? 19.891 -4.129 -0.459 1 96.31 297 TYR B CA 1
ATOM 5440 C C . TYR B 1 297 ? 19.141 -5.047 0.497 1 96.31 297 TYR B C 1
ATOM 5442 O O . TYR B 1 297 ? 19.516 -6.207 0.681 1 96.31 297 TYR B O 1
ATOM 5450 N N . LYS B 1 298 ? 18.094 -4.496 1.057 1 92.19 298 LYS B N 1
ATOM 5451 C CA . LYS B 1 298 ? 17.219 -5.273 1.937 1 92.19 298 LYS B CA 1
ATOM 5452 C C . LYS B 1 298 ? 15.75 -5.086 1.564 1 92.19 298 LYS B C 1
ATOM 5454 O O . LYS B 1 298 ? 15.273 -3.955 1.427 1 92.19 298 LYS B O 1
ATOM 5459 N N . MET B 1 299 ? 15.094 -6.156 1.282 1 89.56 299 MET B N 1
ATOM 5460 C CA . MET B 1 299 ? 13.648 -6.156 1.079 1 89.56 299 MET B CA 1
ATOM 5461 C C . MET B 1 299 ? 12.922 -6.645 2.326 1 89.56 299 MET B C 1
ATOM 5463 O O . MET B 1 299 ? 13.008 -7.828 2.67 1 89.56 299 MET B O 1
ATOM 5467 N N . CYS B 1 300 ? 12.352 -5.734 2.943 1 76.88 300 CYS B N 1
ATOM 5468 C CA . CYS B 1 300 ? 11.742 -6.07 4.223 1 76.88 300 CYS B CA 1
ATOM 5469 C C . CYS B 1 300 ? 10.219 -6.086 4.109 1 76.88 300 CYS B C 1
ATOM 5471 O O . CYS B 1 300 ? 9.641 -5.281 3.381 1 76.88 300 CYS B O 1
ATOM 5473 N N . VAL B 1 301 ? 9.727 -7.125 4.574 1 55.91 301 VAL B N 1
ATOM 5474 C CA . VAL B 1 301 ? 8.273 -7.141 4.738 1 55.91 301 VAL B CA 1
ATOM 5475 C C . VAL B 1 301 ? 7.852 -6.027 5.695 1 55.91 301 VAL B C 1
ATOM 5477 O O . VAL B 1 301 ? 8.305 -5.973 6.84 1 55.91 301 VAL B O 1
ATOM 5480 N N . ILE B 1 302 ? 7.832 -4.82 5.082 1 49.09 302 ILE B N 1
ATOM 5481 C CA . ILE B 1 302 ? 7.488 -3.725 5.98 1 49.09 302 ILE B CA 1
ATOM 5482 C C . ILE B 1 302 ? 6.176 -4.039 6.695 1 49.09 302 ILE B C 1
ATOM 5484 O O . ILE B 1 302 ? 5.148 -4.27 6.051 1 49.09 302 ILE B O 1
ATOM 5488 N N . PHE B 1 303 ? 6.289 -4.637 7.754 1 35.91 303 PHE B N 1
ATOM 5489 C CA . PHE B 1 303 ? 5.082 -4.613 8.57 1 35.91 303 PHE B CA 1
ATOM 5490 C C . PHE B 1 303 ? 4.57 -3.189 8.742 1 35.91 303 PHE B C 1
ATOM 5492 O O . PHE B 1 303 ? 5.336 -2.285 9.078 1 35.91 303 PHE B O 1
ATOM 5499 N N . PRO B 1 304 ? 3.719 -2.824 7.887 1 32.75 304 PRO B N 1
ATOM 5500 C CA . PRO B 1 304 ? 3.287 -1.452 8.164 1 32.75 304 PRO B CA 1
ATOM 5501 C C . PRO B 1 304 ? 3.443 -1.068 9.633 1 32.75 304 PRO B C 1
ATOM 5503 O O . PRO B 1 304 ? 3.184 -1.886 10.516 1 32.75 304 PRO B O 1
ATOM 5506 N N . LEU B 1 305 ? 4.445 -0.478 10.016 1 31.56 305 LEU B N 1
ATOM 5507 C CA . LEU B 1 305 ? 4.066 0.213 11.25 1 31.56 305 LEU B CA 1
ATOM 5508 C C . LEU B 1 305 ? 2.564 0.468 11.289 1 31.56 305 LEU B C 1
ATOM 5510 O O . LEU B 1 305 ? 1.922 0.582 10.242 1 31.56 305 LEU B O 1
ATOM 5514 N N . PRO B 1 306 ? 1.981 0.342 12.422 1 31.88 306 PRO B N 1
ATOM 5515 C CA . PRO B 1 306 ? 0.539 0.557 12.555 1 31.88 306 PRO B CA 1
ATOM 5516 C C . PRO B 1 306 ? 0.023 1.688 11.672 1 31.88 306 PRO B C 1
ATOM 5518 O O . PRO B 1 306 ? -1.021 2.277 11.961 1 31.88 306 PRO B O 1
ATOM 5521 N N . LEU B 1 307 ? 0.861 2.256 10.789 1 31.38 307 LEU B N 1
ATOM 5522 C CA . LEU B 1 307 ? -0.108 3.166 10.188 1 31.38 307 LEU B CA 1
ATOM 5523 C C . LEU B 1 307 ? -1.01 2.43 9.203 1 31.38 307 LEU B C 1
ATOM 5525 O O . LEU B 1 307 ? -0.527 1.836 8.234 1 31.38 307 LEU B O 1
ATOM 5529 N N . PRO B 1 308 ? -1.993 1.851 9.648 1 34.78 308 PRO B N 1
ATOM 5530 C CA . PRO B 1 308 ? -3.062 1.183 8.898 1 34.78 308 PRO B CA 1
ATOM 5531 C C . PRO B 1 308 ? -3.508 1.972 7.672 1 34.78 308 PRO B C 1
ATOM 5533 O O . PRO B 1 308 ? -3.662 3.193 7.742 1 34.78 308 PRO B O 1
ATOM 5536 N N . HIS B 1 309 ? -2.971 1.658 6.535 1 38.22 309 HIS B N 1
ATOM 5537 C CA . HIS B 1 309 ? -3.473 2.461 5.426 1 38.22 309 HIS B CA 1
ATOM 5538 C C . HIS B 1 309 ? -4.781 1.897 4.887 1 38.22 309 HIS B C 1
ATOM 5540 O O . HIS B 1 309 ? -4.945 0.679 4.785 1 38.22 309 HIS B O 1
ATOM 5546 N N . PRO B 1 310 ? -5.785 2.6 4.992 1 39.88 310 PRO B N 1
ATOM 5547 C CA . PRO B 1 310 ? -6.984 2.219 4.242 1 39.88 310 PRO B CA 1
ATOM 5548 C C . PRO B 1 310 ? -6.68 1.852 2.793 1 39.88 310 PRO B C 1
ATOM 5550 O O . PRO B 1 310 ? -5.621 2.203 2.271 1 39.88 310 PRO B O 1
ATOM 5553 N N . ARG B 1 311 ? -7.383 1.044 2.232 1 41.53 311 ARG B N 1
ATOM 5554 C CA . ARG B 1 311 ? -7.27 0.679 0.824 1 41.53 311 ARG B CA 1
ATOM 5555 C C . ARG B 1 311 ? -7.145 1.92 -0.055 1 41.53 311 ARG B C 1
ATOM 5557 O O . ARG B 1 311 ? -8.102 2.686 -0.197 1 41.53 311 ARG B O 1
ATOM 5564 N N . VAL B 1 312 ? -5.957 2.494 -0.288 1 32.94 312 VAL B N 1
ATOM 5565 C CA . VAL B 1 312 ? -5.691 3.666 -1.115 1 32.94 312 VAL B CA 1
ATOM 5566 C C . VAL B 1 312 ? -5.605 3.254 -2.584 1 32.94 312 VAL B C 1
ATOM 5568 O O . VAL B 1 312 ? -4.848 2.346 -2.938 1 32.94 312 VAL B O 1
ATOM 5571 N N . PHE B 1 313 ? -6.785 3.568 -3.258 1 34.47 313 PHE B N 1
ATOM 5572 C CA . PHE B 1 313 ? -6.785 3.289 -4.691 1 34.47 313 PHE B CA 1
ATOM 5573 C C . PHE B 1 313 ? -6.562 4.566 -5.492 1 34.47 313 PHE B C 1
ATOM 5575 O O . PHE B 1 313 ? -6.973 5.648 -5.07 1 34.47 313 PHE B O 1
ATOM 5582 N N . THR B 1 314 ? -5.496 4.754 -6.215 1 33.75 314 THR B N 1
ATOM 5583 C CA . THR B 1 314 ? -5.398 5.906 -7.105 1 33.75 314 THR B CA 1
ATOM 5584 C C . THR B 1 314 ? -6.152 5.652 -8.406 1 33.75 314 THR B C 1
ATOM 5586 O O . THR B 1 314 ? -5.918 4.645 -9.078 1 33.75 314 THR B O 1
ATOM 5589 N N . ARG B 1 315 ? -7.289 6.543 -8.578 1 35.41 315 ARG B N 1
ATOM 5590 C CA . ARG B 1 315 ? -8.07 6.488 -9.812 1 35.41 315 ARG B CA 1
ATOM 5591 C C . ARG B 1 315 ? -7.215 6.871 -11.016 1 35.41 315 ARG B C 1
ATOM 5593 O O . ARG B 1 315 ? -6.508 7.879 -10.992 1 35.41 315 ARG B O 1
ATOM 5600 N N . VAL B 1 316 ? -6.867 6.105 -11.992 1 30.61 316 VAL B N 1
ATOM 5601 C CA . VAL B 1 316 ? -6.102 6.375 -13.203 1 30.61 316 VAL B CA 1
ATOM 5602 C C . VAL B 1 316 ? -6.949 7.188 -14.188 1 30.61 316 VAL B C 1
ATOM 5604 O O . VAL B 1 316 ? -7.855 6.645 -14.828 1 30.61 316 VAL B O 1
ATOM 5607 N N . GLY B 1 317 ? -7.691 8.289 -13.875 1 27.84 317 GLY B N 1
ATOM 5608 C CA . GLY B 1 317 ? -8.438 8.977 -14.914 1 27.84 317 GLY B CA 1
ATOM 5609 C C . GLY B 1 317 ? -7.562 9.477 -16.047 1 27.84 317 GLY B C 1
ATOM 5610 O O . GLY B 1 317 ? -6.34 9.547 -15.906 1 27.84 317 GLY B O 1
ATOM 5611 N N . GLU B 1 318 ? -8.312 10.039 -17.266 1 28.91 318 GLU B N 1
ATOM 5612 C CA . GLU B 1 318 ? -8.133 10.375 -18.672 1 28.91 318 GLU B CA 1
ATOM 5613 C C . GLU B 1 318 ? -7.25 11.609 -18.844 1 28.91 318 GLU B C 1
ATOM 5615 O O . GLU B 1 318 ? -6.965 12.039 -19.953 1 28.91 318 GLU B O 1
ATOM 5620 N N . ARG B 1 319 ? -7.539 12.836 -18.266 1 24.59 319 ARG B N 1
ATOM 5621 C CA . ARG B 1 319 ? -7.172 14.008 -19.047 1 24.59 319 ARG B CA 1
ATOM 5622 C C . ARG B 1 319 ? -5.715 13.938 -19.5 1 24.59 319 ARG B C 1
ATOM 5624 O O . ARG B 1 319 ? -4.832 13.609 -18.703 1 24.59 319 ARG B O 1
ATOM 5631 N N . PRO B 1 320 ? -5.5 14 -20.781 1 25.41 320 PRO B N 1
ATOM 5632 C CA . PRO B 1 320 ? -4.203 14.203 -21.438 1 25.41 320 PRO B CA 1
ATOM 5633 C C . PRO B 1 320 ? -3.4 15.336 -20.812 1 25.41 320 PRO B C 1
ATOM 5635 O O . PRO B 1 320 ? -3.766 16.5 -20.938 1 25.41 320 PRO B O 1
ATOM 5638 N N . LEU B 1 321 ? -3.332 15.586 -19.516 1 23.62 321 LEU B N 1
ATOM 5639 C CA . LEU B 1 321 ? -2.389 16.703 -19.484 1 23.62 321 LEU B CA 1
ATOM 5640 C C . LEU B 1 321 ? -1.129 16.359 -20.281 1 23.62 321 LEU B C 1
ATOM 5642 O O . LEU B 1 321 ? -0.742 15.188 -20.375 1 23.62 321 LEU B O 1
ATOM 5646 N N . THR B 1 322 ? -0.64 17.219 -21.266 1 22.52 322 THR B N 1
ATOM 5647 C CA . THR B 1 322 ? 0.715 17.234 -21.812 1 22.52 322 THR B CA 1
ATOM 5648 C C . THR B 1 322 ? 1.699 16.641 -20.812 1 22.52 322 THR B C 1
ATOM 5650 O O . THR B 1 322 ? 2.352 15.625 -21.094 1 22.52 322 THR B O 1
ATOM 5653 N N . GLY B 1 323 ? 2.939 17.312 -20.703 1 22.11 323 GLY B N 1
ATOM 5654 C CA . GLY B 1 323 ? 4.254 17.031 -20.156 1 22.11 323 GLY B CA 1
ATOM 5655 C C . GLY B 1 323 ? 4.219 16.656 -18.688 1 22.11 323 GLY B C 1
ATOM 5656 O O . GLY B 1 323 ? 5.266 16.562 -18.047 1 22.11 323 GLY B O 1
ATOM 5657 N N . CYS B 1 324 ? 3.211 16.984 -18 1 19.73 324 CYS B N 1
ATOM 5658 C CA . CYS B 1 324 ? 3.383 17.172 -16.562 1 19.73 324 CYS B CA 1
ATOM 5659 C C . CYS B 1 324 ? 3.418 15.836 -15.844 1 19.73 324 CYS B C 1
ATOM 5661 O O . CYS B 1 324 ? 2.541 14.992 -16.047 1 19.73 324 CYS B O 1
ATOM 5663 N N . GLN B 1 325 ? 4.613 15.391 -15.422 1 20.38 325 GLN B N 1
ATOM 5664 C CA . GLN B 1 325 ? 5.172 14.336 -14.578 1 20.38 325 GLN B CA 1
ATOM 5665 C C . GLN B 1 325 ? 4.27 14.062 -13.383 1 20.38 325 GLN B C 1
ATOM 5667 O O . GLN B 1 325 ? 4.062 14.938 -12.539 1 20.38 325 GLN B O 1
ATOM 5672 N N . VAL B 1 326 ? 3.115 13.594 -13.625 1 21.61 326 VAL B N 1
ATOM 5673 C CA . VAL B 1 326 ? 2.283 13.273 -12.469 1 21.61 326 VAL B CA 1
ATOM 5674 C C . VAL B 1 326 ? 3.068 12.398 -11.492 1 21.61 326 VAL B C 1
ATOM 5676 O O . VAL B 1 326 ? 3.461 11.281 -11.828 1 21.61 326 VAL B O 1
ATOM 5679 N N . LEU B 1 327 ? 3.928 12.969 -10.742 1 21.23 327 LEU B N 1
ATOM 5680 C CA . LEU B 1 327 ? 4.742 12.414 -9.672 1 21.23 327 LEU B CA 1
ATOM 5681 C C . LEU B 1 327 ? 3.871 11.734 -8.625 1 21.23 327 LEU B C 1
ATOM 5683 O O . LEU B 1 327 ? 3.039 12.383 -7.984 1 21.23 327 LEU B O 1
ATOM 5687 N N . ILE B 1 328 ? 3.303 10.711 -8.984 1 21.95 328 ILE B N 1
ATOM 5688 C CA . ILE B 1 328 ? 2.594 9.961 -7.957 1 21.95 328 ILE B CA 1
ATOM 5689 C C . ILE B 1 328 ? 3.555 9.594 -6.828 1 21.95 328 ILE B C 1
ATOM 5691 O O . ILE B 1 328 ? 4.562 8.922 -7.055 1 21.95 328 ILE B O 1
ATOM 5695 N N . TYR B 1 329 ? 3.742 10.445 -5.887 1 21.94 329 TYR B N 1
ATOM 5696 C CA . TYR B 1 329 ? 4.625 10.398 -4.727 1 21.94 329 TYR B CA 1
ATOM 5697 C C . TYR B 1 329 ? 4.246 9.258 -3.791 1 21.94 329 TYR B C 1
ATOM 5699 O O . TYR B 1 329 ? 3.152 9.258 -3.221 1 21.94 329 TYR B O 1
ATOM 5707 N N . THR B 1 330 ? 4.395 8.078 -4.203 1 23.19 330 THR B N 1
ATOM 5708 C CA . THR B 1 330 ? 4.254 6.957 -3.279 1 23.19 330 THR B CA 1
ATOM 5709 C C . THR B 1 330 ? 5.293 7.043 -2.166 1 23.19 330 THR B C 1
ATOM 5711 O O . THR B 1 330 ? 6.453 7.383 -2.414 1 23.19 330 THR B O 1
ATOM 5714 N N . SER B 1 331 ? 4.93 7.406 -0.935 1 22.66 331 SER B N 1
ATOM 5715 C CA . SER B 1 331 ? 5.723 7.621 0.272 1 22.66 331 SER B CA 1
ATOM 5716 C C . SER B 1 331 ? 6.574 6.398 0.601 1 22.66 331 SER B C 1
ATOM 5718 O O . SER B 1 331 ? 6.07 5.273 0.621 1 22.66 331 SER B O 1
ATOM 5720 N N . THR B 1 332 ? 7.797 6.359 0.232 1 24.59 332 THR B N 1
ATOM 5721 C CA . THR B 1 332 ? 8.922 5.477 0.505 1 24.59 332 THR B CA 1
ATOM 5722 C C . THR B 1 332 ? 9.086 5.25 2.006 1 24.59 332 THR B C 1
ATOM 5724 O O . THR B 1 332 ? 9.977 4.52 2.438 1 24.59 332 THR B O 1
ATOM 5727 N N . PHE B 1 333 ? 8.633 6.125 2.826 1 23.52 333 PHE B N 1
ATOM 5728 C CA . PHE B 1 333 ? 9.227 6.141 4.156 1 23.52 333 PHE B CA 1
ATOM 5729 C C . PHE B 1 333 ? 8.82 4.906 4.949 1 23.52 333 PHE B C 1
ATOM 5731 O O . PHE B 1 333 ? 9.062 4.828 6.156 1 23.52 333 PHE B O 1
ATOM 5738 N N . SER B 1 334 ? 8.328 3.883 4.379 1 24.25 334 SER B N 1
ATOM 5739 C CA . SER B 1 334 ? 7.793 2.848 5.258 1 24.25 334 SER B CA 1
ATOM 5740 C C . SER B 1 334 ? 8.906 2.104 5.98 1 24.25 334 SER B C 1
ATOM 5742 O O . SER B 1 334 ? 8.656 1.392 6.953 1 24.25 334 SER B O 1
ATOM 5744 N N . MET B 1 335 ? 10.117 2.043 5.426 1 24.16 335 MET B N 1
ATOM 5745 C CA . MET B 1 335 ? 11.062 1.072 5.973 1 24.16 335 MET B CA 1
ATOM 5746 C C . MET B 1 335 ? 11.578 1.523 7.336 1 24.16 335 MET B C 1
ATOM 5748 O O . MET B 1 335 ? 12.117 0.719 8.102 1 24.16 335 MET B O 1
ATOM 5752 N N . LEU B 1 336 ? 11.789 2.832 7.488 1 24.31 336 LEU B N 1
ATOM 5753 C CA . LEU B 1 336 ? 12.594 3.156 8.664 1 24.31 336 LEU B CA 1
ATOM 5754 C C . LEU B 1 336 ? 11.859 2.783 9.945 1 24.31 336 LEU B C 1
ATOM 5756 O O . LEU B 1 336 ? 12.477 2.666 11.008 1 24.31 336 LEU B O 1
ATOM 5760 N N . ILE B 1 337 ? 10.594 2.766 9.773 1 25.41 337 ILE B N 1
ATOM 5761 C CA . ILE B 1 337 ? 9.883 2.682 11.047 1 25.41 337 ILE B CA 1
ATOM 5762 C C . ILE B 1 337 ? 9.914 1.243 11.555 1 25.41 337 ILE B C 1
ATOM 5764 O O . ILE B 1 337 ? 9.516 0.976 12.695 1 25.41 337 ILE B O 1
ATOM 5768 N N . THR B 1 338 ? 10.43 0.324 10.805 1 25.67 338 THR B N 1
ATOM 5769 C CA . THR B 1 338 ? 10.281 -1.064 11.227 1 25.67 338 THR B CA 1
ATOM 5770 C C . THR B 1 338 ? 11.141 -1.353 12.453 1 25.67 338 THR B C 1
ATOM 5772 O O . THR B 1 338 ? 10.734 -2.117 13.328 1 25.67 338 THR B O 1
ATOM 5775 N N . HIS B 1 339 ? 12.359 -0.87 12.516 1 23.83 339 HIS B N 1
ATOM 5776 C CA . HIS B 1 339 ? 13.242 -1.343 13.578 1 23.83 339 HIS B CA 1
ATOM 5777 C C . HIS B 1 339 ? 12.727 -0.941 14.953 1 23.83 339 HIS B C 1
ATOM 5779 O O . HIS B 1 339 ? 13.047 -1.58 15.953 1 23.83 339 HIS B O 1
ATOM 5785 N N . ALA B 1 340 ? 12.094 0.18 14.969 1 23.7 340 ALA B N 1
ATOM 5786 C CA . ALA B 1 340 ? 11.875 0.726 16.312 1 23.7 340 ALA B CA 1
ATOM 5787 C C . ALA B 1 340 ? 10.805 -0.064 17.062 1 23.7 340 ALA B C 1
ATOM 5789 O O . ALA B 1 340 ? 10.727 0.003 18.281 1 23.7 340 ALA B O 1
ATOM 5790 N N . ILE B 1 341 ? 9.992 -0.764 16.344 1 25.98 341 ILE B N 1
ATOM 5791 C CA . ILE B 1 341 ? 8.867 -1.333 17.078 1 25.98 341 ILE B CA 1
ATOM 5792 C C . ILE B 1 341 ? 9.352 -2.48 17.953 1 25.98 341 ILE B C 1
ATOM 5794 O O . ILE B 1 341 ? 8.711 -2.824 18.953 1 25.98 341 ILE B O 1
ATOM 5798 N N . LEU B 1 342 ? 10.516 -3.055 17.703 1 24.58 342 LEU B N 1
ATOM 5799 C CA . LEU B 1 342 ? 10.828 -4.215 18.531 1 24.58 342 LEU B CA 1
ATOM 5800 C C . LEU B 1 342 ? 10.992 -3.811 19.984 1 24.58 342 LEU B C 1
ATOM 5802 O O . LEU B 1 342 ? 10.859 -4.645 20.891 1 24.58 342 LEU B O 1
ATOM 5806 N N . THR B 1 343 ? 11.484 -2.568 20.172 1 22.94 343 THR B N 1
ATOM 5807 C CA . THR B 1 343 ? 11.977 -2.365 21.531 1 22.94 343 THR B CA 1
ATOM 5808 C C . THR B 1 343 ? 10.82 -2.193 22.5 1 22.94 343 THR B C 1
ATOM 5810 O O . THR B 1 343 ? 10.992 -2.377 23.719 1 22.94 343 THR B O 1
ATOM 5813 N N . ASN B 1 344 ? 9.758 -1.64 22.031 1 23.67 344 ASN B N 1
ATOM 5814 C CA . ASN B 1 344 ? 8.891 -1.178 23.109 1 23.67 344 ASN B CA 1
ATOM 5815 C C . ASN B 1 344 ? 8.156 -2.34 23.766 1 23.67 344 ASN B C 1
ATOM 5817 O O . ASN B 1 344 ? 7.184 -2.131 24.5 1 23.67 344 ASN B O 1
ATOM 5821 N N . MET B 1 345 ? 8.445 -3.57 23.391 1 23.61 345 MET B N 1
ATOM 5822 C CA . MET B 1 345 ? 7.742 -4.566 24.188 1 23.61 345 MET B CA 1
ATOM 5823 C C . MET B 1 345 ? 8.164 -4.488 25.656 1 23.61 345 MET B C 1
ATOM 5825 O O . MET B 1 345 ? 7.695 -5.273 26.484 1 23.61 345 MET B O 1
ATOM 5829 N N . LYS B 1 346 ? 9.312 -3.723 25.875 1 25.02 346 LYS B N 1
ATOM 5830 C CA . LYS B 1 346 ? 9.812 -3.902 27.234 1 25.02 346 LYS B CA 1
ATOM 5831 C C . LYS B 1 346 ? 8.898 -3.221 28.25 1 25.02 346 LYS B C 1
ATOM 5833 O O . LYS B 1 346 ? 9.055 -3.406 29.453 1 25.02 346 LYS B O 1
ATOM 5838 N N . LEU B 1 347 ? 8.164 -2.229 27.812 1 21.83 347 LEU B N 1
ATOM 5839 C CA . LEU B 1 347 ? 7.777 -1.323 28.891 1 21.83 347 LEU B CA 1
ATOM 5840 C C . LEU B 1 347 ? 6.699 -1.951 29.766 1 21.83 347 LEU B C 1
ATOM 5842 O O . LEU B 1 347 ? 6.148 -1.288 30.656 1 21.83 347 LEU B O 1
ATOM 5846 N N . LEU B 1 348 ? 6.203 -3.127 29.484 1 24.12 348 LEU B N 1
ATOM 5847 C CA . LEU B 1 348 ? 5.125 -3.518 30.391 1 24.12 348 LEU B CA 1
ATOM 5848 C C . LEU B 1 348 ? 5.66 -3.789 31.797 1 24.12 348 LEU B C 1
ATOM 5850 O O . LEU B 1 348 ? 4.93 -4.281 32.656 1 24.12 348 LEU B O 1
ATOM 5854 N N . SER B 1 349 ? 7.02 -3.611 31.953 1 22.45 349 SER B N 1
ATOM 5855 C CA . SER B 1 349 ? 7.508 -4.23 33.188 1 22.45 349 SER B CA 1
ATOM 5856 C C . SER B 1 349 ? 7.102 -3.426 34.406 1 22.45 349 SER B C 1
ATOM 5858 O O . SER B 1 349 ? 7.246 -3.895 35.531 1 22.45 349 SER B O 1
ATOM 5860 N N . ALA B 1 350 ? 6.988 -2.119 34.312 1 23.06 350 ALA B N 1
ATOM 5861 C CA . ALA B 1 350 ? 7.43 -1.487 35.531 1 23.06 350 ALA B CA 1
ATOM 5862 C C . ALA B 1 350 ? 6.465 -1.784 36.688 1 23.06 350 ALA B C 1
ATOM 5864 O O . ALA B 1 350 ? 6.844 -1.734 37.844 1 23.06 350 ALA B O 1
ATOM 5865 N N . CYS B 1 351 ? 5.215 -1.544 36.562 1 22.05 351 CYS B N 1
ATOM 5866 C CA . CYS B 1 351 ? 4.648 -1.182 37.875 1 22.05 351 CYS B CA 1
ATOM 5867 C C . CYS B 1 351 ? 4.414 -2.418 38.719 1 22.05 351 CYS B C 1
ATOM 5869 O O . CYS B 1 351 ? 3.707 -2.355 39.719 1 22.05 351 CYS B O 1
ATOM 5871 N N . LEU B 1 352 ? 4.734 -3.715 38.094 1 23.2 352 LEU B N 1
ATOM 5872 C CA . LEU B 1 352 ? 4.184 -4.688 39.031 1 23.2 352 LEU B CA 1
ATOM 5873 C C . LEU B 1 352 ? 5.109 -4.875 40.25 1 23.2 352 LEU B C 1
ATOM 5875 O O . LEU B 1 352 ? 6.328 -4.949 40.094 1 23.2 352 LEU B O 1
ATOM 5879 N N . PRO B 1 353 ? 4.762 -4.488 41.5 1 23.03 353 PRO B N 1
ATOM 5880 C CA . PRO B 1 353 ? 5.578 -4.508 42.719 1 23.03 353 PRO B CA 1
ATOM 5881 C C . PRO B 1 353 ? 6.383 -5.793 42.875 1 23.03 353 PRO B C 1
ATOM 5883 O O . PRO B 1 353 ? 7.539 -5.754 43.312 1 23.03 353 PRO B O 1
ATOM 5886 N N . SER B 1 354 ? 5.734 -6.922 42.938 1 22.08 354 SER B N 1
ATOM 5887 C CA . SER B 1 354 ? 6.305 -7.984 43.75 1 22.08 354 SER B CA 1
ATOM 5888 C C . SER B 1 354 ? 7.488 -8.648 43.062 1 22.08 354 SER B C 1
ATOM 5890 O O . SER B 1 354 ? 7.598 -8.609 41.844 1 22.08 354 SER B O 1
ATOM 5892 N N . LEU B 1 355 ? 8.695 -9.141 43.75 1 22.27 355 LEU B N 1
ATOM 5893 C CA . LEU B 1 355 ? 10.102 -9.508 43.625 1 22.27 355 LEU B CA 1
ATOM 5894 C C . LEU B 1 355 ? 10.297 -10.484 42.469 1 22.27 355 LEU B C 1
ATOM 5896 O O . LEU B 1 355 ? 11.242 -10.344 41.688 1 22.27 355 LEU B O 1
ATOM 5900 N N . HIS B 1 356 ? 9.734 -11.648 42.5 1 21.69 356 HIS B N 1
ATOM 5901 C CA . HIS B 1 356 ? 10.344 -12.898 42.062 1 21.69 356 HIS B CA 1
ATOM 5902 C C . HIS B 1 356 ? 10.336 -13.039 40.562 1 21.69 356 HIS B C 1
ATOM 5904 O O . HIS B 1 356 ? 11.148 -13.766 40 1 21.69 356 HIS B O 1
ATOM 5910 N N . ALA B 1 357 ? 9.219 -12.586 39.938 1 20.42 357 ALA B N 1
ATOM 5911 C CA . ALA B 1 357 ? 8.922 -13.164 38.625 1 20.42 357 ALA B CA 1
ATOM 5912 C C . ALA B 1 357 ? 9.695 -12.445 37.531 1 20.42 357 ALA B C 1
ATOM 5914 O O . ALA B 1 357 ? 9.102 -11.711 36.719 1 20.42 357 ALA B O 1
ATOM 5915 N N . ARG B 1 358 ? 10.758 -11.641 37.812 1 22.75 358 ARG B N 1
ATOM 5916 C CA . ARG B 1 358 ? 11.516 -10.695 37 1 22.75 358 ARG B CA 1
ATOM 5917 C C . ARG B 1 358 ? 12.227 -11.414 35.844 1 22.75 358 ARG B C 1
ATOM 5919 O O . ARG B 1 358 ? 12.719 -10.773 34.906 1 22.75 358 ARG B O 1
ATOM 5926 N N . TYR B 1 359 ? 12.594 -12.625 36.094 1 20.59 359 TYR B N 1
ATOM 5927 C CA . TYR B 1 359 ? 13.805 -13.141 35.438 1 20.59 359 TYR B CA 1
ATOM 5928 C C . TYR B 1 359 ? 13.578 -13.352 33.938 1 20.59 359 TYR B C 1
ATOM 5930 O O . TYR B 1 359 ? 14.516 -13.242 33.156 1 20.59 359 TYR B O 1
ATOM 5938 N N . TYR B 1 360 ? 12.438 -13.945 33.625 1 21.55 360 TYR B N 1
ATOM 5939 C CA . TYR B 1 360 ? 12.539 -14.812 32.469 1 21.55 360 TYR B CA 1
ATOM 5940 C C . TYR B 1 360 ? 12.602 -13.992 31.188 1 21.55 360 TYR B C 1
ATOM 5942 O O . TYR B 1 360 ? 12.625 -14.555 30.078 1 21.55 360 TYR B O 1
ATOM 5950 N N . ILE B 1 361 ? 12.281 -12.703 31.281 1 23.19 361 ILE B N 1
ATOM 5951 C CA . ILE B 1 361 ? 12.008 -12.078 30 1 23.19 361 ILE B CA 1
ATOM 5952 C C . ILE B 1 361 ? 13.312 -11.844 29.25 1 23.19 361 ILE B C 1
ATOM 5954 O O . ILE B 1 361 ? 13.305 -11.477 28.078 1 23.19 361 ILE B O 1
ATOM 5958 N N . LEU B 1 362 ? 14.484 -11.867 30.016 1 21.77 362 LEU B N 1
ATOM 5959 C CA . LEU B 1 362 ? 15.703 -11.297 29.453 1 21.77 362 LEU B CA 1
ATOM 5960 C C . LEU B 1 362 ? 16.203 -12.109 28.266 1 21.77 362 LEU B C 1
ATOM 5962 O O . LEU B 1 362 ? 17 -11.633 27.469 1 21.77 362 LEU B O 1
ATOM 5966 N N . GLN B 1 363 ? 16 -13.406 28.438 1 21.06 363 GLN B N 1
ATOM 5967 C CA . GLN B 1 363 ? 17.047 -14.148 27.75 1 21.06 363 GLN B CA 1
ATOM 5968 C C . GLN B 1 363 ? 16.969 -13.945 26.234 1 21.06 363 GLN B C 1
ATOM 5970 O O . GLN B 1 363 ? 17.953 -14.148 25.516 1 21.06 363 GLN B O 1
ATOM 5975 N N . ARG B 1 364 ? 15.758 -13.977 25.75 1 21.78 364 ARG B N 1
ATOM 5976 C CA . ARG B 1 364 ? 15.875 -14.359 24.344 1 21.78 364 ARG B CA 1
ATOM 5977 C C . ARG B 1 364 ? 16.422 -13.211 23.5 1 21.78 364 ARG B C 1
ATOM 5979 O O . ARG B 1 364 ? 16.453 -13.297 22.281 1 21.78 364 ARG B O 1
ATOM 5986 N N . ALA B 1 365 ? 16.547 -11.977 24.094 1 22.27 365 ALA B N 1
ATOM 5987 C CA . ALA B 1 365 ? 17.031 -10.875 23.266 1 22.27 365 ALA B CA 1
ATOM 5988 C C . ALA B 1 365 ? 18.469 -11.117 22.812 1 22.27 365 ALA B C 1
ATOM 5990 O O . ALA B 1 365 ? 19.078 -10.266 22.172 1 22.27 365 ALA B O 1
ATOM 5991 N N . CYS B 1 366 ? 19.156 -12.141 23.406 1 21.55 366 CYS B N 1
ATOM 5992 C CA . CYS B 1 366 ? 20.594 -12.023 23.547 1 21.55 366 CYS B CA 1
ATOM 5993 C C . CYS B 1 366 ? 21.266 -12.07 22.172 1 21.55 366 CYS B C 1
ATOM 5995 O O . CYS B 1 366 ? 22.453 -11.734 22.047 1 21.55 366 CYS B O 1
ATOM 5997 N N . TRP B 1 367 ? 20.859 -12.891 21.219 1 19.33 367 TRP B N 1
ATOM 5998 C CA . TRP B 1 367 ? 22.031 -13.383 20.484 1 19.33 367 TRP B CA 1
ATOM 5999 C C . TRP B 1 367 ? 22.609 -12.289 19.594 1 19.33 367 TRP B C 1
ATOM 6001 O O . TRP B 1 367 ? 22.125 -12.078 18.484 1 19.33 367 TRP B O 1
ATOM 6011 N N . ILE B 1 368 ? 22.719 -11.047 20.156 1 21.5 368 ILE B N 1
ATOM 6012 C CA . ILE B 1 368 ? 23.438 -10.055 19.359 1 21.5 368 ILE B CA 1
ATOM 6013 C C . ILE B 1 368 ? 24.844 -10.562 19.062 1 21.5 368 ILE B C 1
ATOM 6015 O O . ILE B 1 368 ? 25.625 -10.852 19.969 1 21.5 368 ILE B O 1
ATOM 6019 N N . PRO B 1 369 ? 25.141 -11.281 17.969 1 19.61 369 PRO B N 1
ATOM 6020 C CA . PRO B 1 369 ? 26.531 -11.648 17.75 1 19.61 369 PRO B CA 1
ATOM 6021 C C . PRO B 1 369 ? 27.484 -10.461 17.875 1 19.61 369 PRO B C 1
ATOM 6023 O O . PRO B 1 369 ? 27.141 -9.344 17.469 1 19.61 369 PRO B O 1
ATOM 6026 N N . TYR B 1 370 ? 28.25 -10.312 19.047 1 20.97 370 TYR B N 1
ATOM 6027 C CA . TYR B 1 370 ? 29.391 -9.484 19.438 1 20.97 370 TYR B CA 1
ATOM 6028 C C . TYR B 1 370 ? 30.453 -9.461 18.359 1 20.97 370 TYR B C 1
ATOM 6030 O O . TYR B 1 370 ? 31.641 -9.375 18.641 1 20.97 370 TYR B O 1
ATOM 6038 N N . SER B 1 371 ? 30.312 -9.945 17.156 1 19.97 371 SER B N 1
ATOM 6039 C CA . SER B 1 371 ? 31.578 -10.211 16.484 1 19.97 371 SER B CA 1
ATOM 6040 C C . SER B 1 371 ? 32.375 -8.93 16.266 1 19.97 371 SER B C 1
ATOM 6042 O O . SER B 1 371 ? 33.531 -8.977 15.836 1 19.97 371 SER B O 1
ATOM 6044 N N . PHE B 1 372 ? 31.828 -7.715 16.172 1 19.66 372 PHE B N 1
ATOM 6045 C CA . PHE B 1 372 ? 32.781 -6.824 15.539 1 19.66 372 PHE B CA 1
ATOM 6046 C C . PHE B 1 372 ? 33.844 -6.363 16.547 1 19.66 372 PHE B C 1
ATOM 6048 O O . PHE B 1 372 ? 34.156 -5.176 16.625 1 19.66 372 PHE B O 1
ATOM 6055 N N . CYS B 1 373 ? 33.969 -6.996 17.797 1 19.31 373 CYS B N 1
ATOM 6056 C CA . CYS B 1 373 ? 34.875 -6.23 18.656 1 19.31 373 CYS B CA 1
ATOM 6057 C C . CYS B 1 373 ? 36.188 -5.973 17.984 1 19.31 373 CYS B C 1
ATOM 6059 O O . CYS B 1 373 ? 36.781 -4.898 18.141 1 19.31 373 CYS B O 1
ATOM 6061 N N . ILE B 1 374 ? 36.906 -7.004 17.594 1 19.92 374 ILE B N 1
ATOM 6062 C CA . ILE B 1 374 ? 38.312 -7.117 18.031 1 19.92 374 ILE B CA 1
ATOM 6063 C C . ILE B 1 374 ? 39.188 -6.254 17.141 1 19.92 374 ILE B C 1
ATOM 6065 O O . ILE B 1 374 ? 40.438 -6.324 17.234 1 19.92 374 ILE B O 1
ATOM 6069 N N . ALA B 1 375 ? 38.781 -5.516 16.141 1 19.08 375 ALA B N 1
ATOM 6070 C CA . ALA B 1 375 ? 39.906 -5.262 15.234 1 19.08 375 ALA B CA 1
ATOM 6071 C C . ALA B 1 375 ? 40.906 -4.32 15.867 1 19.08 375 ALA B C 1
ATOM 6073 O O . ALA B 1 375 ? 41.875 -3.891 15.211 1 19.08 375 ALA B O 1
ATOM 6074 N N . LEU B 1 376 ? 40.625 -3.748 17.047 1 19.34 376 LEU B N 1
ATOM 6075 C CA . LEU B 1 376 ? 41.531 -2.623 17.25 1 19.34 376 LEU B CA 1
ATOM 6076 C C . LEU B 1 376 ? 42.938 -3.109 17.547 1 19.34 376 LEU B C 1
ATOM 6078 O O . LEU B 1 376 ? 43.594 -2.621 18.469 1 19.34 376 LEU B O 1
ATOM 6082 N N . ALA B 1 377 ? 43.281 -4.434 17.5 1 18.33 377 ALA B N 1
ATOM 6083 C CA . ALA B 1 377 ? 44.438 -4.668 18.328 1 18.33 377 ALA B CA 1
ATOM 6084 C C . ALA B 1 377 ? 45.594 -3.719 17.953 1 18.33 377 ALA B C 1
ATOM 6086 O O . ALA B 1 377 ? 46.125 -3.029 18.812 1 18.33 377 ALA B O 1
ATOM 6087 N N . SER B 1 378 ? 46.719 -4.297 17.406 1 17.52 378 SER B N 1
ATOM 6088 C CA . SER B 1 378 ? 48.156 -4.32 17.719 1 17.52 378 SER B CA 1
ATOM 6089 C C . SER B 1 378 ? 48.875 -3.123 17.109 1 17.52 378 SER B C 1
ATOM 6091 O O . SER B 1 378 ? 48.781 -2.879 15.906 1 17.52 378 SER B O 1
ATOM 6093 N N . ARG B 1 379 ? 49.188 -2.016 17.844 1 19.44 379 ARG B N 1
ATOM 6094 C CA . ARG B 1 379 ? 50.156 -0.936 17.578 1 19.44 379 ARG B CA 1
ATOM 6095 C C . ARG B 1 379 ? 51.531 -1.485 17.266 1 19.44 379 ARG B C 1
ATOM 6097 O O . ARG B 1 379 ? 52.406 -0.746 16.828 1 19.44 379 ARG B O 1
ATOM 6104 N N . PRO B 1 380 ? 52.094 -2.578 16.625 1 19.8 380 PRO B N 1
ATOM 6105 C CA . PRO B 1 380 ? 53.5 -2.754 17.062 1 19.8 380 PRO B CA 1
ATOM 6106 C C . PRO B 1 380 ? 54.344 -1.497 16.859 1 19.8 380 PRO B C 1
ATOM 6108 O O . PRO B 1 380 ? 54.094 -0.733 15.914 1 19.8 380 PRO B O 1
ATOM 6111 N N . PHE B 1 381 ? 55 -0.873 18 1 19.77 381 PHE B N 1
ATOM 6112 C CA . PHE B 1 381 ? 56.125 0.013 18.312 1 19.77 381 PHE B CA 1
ATOM 6113 C C . PHE B 1 381 ? 57.406 -0.48 17.656 1 19.77 381 PHE B C 1
ATOM 6115 O O . PHE B 1 381 ? 57.969 -1.516 18.047 1 19.77 381 PHE B O 1
ATOM 6122 N N . THR B 1 382 ? 57.719 -0.632 16.281 1 18.88 382 THR B N 1
ATOM 6123 C CA . THR B 1 382 ? 59.156 -0.651 15.945 1 18.88 382 THR B CA 1
ATOM 6124 C C . THR B 1 382 ? 59.875 0.538 16.562 1 18.88 382 THR B C 1
ATOM 6126 O O . THR B 1 382 ? 59.438 1.682 16.438 1 18.88 382 THR B O 1
ATOM 6129 N N . VAL B 1 383 ? 60.875 0.324 17.594 1 20.44 383 VAL B N 1
ATOM 6130 C CA . VAL B 1 383 ? 62.156 0.894 18 1 20.44 383 VAL B CA 1
ATOM 6131 C C . VAL B 1 383 ? 63 1.192 16.766 1 20.44 383 VAL B C 1
ATOM 6133 O O . VAL B 1 383 ? 62.75 0.653 15.68 1 20.44 383 VAL B O 1
ATOM 6136 N N . TYR B 1 384 ? 64.375 1.966 16.859 1 20.38 384 TYR B N 1
ATOM 6137 C CA . TYR B 1 384 ? 65.5 2.537 16.188 1 20.38 384 TYR B CA 1
ATOM 6138 C C . TYR B 1 384 ? 66.438 1.443 15.602 1 20.38 384 TYR B C 1
ATOM 6140 O O . TYR B 1 384 ? 67.188 1.696 14.688 1 20.38 384 TYR B O 1
ATOM 6148 N N . ARG B 1 385 ? 66.438 0.196 15.141 1 18.42 385 ARG B N 1
ATOM 6149 C CA . ARG B 1 385 ? 67.75 -0.231 14.852 1 18.42 385 ARG B CA 1
ATOM 6150 C C . ARG B 1 385 ? 68.438 0.723 13.867 1 18.42 385 ARG B C 1
ATOM 6152 O O . ARG B 1 385 ? 67.875 1.074 12.836 1 18.42 385 ARG B O 1
ATOM 6159 N N . TYR B 1 386 ? 69.625 1.073 14.609 1 18.47 386 TYR B N 1
ATOM 6160 C CA . TYR B 1 386 ? 71 0.639 14.422 1 18.47 386 TYR B CA 1
ATOM 6161 C C . TYR B 1 386 ? 71.062 -0.865 14.18 1 18.47 386 TYR B C 1
ATOM 6163 O O . TYR B 1 386 ? 70.312 -1.629 14.773 1 18.47 386 TYR B O 1
#

Organism: Amanita muscaria (strain Koide BX008) (NCBI:txid946122)

Foldseek 3Di:
DCPFCLVLVLLLCQAQVFLVLQAAWEEEEEQCQLNSSVVSSVNSHHQAYEYEHQDPSVVNSQVVCVVVPCNVRYHYDHDQPVPDDDPAFAGQEYEYPQAAAQRCFQNSVQSVVVCCVGHYDVVHYYVADDKWKKKFFFADVVVCCQQQVCQCAPPRDHRVVVSLVSLQAKDFDADAPVGTFWDMDIFDQDPDDVVSSWDKGKDKTAGAAFDKTFWMKMWMKIWRPVGPPIRIAILHNVGDHDPSHIIIRTDPDMAGDHHGAMKIWMWTWAQDPVGRSKIWIKIWIAGSVGDIDIGIHIHDPLPQPPPDDDPDDDDPDDDPPDPDPPCPPPPSPSPVVRVPVVPVVPPVPPDDPDPDPPPDPPPPVPPPPPPPVPPPPDPPPPPPDD/DCPFCLVLVLLLCQAQVFLVLQAAWEEEEEQCQLNSSVVSSVNSHHQAYEYEHQDPSVVNSQVVCVVVPCNPRYHYYHDQLVPDDDPAFAGQEYEYPQAAAQRCFQNSVQSVVVCCVGHYDVVHYYVADDKWKKKFFFADVVVCCQQQVCQCAPPRDHRVVVSVVSLQAKDFDADAPVGTFWDMDIFDQDPDDVVSSWDKGKDKTAGAAFDKTFWMKMWMKIWRPVGPPIRIAILHNVGDHDPSHIIIRTDPDMAGDHHGAMKIWMWTWAQDPVGRSKIWIKIWIAGSVGDIDIGIHIHDPLPQPPPDDDPDDDDPDDDPPDPDPPCPPPPSPSPPVRVVVVPPVPPVPPDDPDPDPPPDPPPPVPPPPPPPPDPPDDPPPDDDDD